Protein 4FAJ (pdb70)

InterPro domains:
  IPR000914 Solute-binding protein family 5 domain [PF00496] (83-470)
  IPR023765 Solute-binding protein family 5, conserved site [PS01040] (90-112)
  IPR030678 Peptide/nickel binding protein, MppA-type [PIRSF002741] (5-543)
  IPR039424 Solute-binding protein family 5 [PTHR30290] (1-544)

Radius of gyration: 22.82 Å; Cα contacts (8 Å, |Δi|>4): 1193; chains: 2; bounding box: 63×51×64 Å

Structure (mmCIF, N/CA/C/O backbone):
data_4FAJ
#
_entry.id   4FAJ
#
_cell.length_a   68.622
_cell.length_b   74.122
_cell.length_c   112.622
_cell.angle_alpha   90.000
_cell.angle_beta   90.000
_cell.angle_gamma   90.000
#
_symmetry.space_group_name_H-M   'P 21 21 21'
#
loop_
_entity.id
_entity.type
_entity.pdbx_description
1 polymer PrgZ
2 polymer 'Sex pheromone cCF10'
3 non-polymer GLYCEROL
4 non-polymer 'ZINC ION'
5 water water
#
loop_
_atom_site.group_PDB
_atom_site.id
_atom_site.type_symbol
_atom_site.label_atom_id
_atom_site.label_alt_id
_atom_site.label_comp_id
_atom_site.label_asym_id
_atom_site.label_entity_id
_atom_site.label_seq_id
_atom_site.pdbx_PDB_ins_code
_atom_site.Cartn_x
_atom_site.Cartn_y
_atom_site.Cartn_z
_atom_site.occupancy
_atom_site.B_iso_or_equiv
_atom_site.auth_seq_id
_atom_site.auth_comp_id
_atom_site.auth_asym_id
_atom_site.auth_atom_id
_atom_site.pdbx_PDB_model_num
ATOM 1 N N . VAL A 1 58 ? 66.414 -10.925 7.778 1.00 35.87 58 VAL A N 1
ATOM 2 C CA . VAL A 1 58 ? 65.173 -10.826 8.601 1.00 34.59 58 VAL A CA 1
ATOM 3 C C . VAL A 1 58 ? 63.925 -10.982 7.732 1.00 33.63 58 VAL A C 1
ATOM 4 O O . VAL A 1 58 ? 63.692 -10.199 6.805 1.00 33.41 58 VAL A O 1
ATOM 8 N N . GLU A 1 59 ? 63.127 -12.000 8.040 1.00 32.49 59 GLU A N 1
ATOM 9 C CA . GLU A 1 59 ? 61.925 -12.289 7.281 1.00 31.54 59 GLU A CA 1
ATOM 10 C C . GLU A 1 59 ? 60.922 -11.151 7.453 1.00 28.95 59 GLU A C 1
ATOM 11 O O . GLU A 1 59 ? 60.713 -10.665 8.565 1.00 28.60 59 GLU A O 1
ATOM 17 N N . GLN A 1 60 ? 60.317 -10.716 6.349 1.00 26.68 60 GLN A N 1
ATOM 18 C CA . GLN A 1 60 ? 59.376 -9.595 6.397 1.00 24.71 60 GLN A CA 1
ATOM 19 C C . GLN A 1 60 ? 57.964 -10.124 6.596 1.00 23.21 60 GLN A C 1
ATOM 20 O O . GLN A 1 60 ? 57.134 -10.107 5.677 1.00 23.10 60 GLN A O 1
ATOM 26 N N A VAL A 1 61 ? 57.694 -10.592 7.811 0.50 22.66 61 VAL A N 1
ATOM 27 N N B VAL A 1 61 ? 57.709 -10.612 7.808 0.50 22.64 61 VAL A N 1
ATOM 28 C CA A VAL A 1 61 ? 56.392 -11.153 8.161 0.50 21.70 61 VAL A CA 1
ATOM 29 C CA B VAL A 1 61 ? 56.408 -11.156 8.187 0.50 21.63 61 VAL A CA 1
ATOM 30 C C A VAL A 1 61 ? 56.024 -10.696 9.568 0.50 20.93 61 VAL A C 1
ATOM 31 C C B VAL A 1 61 ? 56.027 -10.614 9.556 0.50 20.87 61 VAL A C 1
ATOM 32 O O A VAL A 1 61 ? 56.900 -10.466 10.400 0.50 20.93 61 VAL A O 1
ATOM 33 O O B VAL A 1 61 ? 56.894 -10.248 10.349 0.50 20.79 61 VAL A O 1
ATOM 40 N N . ALA A 1 62 ? 54.728 -10.544 9.822 1.00 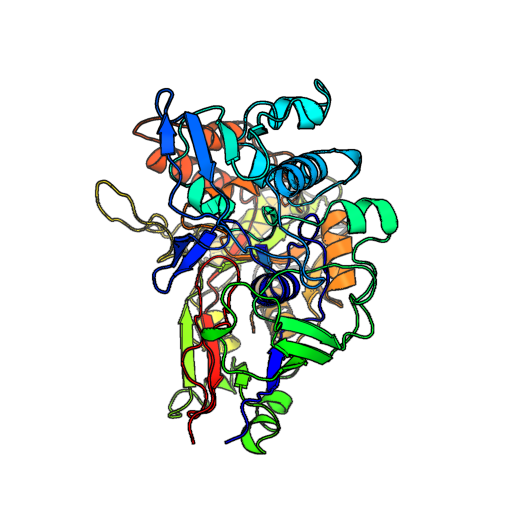19.73 62 ALA A N 1
ATOM 41 C CA . ALA A 1 62 ? 54.241 -10.157 11.145 1.00 19.03 62 ALA A CA 1
ATOM 42 C C . ALA A 1 62 ? 52.889 -10.779 11.388 1.00 18.37 62 ALA A C 1
ATOM 43 O O . ALA A 1 62 ? 52.177 -11.130 10.437 1.00 18.21 62 ALA A O 1
ATOM 45 N N . THR A 1 63 ? 52.537 -10.883 12.666 1.00 18.09 63 THR A N 1
ATOM 46 C CA . THR A 1 63 ? 51.203 -11.276 13.085 1.00 18.25 63 THR A CA 1
ATOM 47 C C . THR A 1 63 ? 50.655 -10.162 13.971 1.00 17.36 63 THR A C 1
ATOM 48 O O . THR A 1 63 ? 51.215 -9.869 15.027 1.00 17.36 63 THR A O 1
ATOM 52 N N . LEU A 1 64 ? 49.573 -9.543 13.512 1.00 16.36 64 LEU A N 1
ATOM 53 C CA . LEU A 1 64 ? 48.956 -8.401 14.180 1.00 16.24 64 LEU A CA 1
ATOM 54 C C . LEU A 1 64 ? 47.564 -8.789 14.671 1.00 16.25 64 LEU A C 1
ATOM 55 O O . LEU A 1 64 ? 47.135 -9.925 14.497 1.00 16.28 64 LEU A O 1
ATOM 60 N N . THR A 1 65 ? 46.857 -7.846 15.289 1.00 16.47 65 THR A N 1
ATOM 61 C CA . THR A 1 65 ? 45.594 -8.163 15.927 1.00 16.23 65 THR A CA 1
ATOM 62 C C . THR A 1 65 ? 44.433 -7.374 15.345 1.00 16.39 65 THR A C 1
ATOM 63 O O . THR A 1 65 ? 44.617 -6.332 14.715 1.00 16.84 65 THR A O 1
ATOM 67 N N . ALA A 1 66 ? 43.233 -7.879 15.605 1.00 16.54 66 ALA A N 1
ATOM 68 C CA . ALA A 1 66 ? 41.984 -7.279 15.136 1.00 16.78 66 ALA A CA 1
ATOM 69 C C . ALA A 1 66 ? 40.960 -7.463 16.247 1.00 17.18 66 ALA A C 1
ATOM 70 O O . ALA A 1 66 ? 41.097 -8.382 17.066 1.00 17.55 66 ALA A O 1
ATOM 72 N N . GLY A 1 67 ? 39.934 -6.615 16.267 1.00 17.27 67 GLY A N 1
ATOM 73 C CA . GLY A 1 67 ? 38.917 -6.657 17.329 1.00 18.01 67 GLY A CA 1
ATOM 74 C C . GLY A 1 67 ? 37.715 -7.543 17.028 1.00 18.56 67 GLY A C 1
ATOM 75 O O . GLY A 1 67 ? 37.040 -8.003 17.951 1.00 19.16 67 GLY A O 1
ATOM 76 N N . THR A 1 68 ? 37.434 -7.773 15.739 1.00 18.83 68 THR A N 1
ATOM 77 C CA . THR A 1 68 ? 36.313 -8.624 15.312 1.00 18.96 68 THR A CA 1
ATOM 78 C C . THR A 1 68 ? 36.692 -9.369 14.036 1.00 19.07 68 THR A C 1
ATOM 79 O O . THR A 1 68 ? 37.677 -9.009 13.398 1.00 18.65 68 THR A O 1
ATOM 83 N N . PRO A 1 69 ? 35.901 -10.394 13.648 1.00 19.00 69 PRO A N 1
ATOM 84 C CA . PRO A 1 69 ? 36.078 -10.960 12.310 1.00 18.93 69 PRO A CA 1
ATOM 85 C C . PRO A 1 69 ? 35.773 -9.937 11.226 1.00 18.07 69 PRO A C 1
ATOM 86 O O . PRO A 1 69 ? 35.113 -8.932 11.481 1.00 18.08 69 PRO A O 1
ATOM 90 N N . VAL A 1 70 ? 36.278 -10.190 10.027 1.00 18.06 70 VAL A N 1
ATOM 91 C CA . VAL A 1 70 ? 35.944 -9.378 8.865 1.00 17.21 70 VAL A CA 1
ATOM 92 C C . VAL A 1 70 ? 34.458 -9.538 8.598 1.00 17.07 70 VAL A C 1
ATOM 93 O O . VAL A 1 70 ? 33.948 -10.644 8.671 1.00 17.49 70 VAL A O 1
ATOM 97 N N . GLN A 1 71 ? 33.765 -8.436 8.320 1.00 16.64 71 GLN A N 1
ATOM 98 C CA . GLN A 1 71 ? 32.326 -8.450 8.079 1.00 17.00 71 GLN A CA 1
ATOM 99 C C . GLN A 1 71 ? 31.947 -8.288 6.593 1.00 17.41 71 GLN A C 1
ATOM 100 O O . GLN A 1 71 ? 30.959 -8.871 6.146 1.00 17.29 71 GLN A O 1
ATOM 106 N N . SER A 1 72 ? 32.738 -7.519 5.841 1.00 16.73 72 SER A N 1
ATOM 107 C CA . SER A 1 72 ? 32.499 -7.304 4.420 1.00 17.51 72 SER A CA 1
ATOM 108 C C . SER A 1 72 ? 33.811 -7.236 3.631 1.00 17.21 72 SER A C 1
ATOM 109 O O . SER A 1 72 ? 34.828 -6.746 4.141 1.00 16.73 72 SER A O 1
ATOM 112 N N . LEU A 1 73 ? 33.776 -7.748 2.402 1.00 17.41 73 LEU A N 1
ATOM 113 C CA . LEU A 1 73 ? 34.870 -7.606 1.447 1.00 17.90 73 LEU A CA 1
ATOM 114 C C . LEU A 1 73 ? 34.463 -6.732 0.250 1.00 18.23 73 LEU A C 1
ATOM 115 O O . LEU A 1 73 ? 35.134 -6.743 -0.791 1.00 18.46 73 LEU A O 1
ATOM 120 N N . ASP A 1 74 ? 33.370 -5.989 0.398 1.00 18.47 74 ASP A N 1
ATOM 121 C CA . ASP A 1 74 ? 32.807 -5.178 -0.685 1.00 18.87 74 ASP A CA 1
ATOM 122 C C . ASP A 1 74 ? 32.768 -3.700 -0.271 1.00 18.68 74 ASP A C 1
ATOM 123 O O . ASP A 1 74 ? 32.054 -3.331 0.669 1.00 18.88 74 ASP A O 1
ATOM 128 N N . PRO A 1 75 ? 33.507 -2.840 -0.999 1.00 18.35 75 PRO A N 1
ATOM 129 C CA . PRO A 1 75 ? 33.474 -1.394 -0.752 1.00 18.16 75 PRO A CA 1
ATOM 130 C C . PRO A 1 75 ? 32.070 -0.814 -0.564 1.00 18.28 75 PRO A C 1
ATOM 131 O O . PRO A 1 75 ? 31.868 0.091 0.248 1.00 18.27 75 PRO A O 1
ATOM 135 N N . ALA A 1 76 ? 31.112 -1.311 -1.331 1.00 18.70 76 ALA A N 1
ATOM 136 C CA . ALA A 1 76 ? 29.755 -0.797 -1.270 1.00 19.13 76 ALA A CA 1
ATOM 137 C C . ALA A 1 76 ? 29.073 -1.095 0.064 1.00 19.51 76 ALA A C 1
ATOM 138 O O . ALA A 1 76 ? 28.214 -0.331 0.478 1.00 21.02 76 ALA A O 1
ATOM 140 N N . THR A 1 77 ? 29.449 -2.180 0.740 1.00 19.54 77 THR A N 1
ATOM 141 C CA . THR A 1 77 ? 28.757 -2.605 1.960 1.00 19.36 77 THR A CA 1
ATOM 142 C C . THR A 1 77 ? 29.578 -2.523 3.249 1.00 18.78 77 THR A C 1
ATOM 143 O O . THR A 1 77 ? 29.000 -2.611 4.326 1.00 19.04 77 THR A O 1
ATOM 147 N N . ALA A 1 78 ? 30.899 -2.351 3.148 1.00 17.85 78 ALA A N 1
ATOM 148 C CA . ALA A 1 78 ? 31.766 -2.310 4.322 1.00 17.68 78 ALA A CA 1
ATOM 149 C C . ALA A 1 78 ? 31.604 -0.994 5.112 1.00 17.50 78 ALA A C 1
ATOM 150 O O . ALA A 1 78 ? 31.775 0.094 4.565 1.00 17.87 78 ALA A O 1
ATOM 152 N N . VAL A 1 79 ? 31.274 -1.117 6.394 1.00 17.38 79 VAL A N 1
ATOM 153 C CA . VAL A 1 79 ? 31.070 0.036 7.272 1.00 17.48 79 VAL A CA 1
ATOM 154 C C . VAL A 1 79 ? 31.708 -0.077 8.676 1.00 16.80 79 VAL A C 1
ATOM 155 O O . VAL A 1 79 ? 31.705 0.905 9.439 1.00 17.66 79 VAL A O 1
ATOM 159 N N . ASP A 1 80 ? 32.257 -1.243 9.009 1.00 16.61 80 ASP A N 1
ATOM 160 C CA . ASP A 1 80 ? 32.929 -1.493 10.298 1.00 16.43 80 ASP A CA 1
ATOM 161 C C . ASP A 1 80 ? 34.452 -1.378 10.173 1.00 16.59 80 ASP A C 1
ATOM 162 O O . ASP A 1 80 ? 35.008 -1.619 9.096 1.00 15.49 80 ASP A O 1
ATOM 167 N N . GLN A 1 81 ? 35.124 -1.040 11.284 1.00 16.50 81 GLN A N 1
ATOM 168 C CA . GLN A 1 81 ? 36.562 -0.783 11.265 1.00 17.52 81 GLN A CA 1
ATOM 169 C C . GLN A 1 81 ? 37.399 -1.954 10.799 1.00 16.76 81 GLN A C 1
ATOM 170 O O . GLN A 1 81 ? 38.339 -1.752 10.048 1.00 16.87 81 GLN A O 1
ATOM 176 N N . THR A 1 82 ? 37.095 -3.175 11.235 1.00 16.39 82 THR A N 1
ATOM 177 C CA . THR A 1 82 ? 37.927 -4.325 10.823 1.00 15.88 82 THR A CA 1
ATOM 178 C C . THR A 1 82 ? 37.893 -4.546 9.310 1.00 15.67 82 THR A C 1
ATOM 179 O O . THR A 1 82 ? 38.935 -4.767 8.682 1.00 15.14 82 THR A O 1
ATOM 183 N N . SER A 1 83 ? 36.700 -4.519 8.728 1.00 15.06 83 SER A N 1
ATOM 184 C CA . SER A 1 83 ? 36.572 -4.678 7.273 1.00 15.50 83 SER A CA 1
ATOM 185 C C . SER A 1 83 ? 37.253 -3.526 6.520 1.00 15.03 83 SER A C 1
ATOM 186 O O . SER A 1 83 ? 37.890 -3.732 5.486 1.00 15.98 83 SER A O 1
ATOM 189 N N . ILE A 1 84 ? 37.133 -2.316 7.051 1.00 14.68 84 ILE A N 1
ATOM 190 C CA . ILE A 1 84 ? 37.662 -1.132 6.379 1.00 14.31 84 ILE A CA 1
ATOM 191 C C . ILE A 1 84 ? 39.192 -1.082 6.409 1.00 14.03 84 ILE A C 1
ATOM 192 O O . ILE A 1 84 ? 39.809 -0.775 5.390 1.00 12.86 84 ILE A O 1
ATOM 197 N N . THR A 1 85 ? 39.806 -1.397 7.550 1.00 13.46 85 THR A N 1
ATOM 198 C CA . THR A 1 85 ? 41.260 -1.578 7.592 1.00 14.06 85 THR A CA 1
ATOM 199 C C . THR A 1 85 ? 41.777 -2.648 6.605 1.00 14.18 85 THR A C 1
ATOM 200 O O . THR A 1 85 ? 42.791 -2.436 5.917 1.00 13.63 85 THR A O 1
ATOM 204 N N . LEU A 1 86 ? 41.087 -3.785 6.512 1.00 13.63 86 LEU A N 1
ATOM 205 C CA . LEU A 1 86 ? 41.503 -4.803 5.552 1.00 14.07 86 LEU A CA 1
ATOM 206 C C . LEU A 1 86 ? 41.413 -4.255 4.126 1.00 13.54 86 LEU A C 1
ATOM 207 O O . LEU A 1 86 ? 42.357 -4.376 3.344 1.00 12.71 86 LEU A O 1
ATOM 212 N N . LEU A 1 87 ? 40.280 -3.647 3.798 1.00 13.55 87 LEU A N 1
ATOM 213 C CA . LEU A 1 87 ? 40.074 -3.104 2.447 1.00 13.55 87 LEU A CA 1
ATOM 214 C C . LEU A 1 87 ? 41.065 -1.975 2.131 1.00 13.59 87 LEU A C 1
ATOM 215 O O . LEU A 1 87 ? 41.530 -1.864 0.989 1.00 14.13 87 LEU A O 1
ATOM 220 N N . ALA A 1 88 ? 41.418 -1.156 3.125 1.00 13.30 88 ALA A N 1
ATOM 221 C CA . ALA A 1 88 ? 42.422 -0.101 2.921 1.00 13.49 88 ALA A CA 1
ATOM 222 C C . ALA A 1 88 ? 43.802 -0.676 2.563 1.00 13.50 88 ALA A C 1
ATOM 223 O O . ALA A 1 88 ? 44.633 0.014 1.977 1.00 13.93 88 ALA A O 1
ATOM 225 N N . ASN A 1 89 ? 44.011 -1.953 2.872 1.00 13.84 89 ASN A N 1
ATOM 226 C CA . ASN A 1 89 ? 45.294 -2.630 2.646 1.00 13.40 89 ASN A CA 1
ATOM 227 C C . ASN A 1 89 ? 45.323 -3.658 1.490 1.00 13.77 89 ASN A C 1
ATOM 228 O O . ASN A 1 89 ? 46.393 -3.883 0.895 1.00 13.64 89 ASN A O 1
ATOM 233 N N . VAL A 1 90 ? 44.177 -4.259 1.155 1.00 12.85 90 VAL A N 1
ATOM 234 C CA . VAL A 1 90 ? 44.095 -5.120 -0.029 1.00 13.58 90 VAL A CA 1
ATOM 235 C C . VAL A 1 90 ? 43.505 -4.411 -1.250 1.00 13.73 90 VAL A C 1
ATOM 236 O O . VAL A 1 90 ? 43.626 -4.907 -2.368 1.00 15.44 90 VAL A O 1
ATOM 240 N N . MET A 1 91 ? 42.914 -3.231 -1.047 1.00 13.92 91 MET A N 1
ATOM 241 C CA . MET A 1 91 ? 42.419 -2.406 -2.136 1.00 14.11 91 MET A CA 1
ATOM 242 C C . MET A 1 91 ? 43.018 -0.995 -2.045 1.00 14.15 91 MET A C 1
ATOM 243 O O . MET A 1 91 ? 43.803 -0.694 -1.136 1.00 13.77 91 MET A O 1
ATOM 248 N N . GLU A 1 92 ? 42.677 -0.160 -3.018 1.00 14.46 92 GLU A N 1
ATOM 249 C CA . GLU A 1 92 ? 43.156 1.223 -3.088 1.00 14.64 92 GLU A CA 1
ATOM 250 C C . GLU A 1 92 ? 42.154 2.066 -3.865 1.00 14.44 92 GLU A C 1
ATOM 251 O O . GLU A 1 92 ? 41.479 1.567 -4.764 1.00 14.43 92 GLU A O 1
ATOM 257 N N . GLY A 1 93 ? 42.046 3.336 -3.492 1.00 14.37 93 GLY A N 1
ATOM 258 C CA . GLY A 1 93 ? 41.162 4.284 -4.158 1.00 13.83 93 GLY A CA 1
ATOM 259 C C . GLY A 1 93 ? 41.934 5.383 -4.869 1.00 14.00 93 GLY A C 1
ATOM 260 O O . GLY A 1 93 ? 43.159 5.298 -5.054 1.00 14.15 93 GLY A O 1
ATOM 261 N N . LEU A 1 94 ? 41.214 6.413 -5.285 1.00 13.57 94 LEU A N 1
ATOM 262 C CA . LEU A 1 94 ? 41.830 7.518 -6.014 1.00 13.98 94 LEU A CA 1
ATOM 263 C C . LEU A 1 94 ? 42.889 8.235 -5.174 1.00 13.62 94 LEU A C 1
ATOM 264 O O . LEU A 1 94 ? 43.936 8.640 -5.705 1.00 13.14 94 LEU A O 1
ATOM 269 N N . TYR A 1 95 ? 42.584 8.400 -3.883 1.00 13.76 95 TYR A N 1
ATOM 270 C CA . TYR A 1 95 ? 43.471 9.042 -2.914 1.00 14.23 95 TYR A CA 1
ATOM 271 C C . TYR A 1 95 ? 43.647 8.153 -1.670 1.00 15.24 95 TYR A C 1
ATOM 272 O O . TYR A 1 95 ? 42.819 7.274 -1.377 1.00 15.51 95 TYR A O 1
ATOM 281 N N . ARG A 1 96 ? 44.763 8.377 -0.981 1.00 16.22 96 ARG A N 1
ATOM 282 C CA . ARG A 1 96 ? 45.160 7.646 0.224 1.00 17.48 96 ARG A CA 1
ATOM 283 C C . ARG A 1 96 ? 45.690 8.678 1.225 1.00 17.71 96 ARG A C 1
ATOM 284 O O . ARG A 1 96 ? 46.474 9.559 0.848 1.00 16.73 96 ARG A O 1
ATOM 292 N N . LEU A 1 97 ? 45.269 8.568 2.487 1.00 17.86 97 LEU A N 1
ATOM 293 C CA . LEU A 1 97 ? 45.708 9.514 3.514 1.00 18.90 97 LEU A CA 1
ATOM 294 C C . LEU A 1 97 ? 47.190 9.394 3.819 1.00 19.30 97 LEU A C 1
ATOM 295 O O . LEU A 1 97 ? 47.749 8.286 3.888 1.00 19.96 97 L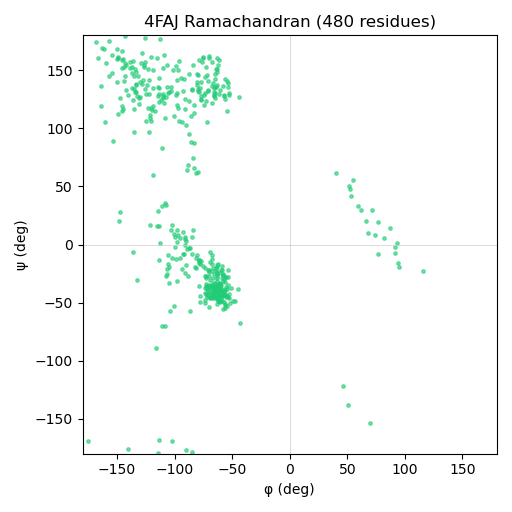EU A O 1
ATOM 300 N N . ASP A 1 98 ? 47.835 10.542 3.982 1.00 20.06 98 ASP A N 1
ATOM 301 C CA . ASP A 1 98 ? 49.225 10.588 4.410 1.00 20.82 98 ASP A CA 1
ATOM 302 C C . ASP A 1 98 ? 49.307 10.648 5.936 1.00 21.49 98 ASP A C 1
ATOM 303 O O . ASP A 1 98 ? 48.291 10.604 6.624 1.00 20.31 98 ASP A O 1
ATOM 308 N N . GLU A 1 99 ? 50.528 10.761 6.448 1.00 22.97 99 GLU A N 1
ATOM 309 C CA . GLU A 1 99 ? 50.777 10.775 7.889 1.00 24.56 99 GLU A CA 1
ATOM 310 C C . GLU A 1 99 ? 50.063 11.907 8.642 1.00 24.63 99 GLU A C 1
ATOM 311 O O . GLU A 1 99 ? 49.893 11.836 9.866 1.00 25.22 99 GLU A O 1
ATOM 317 N N . LYS A 1 100 ? 49.637 12.938 7.916 1.00 24.51 100 LYS A N 1
ATOM 318 C CA . LYS A 1 100 ? 48.881 14.047 8.496 1.00 24.57 100 LYS A CA 1
ATOM 319 C C . LYS A 1 100 ? 47.395 13.945 8.199 1.00 23.56 100 LYS A C 1
ATOM 320 O O . LYS A 1 100 ? 46.662 14.915 8.358 1.00 23.13 100 LYS A O 1
ATOM 326 N N . ASN A 1 101 ? 46.949 12.757 7.784 1.00 22.89 101 ASN A N 1
ATOM 327 C CA . ASN A 1 101 ? 45.546 12.507 7.448 1.00 22.10 101 ASN A CA 1
ATOM 328 C C . ASN A 1 101 ? 45.010 13.347 6.282 1.00 21.56 101 ASN A C 1
ATOM 329 O O . ASN A 1 101 ? 43.811 13.627 6.210 1.00 21.19 101 ASN A O 1
ATOM 334 N N . GLN A 1 102 ? 45.896 13.706 5.355 1.00 20.73 102 GLN A N 1
ATOM 335 C CA . GLN A 1 102 ? 45.514 14.480 4.171 1.00 21.03 102 GLN A CA 1
ATOM 336 C C . GLN A 1 102 ? 45.528 13.588 2.926 1.00 19.57 102 GLN A C 1
ATOM 337 O O . GLN A 1 102 ? 46.467 12.803 2.737 1.00 18.36 102 GLN A O 1
ATOM 343 N N . PRO A 1 103 ? 44.487 13.702 2.074 1.00 18.83 103 PRO A N 1
ATOM 344 C CA . PRO A 1 103 ? 44.432 12.853 0.882 1.00 18.31 103 PRO A CA 1
ATOM 345 C C . PRO A 1 103 ? 45.564 13.179 -0.090 1.00 18.01 103 PRO A C 1
ATOM 346 O O . PRO A 1 103 ? 45.792 14.350 -0.406 1.00 18.31 103 PRO A O 1
ATOM 350 N N . GLN A 1 104 ? 46.295 12.146 -0.502 1.00 17.24 104 GLN A N 1
ATOM 351 C CA . GLN A 1 104 ? 47.361 12.267 -1.495 1.00 17.22 104 GLN A CA 1
ATOM 352 C C . GLN A 1 104 ? 47.061 11.308 -2.655 1.00 16.91 104 GLN A C 1
ATOM 353 O O . GLN A 1 104 ? 46.398 10.281 -2.447 1.00 16.55 104 GLN A O 1
ATOM 359 N N . PRO A 1 105 ? 47.521 11.642 -3.882 1.00 16.63 105 PRO A N 1
ATOM 360 C CA . PRO A 1 105 ? 47.233 10.823 -5.075 1.00 16.46 105 PRO A CA 1
ATOM 361 C C . PRO A 1 105 ? 47.672 9.357 -4.952 1.00 16.30 105 PRO A C 1
ATOM 362 O O . PRO A 1 105 ? 48.824 9.078 -4.613 1.00 16.39 105 PRO A O 1
ATOM 366 N N . ALA A 1 106 ? 46.733 8.441 -5.172 1.00 15.50 106 ALA A N 1
ATOM 367 C CA . ALA A 1 106 ? 47.001 7.002 -5.104 1.00 15.22 106 ALA A CA 1
ATOM 368 C C . ALA A 1 106 ? 46.764 6.441 -6.511 1.00 15.28 106 ALA A C 1
ATOM 369 O O . ALA A 1 106 ? 47.682 6.450 -7.323 1.00 15.75 106 ALA A O 1
ATOM 371 N N . ILE A 1 107 ? 45.540 6.025 -6.832 1.00 14.46 107 ILE A N 1
ATOM 372 C CA . ILE A 1 107 ? 45.206 5.671 -8.222 1.00 14.42 107 ILE A CA 1
ATOM 373 C C . ILE A 1 107 ? 45.154 6.923 -9.113 1.00 14.83 107 ILE A C 1
ATOM 374 O O . ILE A 1 107 ? 45.518 6.866 -10.282 1.00 15.40 107 ILE A O 1
ATOM 379 N N . ALA A 1 108 ? 44.675 8.038 -8.559 1.00 14.48 108 ALA A N 1
ATOM 380 C CA . ALA A 1 108 ? 44.712 9.328 -9.239 1.00 14.73 108 ALA A CA 1
ATOM 381 C C . ALA A 1 108 ? 46.164 9.788 -9.439 1.00 15.06 108 ALA A C 1
ATOM 382 O O . ALA A 1 108 ? 47.008 9.597 -8.561 1.00 13.75 108 ALA A O 1
ATOM 384 N N . ALA A 1 109 ? 46.445 10.408 -10.585 1.00 15.38 109 ALA A N 1
ATOM 385 C CA . ALA A 1 109 ? 47.791 10.897 -10.883 1.00 16.08 109 ALA A CA 1
ATOM 386 C C . ALA A 1 109 ? 48.108 12.243 -10.239 1.00 16.26 109 ALA A C 1
ATOM 387 O O . ALA A 1 109 ? 49.259 12.683 -10.238 1.00 16.26 109 ALA A O 1
ATOM 389 N N . GLY A 1 110 ? 47.088 12.905 -9.710 1.00 16.28 110 GLY A N 1
ATOM 390 C CA . GLY A 1 110 ? 47.260 14.211 -9.090 1.00 16.17 110 GLY A CA 1
ATOM 391 C C . GLY A 1 110 ? 46.004 14.582 -8.336 1.00 15.69 110 GLY A C 1
ATOM 392 O O . GLY A 1 110 ? 45.011 13.869 -8.396 1.00 15.79 110 GLY A O 1
ATOM 393 N N . GLN A 1 111 ? 46.052 15.695 -7.612 1.00 16.00 111 GLN A N 1
ATOM 394 C CA . GLN A 1 111 ? 44.864 16.266 -6.973 1.00 16.14 111 GLN A CA 1
ATOM 395 C C . GLN A 1 111 ? 43.822 16.634 -8.039 1.00 16.48 111 GLN A C 1
ATOM 396 O O . GLN A 1 111 ? 44.171 16.834 -9.208 1.00 16.29 111 GLN A O 1
ATOM 402 N N . PRO A 1 112 ? 42.542 16.752 -7.645 1.00 16.41 112 PRO A N 1
ATOM 403 C CA . PRO A 1 112 ? 41.554 17.123 -8.647 1.00 17.21 112 PRO A CA 1
ATOM 404 C C . PRO A 1 112 ? 41.767 18.531 -9.203 1.00 17.88 112 PRO A C 1
ATOM 405 O O . PRO A 1 112 ? 42.239 19.425 -8.487 1.00 15.85 112 PRO A O 1
ATOM 409 N N . LYS A 1 113 ? 41.439 18.696 -10.478 1.00 18.84 113 LYS A N 1
ATOM 410 C CA . LYS A 1 113 ? 41.357 20.005 -11.094 1.00 20.90 113 LYS A CA 1
ATOM 411 C C . LYS A 1 113 ? 39.918 20.457 -10.915 1.00 20.83 113 LYS A C 1
ATOM 412 O O . LYS A 1 113 ? 38.991 19.811 -11.418 1.00 20.83 113 LYS A O 1
ATOM 418 N N . VAL A 1 114 ? 39.731 21.538 -10.168 1.00 21.38 114 VAL A N 1
ATOM 419 C CA . VAL A 1 114 ? 38.398 22.001 -9.815 1.00 22.22 114 VAL A CA 1
ATOM 420 C C . VAL A 1 114 ? 38.016 23.205 -10.665 1.00 23.56 114 VAL A C 1
ATOM 421 O O . VAL A 1 114 ? 38.797 24.145 -10.814 1.00 24.05 114 VAL A O 1
ATOM 425 N N . SER A 1 115 ? 36.816 23.167 -11.229 1.00 24.42 115 SER A N 1
ATOM 426 C CA . SER A 1 115 ? 36.355 24.218 -12.131 1.00 25.66 115 SER A CA 1
ATOM 427 C C . SER A 1 115 ? 34.884 24.485 -11.845 1.00 26.16 115 SER A C 1
ATOM 428 O O . SER A 1 115 ? 34.326 23.913 -10.907 1.00 25.47 115 SER A O 1
ATOM 431 N N . ASN A 1 116 ? 34.265 25.362 -12.636 1.00 27.33 116 ASN A N 1
ATOM 432 C CA . ASN A 1 116 ? 32.832 25.645 -12.488 1.00 27.84 116 ASN A CA 1
ATOM 433 C C . ASN A 1 116 ? 32.472 26.084 -11.056 1.00 27.61 116 ASN A C 1
ATOM 434 O O . ASN A 1 116 ? 31.614 25.481 -10.387 1.00 26.86 116 ASN A O 1
ATOM 439 N N . ASN A 1 117 ? 33.151 27.134 -10.594 1.00 27.81 117 ASN A N 1
ATOM 440 C CA . ASN A 1 117 ? 32.899 27.721 -9.279 1.00 27.61 117 ASN A CA 1
ATOM 441 C C . ASN A 1 117 ? 32.914 26.669 -8.163 1.00 26.30 117 ASN A C 1
ATOM 442 O O . ASN A 1 117 ? 31.996 26.587 -7.346 1.00 26.56 117 ASN A O 1
ATOM 447 N N . GLY A 1 118 ? 33.964 25.860 -8.151 1.00 24.94 118 GLY A N 1
ATOM 448 C CA . GLY A 1 118 ? 34.139 24.827 -7.133 1.00 23.94 118 GLY A CA 1
ATOM 449 C C . GLY A 1 118 ? 33.262 23.588 -7.226 1.00 23.01 118 GLY A C 1
ATOM 450 O O . GLY A 1 118 ? 33.275 22.765 -6.306 1.00 22.74 118 GLY A O 1
ATOM 451 N N . LYS A 1 119 ? 32.506 23.431 -8.315 1.00 22.85 119 LYS A N 1
ATOM 452 C CA . LYS A 1 119 ? 31.543 22.318 -8.425 1.00 22.89 119 LYS A CA 1
ATOM 453 C C . LYS A 1 119 ? 31.922 21.142 -9.345 1.00 22.37 119 LYS A C 1
ATOM 454 O O . LYS A 1 119 ? 31.347 20.057 -9.212 1.00 22.94 119 LYS A O 1
ATOM 460 N N . THR A 1 120 ? 32.855 21.341 -10.271 1.00 22.11 120 THR A N 1
ATOM 461 C CA . THR A 1 120 ? 33.290 20.267 -11.175 1.00 21.84 120 THR A CA 1
ATOM 462 C C . THR A 1 120 ? 34.710 19.819 -10.840 1.00 21.24 120 THR A C 1
ATOM 463 O O . THR A 1 120 ? 35.621 20.642 -10.779 1.00 21.23 120 THR A O 1
ATOM 467 N N . TYR A 1 121 ? 34.876 18.516 -10.613 1.00 20.02 121 TYR A N 1
ATOM 468 C CA . TYR A 1 121 ? 36.165 17.902 -10.308 1.00 19.41 121 TYR A CA 1
ATOM 469 C C . TYR A 1 121 ? 36.583 17.016 -11.478 1.00 19.40 121 TYR A C 1
ATOM 470 O O . TYR A 1 121 ? 35.832 16.120 -11.868 1.00 19.26 121 TYR A O 1
ATOM 479 N N . THR A 1 122 ? 37.768 17.264 -12.025 1.00 18.83 122 THR A N 1
ATOM 480 C CA . THR A 1 122 ? 38.333 16.434 -13.085 1.00 18.81 122 THR A CA 1
ATOM 481 C C . THR A 1 122 ? 39.583 15.742 -12.568 1.00 18.01 122 THR A C 1
ATOM 482 O O . THR A 1 122 ? 40.475 16.389 -12.020 1.00 17.68 122 THR A O 1
ATOM 486 N N . ILE A 1 123 ? 39.625 14.422 -12.730 1.00 17.03 123 ILE A N 1
ATOM 487 C CA . ILE A 1 123 ? 40.672 13.587 -12.136 1.00 16.94 123 ILE A CA 1
ATOM 488 C C . ILE A 1 123 ? 41.199 12.617 -13.187 1.00 17.20 123 ILE A C 1
ATOM 489 O O . ILE A 1 123 ? 40.418 12.030 -13.946 1.00 17.89 123 ILE A O 1
ATOM 494 N N . VAL A 1 124 ? 42.513 12.447 -13.236 1.00 17.42 124 VAL A N 1
ATOM 495 C CA . VAL A 1 124 ? 43.125 11.531 -14.198 1.00 17.73 124 VAL A CA 1
ATOM 496 C C . VAL A 1 124 ? 43.685 10.320 -13.449 1.00 17.85 124 VAL A C 1
ATOM 497 O O . VAL A 1 124 ? 44.418 10.476 -12.474 1.00 17.13 124 VAL A O 1
ATOM 501 N N . ILE A 1 125 ? 43.339 9.120 -13.916 1.00 18.17 125 ILE A N 1
ATOM 502 C CA . ILE A 1 125 ? 43.857 7.869 -13.347 1.00 18.04 125 ILE A CA 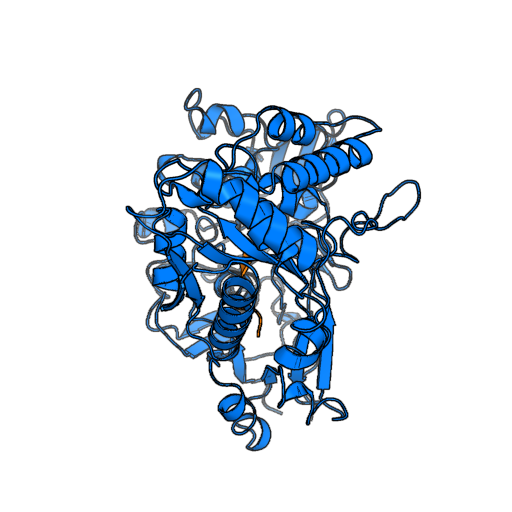1
ATOM 503 C C . ILE A 1 125 ? 45.263 7.618 -13.885 1.00 18.66 125 ILE A C 1
ATOM 504 O O . ILE A 1 125 ? 45.491 7.735 -15.090 1.00 18.32 125 ILE A O 1
ATOM 509 N N . ARG A 1 126 ? 46.214 7.287 -13.002 1.00 19.01 126 ARG A N 1
ATOM 510 C CA . ARG A 1 126 ? 47.593 7.100 -13.449 1.00 19.66 126 ARG A CA 1
ATOM 511 C C . ARG A 1 126 ? 47.762 5.928 -14.421 1.00 20.88 126 ARG A C 1
ATOM 512 O O . ARG A 1 126 ? 47.007 4.944 -14.385 1.00 20.06 126 ARG A O 1
ATOM 520 N N . ASP A 1 127 ? 48.768 6.066 -15.280 1.00 21.50 127 ASP A N 1
ATOM 521 C CA . ASP A 1 127 ? 49.190 5.001 -16.165 1.00 23.14 127 ASP A CA 1
ATOM 522 C C . ASP A 1 127 ? 49.720 3.877 -15.283 1.00 22.83 127 ASP A C 1
ATOM 523 O O . ASP A 1 127 ? 50.528 4.110 -14.367 1.00 23.17 127 ASP A O 1
ATOM 528 N N . GLY A 1 128 ? 49.244 2.667 -15.527 1.00 22.33 128 GLY A N 1
ATOM 529 C CA . GLY A 1 128 ? 49.788 1.505 -14.846 1.00 21.98 128 GLY A CA 1
ATOM 530 C C . GLY A 1 128 ? 49.065 1.107 -13.580 1.00 21.01 128 GLY A C 1
ATOM 531 O O . GLY A 1 128 ? 49.480 0.160 -12.920 1.00 21.00 128 GLY A O 1
ATOM 532 N N . ALA A 1 129 ? 47.998 1.825 -13.230 1.00 20.13 129 ALA A N 1
ATOM 533 C CA . ALA A 1 129 ? 47.115 1.400 -12.139 1.00 19.42 129 ALA A CA 1
ATOM 534 C C . ALA A 1 129 ? 46.406 0.121 -12.590 1.00 19.34 129 ALA A C 1
ATOM 535 O O . ALA A 1 129 ? 45.769 0.111 -13.646 1.00 19.41 129 ALA A O 1
ATOM 537 N N . LYS A 1 130 ? 46.568 -0.964 -11.824 1.00 19.29 130 LYS A N 1
ATOM 538 C CA . LYS A 1 130 ? 46.089 -2.299 -12.232 1.00 19.50 130 LYS A CA 1
ATOM 539 C C . LYS A 1 130 ? 45.323 -3.076 -11.149 1.00 18.77 130 LYS A C 1
ATOM 540 O O . LYS A 1 130 ? 45.611 -2.957 -9.944 1.00 17.69 130 LYS A O 1
ATOM 546 N N . TRP A 1 131 ? 44.366 -3.884 -11.606 1.00 18.23 131 TRP A N 1
AT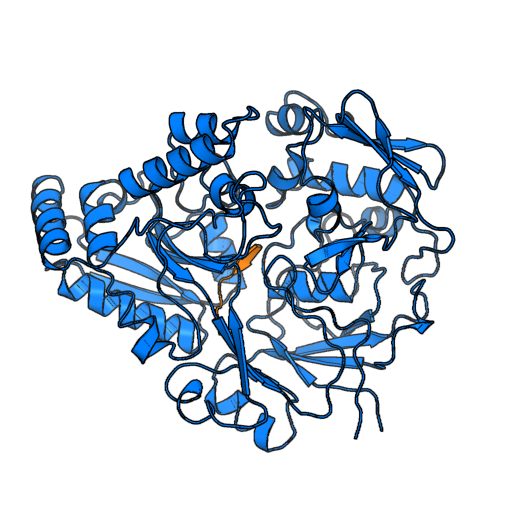OM 547 C CA . TRP A 1 131 ? 43.746 -4.937 -10.795 1.00 18.36 131 TRP A CA 1
ATOM 548 C C . TRP A 1 131 ? 44.755 -6.053 -10.549 1.00 19.23 131 TRP A C 1
ATOM 549 O O . TRP A 1 131 ? 45.742 -6.180 -11.278 1.00 18.74 131 TRP A O 1
ATOM 560 N N . SER A 1 132 ? 44.506 -6.867 -9.528 1.00 19.95 132 SER A N 1
ATOM 561 C CA . SER A 1 132 ? 45.400 -7.981 -9.193 1.00 20.40 132 SER A CA 1
ATOM 562 C C . SER A 1 132 ? 45.598 -8.993 -10.332 1.00 21.88 132 SER A C 1
ATOM 563 O O . SER A 1 132 ? 46.598 -9.715 -10.344 1.00 21.90 132 SER A O 1
ATOM 566 N N . ASP A 1 133 ? 44.656 -9.044 -11.277 1.00 22.65 133 ASP A N 1
ATOM 567 C CA . ASP A 1 133 ? 44.782 -9.898 -12.464 1.00 24.10 133 ASP A CA 1
ATOM 568 C C . ASP A 1 133 ? 45.577 -9.257 -13.604 1.00 24.60 133 ASP A C 1
ATOM 569 O O . ASP A 1 133 ? 45.619 -9.802 -14.702 1.00 25.43 133 ASP A O 1
ATOM 574 N N . GLY A 1 134 ? 46.175 -8.091 -13.362 1.00 24.28 134 GLY A N 1
ATOM 575 C CA . GLY A 1 134 ? 47.043 -7.458 -14.349 1.00 25.17 134 GLY A CA 1
ATOM 576 C C . GLY A 1 134 ? 46.348 -6.485 -15.289 1.00 25.73 134 GLY A C 1
ATOM 577 O O . GLY A 1 134 ? 47.020 -5.780 -16.051 1.00 25.99 134 GLY A O 1
ATOM 578 N N . THR A 1 135 ? 45.015 -6.420 -15.232 1.00 25.69 135 THR A N 1
ATOM 579 C CA . THR A 1 135 ? 44.256 -5.564 -16.141 1.00 25.83 135 THR A CA 1
ATOM 580 C C . THR A 1 135 ? 44.184 -4.139 -15.612 1.00 25.17 135 THR A C 1
ATOM 581 O O . THR A 1 135 ? 44.292 -3.901 -14.401 1.00 24.00 135 THR A O 1
ATOM 585 N N . GLN A 1 136 ? 44.003 -3.191 -16.527 1.00 25.36 136 GLN A N 1
ATOM 586 C CA . GLN A 1 136 ? 44.038 -1.764 -16.177 1.00 25.11 136 GLN A CA 1
ATOM 587 C C . GLN A 1 136 ? 42.776 -1.344 -15.432 1.00 23.70 136 GLN A C 1
ATOM 588 O O . GLN A 1 136 ? 41.687 -1.855 -15.698 1.00 23.61 136 GLN A O 1
ATOM 594 N N . ILE A 1 137 ? 42.941 -0.431 -14.478 1.00 21.69 137 ILE A N 1
ATOM 595 C CA . ILE A 1 137 ? 41.816 0.154 -13.769 1.00 20.69 137 ILE A CA 1
ATOM 596 C C . ILE A 1 137 ? 41.369 1.345 -14.596 1.00 20.58 137 ILE A C 1
ATOM 597 O O . ILE A 1 137 ? 42.182 2.232 -14.890 1.00 20.62 137 ILE A O 1
ATOM 602 N N . THR A 1 138 ? 40.096 1.360 -14.987 1.00 19.94 138 THR A N 1
ATOM 603 C CA . THR A 1 138 ? 39.585 2.407 -15.870 1.00 19.85 138 THR A CA 1
ATOM 604 C C . THR A 1 138 ? 38.651 3.358 -15.144 1.00 19.42 138 THR A C 1
ATOM 605 O O . THR A 1 138 ? 38.134 3.050 -14.068 1.00 18.70 138 THR A O 1
ATOM 609 N N . ALA A 1 139 ? 38.422 4.511 -15.764 1.00 19.39 139 ALA A N 1
ATOM 610 C CA . ALA A 1 139 ? 37.460 5.475 -15.271 1.00 19.61 139 ALA A CA 1
ATOM 611 C C . ALA A 1 139 ? 36.061 4.845 -15.184 1.00 19.82 139 ALA A C 1
ATOM 612 O O . ALA A 1 139 ? 35.323 5.112 -14.241 1.00 19.39 139 ALA A O 1
ATOM 614 N N . SER A 1 140 ? 35.730 4.009 -16.166 1.00 20.43 140 SER A N 1
ATOM 615 C CA . SER A 1 140 ? 34.455 3.267 -16.195 1.00 21.34 140 SER A CA 1
ATOM 616 C C . SER A 1 140 ? 34.223 2.323 -15.013 1.00 20.42 140 SER A C 1
ATOM 617 O O . SER A 1 140 ? 33.077 2.157 -14.578 1.00 21.14 140 SER A O 1
ATOM 620 N N . ASP A 1 141 ? 35.289 1.708 -14.501 1.00 20.04 141 ASP A N 1
ATOM 621 C CA . ASP A 1 141 ? 35.222 0.958 -13.234 1.00 19.48 141 ASP A CA 1
ATOM 622 C C . ASP A 1 141 ? 34.696 1.837 -12.084 1.00 18.95 141 ASP A C 1
ATOM 623 O O . ASP A 1 141 ? 33.866 1.384 -11.268 1.00 18.71 141 ASP A O 1
ATOM 628 N N . PHE A 1 142 ? 35.194 3.078 -11.990 1.00 18.30 142 PHE A N 1
ATOM 629 C CA . PHE A 1 142 ? 34.731 3.998 -10.950 1.00 17.36 142 PHE A CA 1
ATOM 630 C C . PHE A 1 142 ? 33.273 4.419 -11.154 1.00 17.33 142 PHE A C 1
ATOM 631 O O . PHE A 1 142 ? 32.484 4.390 -10.199 1.00 16.76 142 PHE A O 1
ATOM 639 N N . VAL A 1 143 ? 32.915 4.778 -12.385 1.00 17.76 143 VAL A N 1
ATOM 640 C CA . VAL A 1 143 ? 31.540 5.177 -12.699 1.00 18.37 143 VAL A CA 1
ATOM 641 C C . VAL A 1 143 ? 30.542 4.100 -12.264 1.00 19.14 143 VAL A C 1
ATOM 642 O O . VAL A 1 143 ? 29.589 4.389 -11.536 1.00 18.55 143 VAL A O 1
ATOM 646 N N . ALA A 1 144 ? 30.772 2.865 -12.705 1.00 19.97 144 ALA A N 1
ATOM 647 C CA . ALA A 1 144 ? 29.896 1.741 -12.357 1.00 20.63 144 ALA A CA 1
ATOM 648 C C . ALA A 1 144 ? 29.882 1.428 -10.854 1.00 20.27 144 ALA A C 1
ATOM 649 O O . ALA A 1 144 ? 28.833 1.071 -10.317 1.00 20.58 144 ALA A O 1
ATOM 651 N N . ALA A 1 145 ? 31.034 1.554 -10.188 1.00 19.38 145 ALA A N 1
ATOM 652 C CA . ALA A 1 145 ? 31.148 1.295 -8.760 1.00 18.88 145 ALA A CA 1
ATOM 653 C C . ALA A 1 145 ? 30.286 2.250 -7.957 1.00 18.75 145 ALA A C 1
ATOM 654 O O . ALA A 1 145 ? 29.566 1.836 -7.047 1.00 18.73 145 ALA A O 1
ATOM 656 N N . TRP A 1 146 ? 30.357 3.533 -8.301 1.00 19.08 146 TRP A N 1
ATOM 657 C CA . TRP A 1 146 ? 29.617 4.563 -7.575 1.00 19.09 146 TRP A CA 1
ATOM 658 C C . TRP A 1 146 ? 28.121 4.525 -7.883 1.00 19.53 146 TRP A C 1
ATOM 659 O O . TRP A 1 146 ? 27.297 4.759 -6.996 1.00 19.09 146 TRP A O 1
ATOM 670 N N . GLN A 1 147 ? 27.770 4.245 -9.130 1.00 20.80 147 GLN A N 1
ATOM 671 C CA . GLN A 1 147 ? 26.369 4.014 -9.480 1.00 21.79 147 GLN A CA 1
ATOM 672 C C . GLN A 1 147 ? 25.787 2.885 -8.619 1.00 22.32 147 GLN A C 1
ATOM 673 O O . GLN A 1 147 ? 24.642 2.945 -8.158 1.00 22.40 147 GLN A O 1
ATOM 679 N N . ARG A 1 148 ? 26.603 1.871 -8.383 1.00 22.56 148 ARG A N 1
ATOM 680 C CA . ARG A 1 148 ? 26.203 0.710 -7.610 1.00 23.30 148 ARG A CA 1
ATOM 681 C C . ARG A 1 148 ? 25.943 1.055 -6.131 1.00 22.86 148 ARG A C 1
ATOM 682 O O . ARG A 1 148 ? 25.039 0.496 -5.516 1.00 22.49 148 ARG A O 1
ATOM 690 N N . VAL A 1 149 ? 26.723 1.980 -5.568 1.00 22.16 149 VAL A N 1
ATOM 691 C CA . VAL A 1 149 ? 26.515 2.406 -4.181 1.00 21.80 149 VAL A CA 1
ATOM 692 C C . VAL A 1 149 ? 25.187 3.156 -4.008 1.00 22.15 149 VAL A C 1
ATOM 693 O O . VAL A 1 149 ? 24.461 2.911 -3.047 1.00 22.12 149 VAL A O 1
ATOM 697 N N . VAL A 1 150 ? 24.867 4.056 -4.932 1.00 22.36 150 VAL A N 1
ATOM 698 C CA . VAL A 1 150 ? 23.631 4.856 -4.815 1.00 23.16 150 VAL A CA 1
ATOM 699 C C . VAL A 1 150 ? 22.357 4.129 -5.289 1.00 23.95 150 VAL A C 1
ATOM 700 O O . VAL A 1 150 ? 21.250 4.523 -4.932 1.00 23.85 150 VAL A O 1
ATOM 704 N N . ASP A 1 151 ? 22.521 3.095 -6.112 1.00 25.25 151 ASP A N 1
ATOM 705 C CA . ASP A 1 151 ? 21.401 2.243 -6.559 1.00 26.62 151 ASP A CA 1
ATOM 706 C C . ASP A 1 151 ? 20.642 1.690 -5.340 1.00 27.45 151 ASP A C 1
ATOM 707 O O . ASP A 1 151 ? 21.204 0.916 -4.562 1.00 27.19 151 ASP A O 1
ATOM 712 N N . PRO A 1 152 ? 19.363 2.092 -5.162 1.00 28.90 152 PRO A N 1
ATOM 713 C CA . PRO A 1 152 ? 18.605 1.654 -3.988 1.00 29.70 152 PRO A CA 1
ATOM 714 C C . PRO A 1 152 ? 18.536 0.136 -3.858 1.00 30.77 152 PRO A C 1
ATOM 715 O O . PRO A 1 152 ? 18.430 -0.370 -2.745 1.00 31.22 152 PRO A O 1
ATOM 719 N N . LYS A 1 153 ? 18.612 -0.570 -4.989 1.00 32.06 153 LYS A N 1
ATOM 720 C CA . LYS A 1 153 ? 18.660 -2.038 -5.010 1.00 32.98 153 LYS A CA 1
ATOM 721 C C . LYS A 1 153 ? 19.841 -2.617 -4.245 1.00 32.37 153 LYS A C 1
ATOM 722 O O . LYS A 1 153 ? 19.758 -3.727 -3.736 1.00 32.63 153 LYS A O 1
ATOM 728 N N . THR A 1 154 ? 20.942 -1.872 -4.176 1.00 31.73 154 THR A N 1
ATOM 729 C CA . THR A 1 154 ? 22.118 -2.300 -3.424 1.00 30.93 154 THR A CA 1
ATOM 730 C C . THR A 1 154 ? 21.912 -2.214 -1.908 1.00 30.68 154 THR A C 1
ATOM 731 O O . THR A 1 154 ? 22.545 -2.953 -1.154 1.00 30.73 154 THR A O 1
ATOM 735 N N . VAL A 1 155 ? 21.038 -1.309 -1.469 1.00 30.39 155 VAL A N 1
ATOM 736 C CA . VAL A 1 155 ? 20.789 -1.069 -0.047 1.00 29.92 155 VAL A CA 1
ATOM 737 C C . VAL A 1 155 ? 22.097 -0.811 0.712 1.00 28.88 155 VAL A C 1
ATOM 738 O O . VAL A 1 155 ? 22.355 -1.379 1.780 1.00 28.81 155 VAL A O 1
ATOM 742 N N . SER A 1 156 ? 22.929 0.060 0.150 1.00 27.70 156 SER A N 1
ATOM 743 C CA . SER A 1 156 ? 24.235 0.328 0.731 1.00 25.89 156 SER A CA 1
ATOM 744 C C . SER A 1 156 ? 24.107 1.168 1.985 1.00 24.96 156 SER A C 1
ATOM 745 O O . SER A 1 156 ? 23.457 2.212 1.962 1.00 24.66 156 SER A O 1
ATOM 748 N N . PRO A 1 157 ? 24.765 0.742 3.078 1.00 24.08 157 PRO A N 1
ATOM 749 C CA . PRO A 1 157 ? 24.829 1.594 4.250 1.00 23.73 157 PRO A CA 1
ATOM 750 C C . PRO A 1 157 ? 25.693 2.844 4.033 1.00 22.79 157 PRO A C 1
ATOM 751 O O . PRO A 1 157 ? 25.750 3.699 4.923 1.00 22.57 157 PRO A O 1
ATOM 755 N N . ASN A 1 158 ? 26.378 2.937 2.886 1.00 22.06 158 ASN A N 1
ATOM 756 C CA . ASN A 1 158 ? 27.280 4.058 2.618 1.00 21.30 158 ASN A CA 1
ATOM 757 C C . ASN A 1 158 ? 26.694 5.149 1.708 1.00 21.11 158 ASN A C 1
ATOM 758 O O . ASN A 1 158 ? 27.417 6.060 1.293 1.00 19.90 158 ASN A O 1
ATOM 763 N N . VAL A 1 159 ? 25.396 5.072 1.416 1.00 21.29 159 VAL A N 1
ATOM 764 C CA . VAL A 1 159 ? 24.794 5.937 0.399 1.00 21.77 159 VAL A CA 1
ATOM 765 C C . VAL A 1 159 ? 24.918 7.426 0.724 1.00 21.47 159 VAL A C 1
ATOM 766 O O . VAL A 1 159 ? 25.092 8.234 -0.186 1.00 21.31 159 VAL A O 1
ATOM 770 N N . GLU A 1 160 ? 24.864 7.779 2.010 1.00 20.83 160 GLU A N 1
ATOM 771 C CA . GLU A 1 160 ? 24.931 9.180 2.449 1.00 21.11 160 GLU A CA 1
ATOM 772 C C . GLU A 1 160 ? 26.269 9.860 2.085 1.00 19.81 160 GLU A C 1
ATOM 773 O O . GLU A 1 160 ? 26.313 11.067 1.872 1.00 19.38 160 GLU A O 1
ATOM 779 N N . LEU A 1 161 ? 27.344 9.082 2.005 1.00 18.95 161 LEU A N 1
ATOM 780 C CA . LEU A 1 161 ? 28.658 9.599 1.613 1.00 18.31 161 LEU A CA 1
ATOM 781 C C . LEU A 1 161 ? 28.709 10.163 0.192 1.00 18.39 161 LEU A C 1
ATOM 782 O O . LEU A 1 161 ? 29.651 10.890 -0.158 1.00 17.39 161 LEU A O 1
ATOM 787 N N . PHE A 1 162 ? 27.715 9.803 -0.623 1.00 18.61 162 PHE A N 1
ATOM 788 C CA . PHE A 1 162 ? 27.619 10.248 -2.011 1.00 19.25 162 PHE A CA 1
ATOM 789 C C . PHE A 1 162 ? 26.681 11.442 -2.213 1.00 20.03 162 PHE A C 1
ATOM 790 O O . PHE A 1 162 ? 26.513 11.905 -3.344 1.00 20.27 162 PHE A O 1
ATOM 798 N N . SER A 1 163 ? 26.114 11.961 -1.118 1.00 20.21 163 SER A N 1
ATOM 799 C CA . SER A 1 163 ? 25.065 12.990 -1.182 1.00 21.17 163 SER A CA 1
ATOM 800 C C . SER A 1 163 ? 25.510 14.295 -1.807 1.00 21.11 163 SER A C 1
ATOM 801 O O . SER A 1 163 ? 24.691 15.006 -2.385 1.00 21.60 163 SER A O 1
ATOM 804 N N . ALA A 1 164 ? 26.800 14.603 -1.714 1.00 21.01 164 ALA A N 1
ATOM 805 C CA . ALA A 1 164 ? 27.363 15.811 -2.339 1.00 21.11 164 ALA A CA 1
ATOM 806 C C . ALA A 1 164 ? 27.276 15.839 -3.869 1.00 21.61 164 ALA A C 1
ATOM 807 O O . ALA A 1 164 ? 27.252 16.912 -4.473 1.00 21.73 164 ALA A O 1
ATOM 809 N N . ILE A 1 165 ? 27.221 14.665 -4.494 1.00 21.59 165 ILE A N 1
ATOM 810 C CA . ILE A 1 165 ? 27.260 14.560 -5.951 1.00 21.96 165 ILE A CA 1
ATOM 811 C C . ILE A 1 165 ? 25.886 14.853 -6.539 1.00 22.96 165 ILE A C 1
ATOM 812 O O . ILE A 1 165 ? 24.876 14.377 -6.025 1.00 22.19 165 ILE A O 1
ATOM 817 N N . LYS A 1 166 ? 25.860 15.624 -7.623 1.00 24.27 166 LYS A N 1
ATOM 818 C CA . LYS A 1 166 ? 24.601 15.981 -8.279 1.00 25.82 166 LYS A CA 1
ATOM 819 C C . LYS A 1 166 ? 23.779 14.734 -8.621 1.00 26.36 166 LYS A C 1
ATOM 820 O O . LYS A 1 166 ? 24.313 13.723 -9.097 1.00 25.55 166 LYS A O 1
ATOM 826 N N . ASN A 1 167 ? 22.481 14.827 -8.334 1.00 27.39 167 ASN A N 1
ATOM 827 C CA . ASN A 1 167 ? 21.496 13.763 -8.559 1.00 28.54 167 ASN A CA 1
ATOM 828 C C . ASN A 1 167 ? 21.522 12.612 -7.558 1.00 29.06 167 ASN A C 1
ATOM 829 O O . ASN A 1 167 ? 20.627 11.770 -7.586 1.00 29.57 167 ASN A O 1
ATOM 834 N N . ALA A 1 168 ? 22.512 12.563 -6.666 1.00 29.50 168 ALA A N 1
ATOM 835 C CA . ALA A 1 168 ? 22.559 11.499 -5.656 1.00 30.45 168 ALA A CA 1
ATOM 836 C C . ALA A 1 168 ? 21.310 11.537 -4.765 1.00 31.89 168 ALA A C 1
ATOM 837 O O . ALA A 1 168 ? 20.814 10.488 -4.359 1.00 32.14 168 ALA A O 1
ATOM 839 N N . LYS A 1 169 ? 20.817 12.750 -4.486 1.00 33.54 169 LYS A N 1
ATOM 840 C CA . LYS A 1 169 ? 19.587 12.967 -3.710 1.00 34.97 169 LYS A CA 1
ATOM 841 C C . LYS A 1 169 ? 18.356 12.503 -4.493 1.00 35.97 169 LYS A C 1
ATOM 842 O O . LYS A 1 169 ? 17.484 11.846 -3.939 1.00 36.48 169 LYS A O 1
ATOM 848 N N . GLU A 1 170 ? 18.290 12.857 -5.773 1.00 37.06 170 GLU A N 1
ATOM 849 C CA . GLU A 1 170 ? 17.140 12.512 -6.617 1.00 38.10 170 GLU A CA 1
ATOM 850 C C . GLU A 1 170 ? 17.075 11.008 -6.914 1.00 38.36 170 GLU A C 1
ATOM 851 O O . GLU A 1 170 ? 16.013 10.480 -7.257 1.00 38.64 170 GLU A O 1
ATOM 857 N N . ILE A 1 171 ? 18.219 10.335 -6.799 1.00 38.06 171 ILE A N 1
ATOM 858 C CA . ILE A 1 171 ? 18.309 8.884 -6.956 1.00 38.21 171 ILE A CA 1
ATOM 859 C C . ILE A 1 171 ? 17.826 8.200 -5.678 1.00 38.63 171 ILE A C 1
ATOM 860 O O . ILE A 1 171 ? 17.202 7.135 -5.734 1.00 39.37 171 ILE A O 1
ATOM 865 N N . ALA A 1 172 ? 18.114 8.823 -4.534 1.00 38.34 172 ALA A N 1
ATOM 866 C CA . ALA A 1 172 ? 17.689 8.320 -3.229 1.00 38.39 172 ALA A CA 1
ATOM 867 C C . ALA A 1 172 ? 16.176 8.397 -3.033 1.00 39.13 172 ALA A C 1
ATOM 868 O O . ALA A 1 172 ? 15.582 7.500 -2.438 1.00 39.21 172 ALA A O 1
ATOM 870 N N . SER A 1 173 ? 15.564 9.473 -3.522 1.00 39.66 173 SER A N 1
ATOM 871 C CA . SER A 1 173 ? 14.115 9.624 -3.463 1.00 40.59 173 SER A CA 1
ATOM 872 C C . SER A 1 173 ? 13.408 8.667 -4.429 1.00 41.15 173 SER A C 1
ATOM 873 O O . SER A 1 173 ? 12.232 8.359 -4.246 1.00 42.00 173 SER A O 1
ATOM 876 N N . GLY A 1 174 ? 14.124 8.199 -5.452 1.00 40.94 174 GLY A N 1
ATOM 877 C CA . GLY A 1 174 ? 13.534 7.367 -6.490 1.00 41.21 174 GLY A CA 1
ATOM 878 C C . GLY A 1 174 ? 12.931 8.213 -7.593 1.00 41.46 174 GLY A C 1
ATOM 879 O O . GLY A 1 174 ? 12.159 7.716 -8.414 1.00 42.40 174 GLY A O 1
ATOM 880 N N . LYS A 1 175 ? 13.279 9.497 -7.611 1.00 40.57 175 LYS A N 1
ATOM 881 C CA . LYS A 1 175 ? 12.845 10.401 -8.668 1.00 40.78 175 LYS A CA 1
ATOM 882 C C . LYS A 1 175 ? 13.607 10.132 -9.967 1.00 40.18 175 LYS A C 1
ATOM 883 O O . LYS A 1 175 ? 13.090 10.396 -11.056 1.00 40.87 175 LYS A O 1
ATOM 889 N N . GLN A 1 176 ? 14.827 9.601 -9.845 1.00 38.82 176 GLN A N 1
ATOM 890 C CA . GLN A 1 176 ? 15.731 9.431 -10.983 1.00 38.18 176 GLN A CA 1
ATOM 891 C C . GLN A 1 176 ? 16.481 8.090 -10.945 1.00 36.89 176 GLN A C 1
ATOM 892 O O . GLN A 1 176 ? 16.714 7.523 -9.879 1.00 36.27 176 GLN A O 1
ATOM 898 N N . ALA A 1 177 ? 16.850 7.592 -12.122 1.00 35.96 177 ALA A N 1
ATOM 899 C CA . ALA A 1 177 ? 17.630 6.357 -12.240 1.00 35.04 177 ALA A CA 1
ATOM 900 C C . ALA A 1 177 ? 19.111 6.592 -11.894 1.00 33.64 177 ALA A C 1
ATOM 901 O O . ALA A 1 177 ? 19.614 7.714 -12.007 1.00 32.89 177 ALA A O 1
ATOM 903 N N . LYS A 1 178 ? 19.802 5.522 -11.506 1.00 32.67 178 LYS A N 1
ATOM 904 C CA . LYS A 1 178 ? 21.201 5.604 -11.073 1.00 31.68 178 LYS A CA 1
ATOM 905 C C . LYS A 1 178 ? 22.158 6.132 -12.157 1.00 30.84 178 LYS A C 1
ATOM 906 O O . LYS A 1 178 ? 23.217 6.677 -11.837 1.00 30.23 178 LYS A O 1
ATOM 912 N N . ASP A 1 179 ? 21.794 5.977 -13.431 1.00 30.63 179 ASP A N 1
ATOM 913 C CA . ASP A 1 179 ? 22.636 6.483 -14.529 1.00 30.28 179 ASP A CA 1
ATOM 914 C C . ASP A 1 179 ? 22.706 8.016 -14.580 1.00 29.26 179 ASP A C 1
ATOM 915 O O . ASP A 1 179 ? 23.540 8.572 -15.289 1.00 29.06 179 ASP A O 1
ATOM 920 N N . THR A 1 180 ? 21.828 8.690 -13.836 1.00 27.91 180 THR A N 1
ATOM 921 C CA . THR A 1 180 ? 21.834 10.148 -13.754 1.00 27.10 180 THR A CA 1
ATOM 922 C C . THR A 1 180 ? 22.896 10.691 -12.782 1.00 25.55 180 THR A C 1
ATOM 923 O O . THR A 1 180 ? 23.114 11.894 -12.737 1.00 25.75 180 THR A O 1
ATOM 927 N N . LEU A 1 181 ? 23.542 9.825 -12.001 1.00 24.36 181 LEU A N 1
ATOM 928 C CA . LEU A 1 181 ? 24.604 10.282 -11.078 1.00 23.02 181 LEU A CA 1
ATOM 929 C C . LEU A 1 181 ? 25.633 11.093 -11.877 1.00 22.43 181 LEU A C 1
ATOM 930 O O . LEU A 1 181 ? 26.102 10.642 -12.921 1.00 22.52 181 LEU A O 1
ATOM 935 N N . ALA A 1 182 ? 25.955 12.298 -11.410 1.00 21.52 182 ALA A N 1
ATOM 936 C CA . ALA A 1 182 ? 26.780 13.227 -12.187 1.00 21.95 182 ALA A CA 1
ATOM 937 C C . ALA A 1 182 ? 28.261 12.866 -12.088 1.00 21.41 182 ALA A C 1
ATOM 938 O O . ALA A 1 182 ? 29.073 13.632 -11.563 1.00 21.10 182 ALA A O 1
ATOM 940 N N . VAL A 1 183 ? 28.575 11.666 -12.572 1.00 21.32 183 VAL A N 1
ATOM 941 C CA . VAL A 1 183 ? 29.930 11.166 -12.688 1.00 21.64 183 VAL A CA 1
ATOM 942 C C . VAL A 1 183 ? 30.055 10.543 -14.072 1.00 22.37 183 VAL A C 1
ATOM 943 O O . VAL A 1 183 ? 29.190 9.762 -14.475 1.00 22.49 183 VAL A O 1
ATOM 947 N N . LYS A 1 184 ? 31.107 10.895 -14.811 1.00 22.72 184 LYS A N 1
ATOM 948 C CA . LYS A 1 184 ? 31.319 10.309 -16.136 1.00 23.65 184 LYS A CA 1
ATOM 949 C C . LYS A 1 184 ? 32.797 10.079 -16.461 1.00 24.09 184 LYS A C 1
ATOM 950 O O . LYS A 1 184 ? 33.673 10.795 -15.966 1.00 22.86 184 LYS A O 1
ATOM 956 N N . SER A 1 185 ? 33.049 9.088 -17.314 1.00 24.94 185 SER A N 1
ATOM 957 C CA . SER A 1 185 ? 34.372 8.868 -17.891 1.00 25.75 185 SER A CA 1
ATOM 958 C C . SER A 1 185 ? 34.537 9.694 -19.159 1.00 26.76 185 SER A C 1
ATOM 959 O O . SER A 1 185 ? 33.571 9.937 -19.890 1.00 27.47 185 SER A O 1
ATOM 962 N N . ILE A 1 186 ? 35.765 10.142 -19.397 1.00 27.04 186 ILE A N 1
ATOM 963 C CA . ILE A 1 186 ? 36.171 10.725 -20.664 1.00 28.13 186 ILE A CA 1
ATOM 964 C C . ILE A 1 186 ? 37.377 9.894 -21.096 1.00 28.59 186 ILE A C 1
ATOM 965 O O . ILE A 1 186 ? 38.451 9.993 -20.502 1.00 28.69 186 ILE A O 1
ATOM 970 N N . GLY A 1 187 ? 37.187 9.033 -22.091 1.00 28.99 187 GLY A N 1
ATOM 971 C CA . GLY A 1 187 ? 38.216 8.057 -22.446 1.00 29.19 187 GLY A CA 1
ATOM 972 C C . GLY A 1 187 ? 38.292 6.983 -21.373 1.00 28.83 187 GLY A C 1
ATOM 973 O O . GLY A 1 187 ? 37.296 6.705 -20.695 1.00 29.21 187 GLY A O 1
ATOM 974 N N A GLU A 1 188 ? 39.467 6.384 -21.207 0.50 28.47 188 GLU A N 1
ATOM 975 N N B GLU A 1 188 ? 39.469 6.386 -21.213 0.50 28.53 188 GLU A N 1
ATOM 976 C CA A GLU A 1 188 ? 39.642 5.299 -20.243 0.50 28.09 188 GLU A CA 1
ATOM 977 C CA B GLU A 1 188 ? 39.669 5.304 -20.251 0.50 28.21 188 GLU A CA 1
ATOM 978 C C A GLU A 1 188 ? 40.244 5.777 -18.911 0.50 27.03 188 GLU A C 1
ATOM 979 C C B GLU A 1 188 ? 40.228 5.788 -18.909 0.50 27.09 188 GLU A C 1
ATOM 980 O O A GLU A 1 188 ? 40.127 5.079 -17.899 0.50 26.65 188 GLU A O 1
ATOM 981 O O B GLU A 1 188 ? 40.068 5.108 -17.891 0.50 26.69 188 GLU A O 1
ATOM 992 N N . LYS A 1 189 ? 40.866 6.959 -18.910 1.00 26.29 189 LYS A N 1
ATOM 993 C CA . LYS A 1 189 ? 41.645 7.436 -17.751 1.00 25.78 189 LYS A CA 1
ATOM 994 C C . LYS A 1 189 ? 41.188 8.733 -17.091 1.00 24.43 189 LYS A C 1
ATOM 995 O O . LYS A 1 189 ? 41.811 9.152 -16.125 1.00 24.59 189 LYS A O 1
ATOM 1001 N N . THR A 1 190 ? 40.118 9.363 -17.570 1.00 22.93 190 THR A N 1
ATOM 1002 C CA . THR A 1 190 ? 39.675 10.630 -16.987 1.00 21.85 190 THR A CA 1
ATOM 1003 C C . THR A 1 190 ? 38.270 10.497 -16.411 1.00 21.20 190 THR A C 1
ATOM 1004 O O . THR A 1 190 ? 37.376 9.924 -17.043 1.00 20.95 190 THR A O 1
ATOM 1008 N N . LEU A 1 191 ? 38.105 11.031 -15.205 1.00 20.02 191 LEU A N 1
ATOM 1009 C CA . LEU A 1 191 ? 36.825 11.106 -14.514 1.00 19.82 191 LEU A CA 1
ATOM 1010 C C . LEU A 1 191 ? 36.415 12.565 -14.352 1.00 19.93 191 LEU A C 1
ATOM 1011 O O . LEU A 1 191 ? 37.244 13.400 -13.983 1.00 19.43 191 LEU A O 1
ATOM 1016 N N . GLU A 1 192 ? 35.148 12.875 -14.624 1.00 20.31 192 GLU A N 1
ATOM 1017 C CA . GLU A 1 192 ? 34.595 14.197 -14.312 1.00 21.12 192 GLU A CA 1
ATOM 1018 C C . GLU A 1 192 ? 33.388 14.035 -13.378 1.00 20.96 192 GLU A C 1
ATOM 1019 O O . GLU A 1 192 ? 32.499 13.236 -13.651 1.00 20.92 192 GLU A O 1
ATOM 1025 N N . ILE A 1 193 ? 33.377 14.788 -12.279 1.00 20.66 193 ILE A N 1
ATOM 1026 C CA . ILE A 1 193 ? 32.318 14.707 -11.260 1.00 20.17 193 ILE A CA 1
ATOM 1027 C C . ILE A 1 193 ? 31.749 16.095 -11.048 1.00 21.05 193 ILE A C 1
ATOM 1028 O O . ILE A 1 193 ? 32.518 17.061 -10.914 1.00 19.96 193 ILE A O 1
ATOM 1033 N N . GLU A 1 194 ? 30.416 16.202 -11.014 1.00 21.75 194 GLU A N 1
ATOM 1034 C CA . GLU A 1 194 ? 29.760 17.452 -10.642 1.00 22.60 194 GLU A CA 1
ATOM 1035 C C . GLU A 1 194 ? 29.056 17.365 -9.282 1.00 22.28 194 GLU A C 1
ATOM 1036 O O . GLU A 1 194 ? 28.243 16.474 -9.035 1.00 21.78 194 GLU A O 1
ATOM 1042 N N . LEU A 1 195 ? 29.378 18.321 -8.416 1.00 22.32 195 LEU A N 1
ATOM 1043 C CA . LEU A 1 195 ? 28.779 18.430 -7.100 1.00 21.92 195 LEU A CA 1
ATOM 1044 C C . LEU A 1 195 ? 27.607 19.418 -7.085 1.00 22.95 195 LEU A C 1
ATOM 1045 O O . LEU A 1 195 ? 27.501 20.313 -7.930 1.00 22.90 195 LEU A O 1
ATOM 1050 N N . VAL A 1 196 ? 26.729 19.253 -6.103 1.00 23.94 196 VAL A N 1
ATOM 1051 C CA . VAL A 1 196 ? 25.597 20.155 -5.941 1.00 24.98 196 VAL A CA 1
ATOM 1052 C C . VAL A 1 196 ? 26.093 21.549 -5.554 1.00 25.61 196 VAL A C 1
ATOM 1053 O O . VAL A 1 196 ? 25.607 22.547 -6.075 1.00 26.46 196 VAL A O 1
ATOM 1057 N N . GLU A 1 197 ? 27.086 21.606 -4.674 1.00 25.52 197 GLU A N 1
ATOM 1058 C CA . GLU A 1 197 ? 27.663 22.874 -4.230 1.00 26.11 197 GLU A CA 1
ATOM 1059 C C . GLU A 1 197 ? 29.136 22.647 -3.888 1.00 24.94 197 GLU A C 1
ATOM 1060 O O . GLU A 1 197 ? 29.565 21.499 -3.785 1.00 24.07 197 GLU A O 1
ATOM 1066 N N . PRO A 1 198 ? 29.908 23.732 -3.691 1.00 24.47 198 PRO A N 1
ATOM 1067 C CA . PRO A 1 198 ? 31.307 23.553 -3.313 1.00 23.75 198 PRO A CA 1
ATOM 1068 C C . PRO A 1 198 ? 31.410 22.806 -1.996 1.00 23.09 198 PRO A C 1
ATOM 1069 O O . PRO A 1 198 ? 30.692 23.114 -1.041 1.00 22.45 198 PRO A O 1
ATOM 1073 N N . THR A 1 199 ? 32.276 21.805 -1.969 1.00 22.27 199 THR A N 1
ATOM 1074 C CA . THR A 1 199 ? 32.365 20.899 -0.846 1.00 21.48 199 THR A CA 1
ATOM 1075 C C . THR A 1 199 ? 33.848 20.706 -0.510 1.00 21.91 199 THR A C 1
ATOM 1076 O O . THR A 1 199 ? 34.525 19.883 -1.135 1.00 21.29 199 THR A O 1
ATOM 1080 N N . PRO A 1 200 ? 34.354 21.460 0.486 1.00 22.07 200 PRO A N 1
ATOM 1081 C CA . PRO A 1 200 ? 35.783 21.467 0.820 1.00 22.22 200 PRO A CA 1
ATOM 1082 C C . PRO A 1 200 ? 36.399 20.114 1.141 1.00 21.38 200 PRO A C 1
ATOM 1083 O O . PRO A 1 200 ? 37.585 19.918 0.865 1.00 22.60 200 PRO A O 1
ATOM 1087 N N . TYR A 1 201 ? 35.615 19.208 1.724 1.00 20.00 201 TYR A N 1
ATOM 1088 C CA . TYR A 1 201 ? 36.092 17.876 2.093 1.00 19.07 201 TYR A CA 1
ATOM 1089 C C . TYR A 1 201 ? 35.870 16.793 1.016 1.00 18.02 201 TYR A C 1
ATOM 1090 O O . TYR A 1 201 ? 36.093 15.602 1.285 1.00 17.19 201 TYR A O 1
ATOM 1099 N N . PHE A 1 202 ? 35.482 17.174 -0.199 1.00 17.28 202 PHE A N 1
ATOM 1100 C CA . PHE A 1 202 ? 35.149 16.162 -1.212 1.00 17.09 202 PHE A CA 1
ATOM 1101 C C . PHE A 1 202 ? 36.337 15.270 -1.586 1.00 16.54 202 PHE A C 1
ATOM 1102 O O . PHE A 1 202 ? 36.177 14.067 -1.744 1.00 15.88 202 PHE A O 1
ATOM 1110 N N . THR A 1 203 ? 37.531 15.844 -1.715 1.00 16.56 203 THR A N 1
ATOM 1111 C CA . THR A 1 203 ? 38.723 15.022 -1.959 1.00 16.46 203 THR A CA 1
ATOM 1112 C C . THR A 1 203 ? 38.942 14.025 -0.811 1.00 16.25 203 THR A C 1
ATOM 1113 O O . THR A 1 203 ? 39.340 12.885 -1.038 1.00 14.83 203 THR A O 1
ATOM 1117 N N . ASP A 1 204 ? 38.615 14.428 0.419 1.00 16.13 204 ASP A N 1
ATOM 1118 C CA . ASP A 1 204 ? 38.669 13.500 1.551 1.00 16.31 204 ASP A CA 1
ATOM 1119 C C . ASP A 1 204 ? 37.722 12.318 1.370 1.00 16.07 204 ASP A C 1
ATOM 1120 O O . ASP A 1 204 ? 38.095 11.185 1.664 1.00 16.58 204 ASP A O 1
ATOM 1125 N N . LEU A 1 205 ? 36.518 12.572 0.871 1.00 15.82 205 LEU A N 1
ATOM 1126 C CA . LEU A 1 205 ? 35.559 11.489 0.612 1.00 16.36 205 LEU A CA 1
ATOM 1127 C C . LEU A 1 205 ? 36.084 10.492 -0.418 1.00 16.22 205 LEU A C 1
ATOM 1128 O O . LEU A 1 205 ? 35.835 9.284 -0.317 1.00 16.09 205 LEU A O 1
ATOM 1133 N N . LEU A 1 206 ? 36.810 11.002 -1.413 1.00 16.51 206 LEU A N 1
ATOM 1134 C CA . LEU A 1 206 ? 37.390 10.165 -2.466 1.00 16.38 206 LEU A CA 1
ATOM 1135 C C . LEU A 1 206 ? 38.498 9.237 -1.973 1.00 16.67 206 LEU A C 1
ATOM 1136 O O . LEU A 1 206 ? 38.963 8.383 -2.738 1.00 16.64 206 LEU A O 1
ATOM 1141 N N . SER A 1 207 ? 38.938 9.409 -0.721 1.00 15.71 207 SER A N 1
ATOM 1142 C CA . SER A 1 207 ? 39.926 8.514 -0.121 1.00 15.78 207 SER A CA 1
ATOM 1143 C C . SER A 1 207 ? 39.274 7.361 0.657 1.00 15.36 207 SER A C 1
ATOM 1144 O O . SER A 1 207 ? 39.967 6.448 1.099 1.00 14.35 207 SER A O 1
ATOM 1147 N N . LEU A 1 208 ? 37.956 7.415 0.832 1.00 14.66 208 LEU A N 1
ATOM 1148 C CA . LEU A 1 208 ? 37.248 6.444 1.659 1.00 14.80 208 LEU A CA 1
ATOM 1149 C C . LEU A 1 208 ? 37.032 5.144 0.895 1.00 15.35 208 LEU A C 1
ATOM 1150 O O . LEU A 1 208 ? 36.781 5.153 -0.319 1.00 14.34 208 LEU A O 1
ATOM 1155 N N . THR A 1 209 ? 37.079 4.034 1.625 1.00 15.54 209 THR A N 1
ATOM 1156 C CA . THR A 1 209 ? 36.859 2.715 1.024 1.00 16.32 209 THR A CA 1
ATOM 1157 C C . THR A 1 209 ? 35.540 2.659 0.246 1.00 15.75 209 THR A C 1
ATOM 1158 O O . THR A 1 209 ? 35.467 2.024 -0.797 1.00 15.88 209 THR A O 1
ATOM 1162 N N . ALA A 1 210 ? 34.511 3.352 0.721 1.00 15.68 210 ALA A N 1
ATOM 1163 C CA . ALA A 1 210 ? 33.219 3.413 0.005 1.00 15.55 210 ALA A CA 1
ATOM 1164 C C . ALA A 1 210 ? 33.328 3.933 -1.429 1.00 15.68 210 ALA A C 1
ATOM 1165 O O . ALA A 1 210 ? 32.521 3.566 -2.291 1.00 15.92 210 ALA A O 1
ATOM 1167 N N . TYR A 1 211 ? 34.318 4.796 -1.678 1.00 15.12 211 TYR A N 1
ATOM 1168 C CA . TYR A 1 211 ? 34.600 5.323 -3.018 1.00 15.29 211 TYR A CA 1
ATOM 1169 C C . TYR A 1 211 ? 35.618 4.488 -3.835 1.00 15.13 211 TYR A C 1
ATOM 1170 O O . TYR A 1 211 ? 35.977 4.865 -4.954 1.00 14.85 211 TYR A O 1
ATOM 1179 N N . TYR A 1 212 ? 36.064 3.352 -3.304 1.00 14.79 212 TYR A N 1
ATOM 1180 C CA . TYR A 1 212 ? 36.987 2.482 -4.052 1.00 14.86 212 TYR A CA 1
ATOM 1181 C C . TYR A 1 212 ? 36.310 1.962 -5.325 1.00 15.09 212 TYR A C 1
ATOM 1182 O O . TYR A 1 212 ? 35.065 1.844 -5.392 1.00 15.08 212 TYR A O 1
ATOM 1191 N N . PRO A 1 213 ? 37.114 1.694 -6.369 1.00 14.78 213 PRO A N 1
ATOM 1192 C CA . PRO A 1 213 ? 36.529 1.047 -7.533 1.00 14.91 213 PRO A CA 1
ATOM 1193 C C . PRO A 1 213 ? 36.280 -0.435 -7.256 1.00 15.05 213 PRO A C 1
ATOM 1194 O O . PRO A 1 213 ? 36.862 -1.003 -6.331 1.00 14.13 213 PRO A O 1
ATOM 1198 N N . VAL A 1 214 ? 35.414 -1.037 -8.052 1.00 15.75 214 VAL A N 1
ATOM 1199 C CA . VAL A 1 214 ? 35.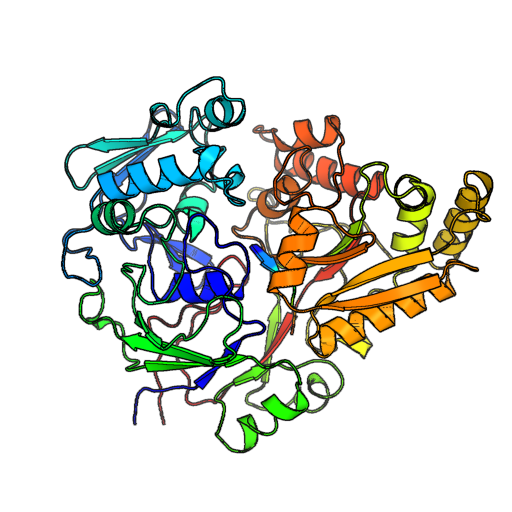352 -2.483 -8.161 1.00 16.72 214 VAL A CA 1
ATOM 1200 C C . VAL A 1 214 ? 35.463 -2.809 -9.629 1.00 17.85 214 VAL A C 1
ATOM 1201 O O . VAL A 1 214 ? 35.089 -1.991 -10.480 1.00 19.14 214 VAL A O 1
ATOM 1205 N N . GLN A 1 215 ? 35.982 -3.993 -9.930 1.00 18.68 215 GLN A N 1
ATOM 1206 C CA . GLN A 1 215 ? 36.265 -4.375 -11.309 1.00 19.48 215 GLN A CA 1
ATOM 1207 C C . GLN A 1 215 ? 34.975 -4.772 -12.016 1.00 20.43 215 GLN A C 1
ATOM 1208 O O . GLN A 1 215 ? 34.256 -5.645 -11.546 1.00 20.66 215 GLN A O 1
ATOM 1214 N N . GLN A 1 216 ? 34.681 -4.126 -13.142 1.00 21.25 216 GLN A N 1
ATOM 1215 C CA . GLN A 1 216 ? 33.443 -4.409 -13.866 1.00 22.54 216 GLN A CA 1
ATOM 1216 C C . GLN A 1 216 ? 33.296 -5.890 -14.227 1.00 23.02 216 GLN A C 1
ATOM 1217 O O . GLN A 1 216 ? 32.215 -6.453 -14.077 1.00 23.70 216 GLN A O 1
ATOM 1223 N N . LYS A 1 217 ? 34.372 -6.508 -14.704 1.00 23.68 217 LYS A N 1
ATOM 1224 C CA . LYS A 1 217 ? 34.357 -7.926 -15.097 1.00 24.78 217 LYS A CA 1
ATOM 1225 C C . LYS A 1 217 ? 33.978 -8.842 -13.923 1.00 24.24 217 LYS A C 1
ATOM 1226 O O . LYS A 1 217 ? 33.144 -9.739 -14.066 1.00 24.27 217 LYS A O 1
ATOM 1232 N N . ALA A 1 218 ? 34.601 -8.610 -12.769 1.00 23.40 218 ALA A N 1
ATOM 1233 C CA . ALA A 1 218 ? 34.293 -9.352 -11.542 1.00 23.10 218 ALA A CA 1
ATOM 1234 C C . ALA A 1 218 ? 32.849 -9.151 -11.073 1.00 23.13 218 ALA A C 1
ATOM 1235 O O . ALA A 1 218 ? 32.202 -10.112 -10.644 1.00 23.49 218 ALA A O 1
ATOM 1237 N N . ILE A 1 219 ? 32.357 -7.916 -11.150 1.00 22.46 219 ILE A N 1
ATOM 1238 C CA . ILE A 1 219 ? 30.989 -7.603 -10.741 1.00 23.01 219 ILE A CA 1
ATOM 1239 C C . ILE A 1 219 ? 29.981 -8.310 -11.655 1.00 24.50 219 ILE A C 1
ATOM 1240 O O . ILE A 1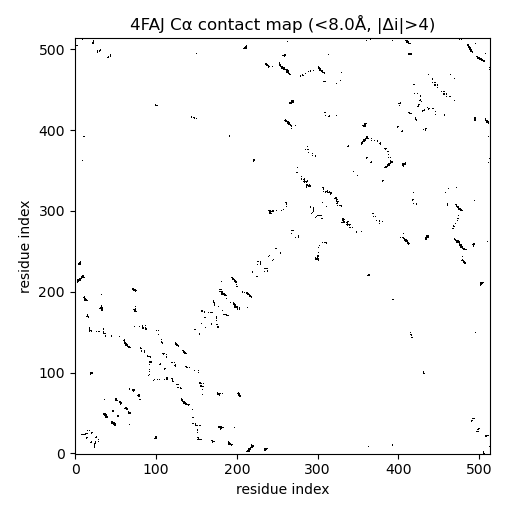 219 ? 28.977 -8.845 -11.186 1.00 24.22 219 ILE A O 1
ATOM 1245 N N . LYS A 1 220 ? 30.254 -8.312 -12.954 1.00 25.40 220 LYS A N 1
ATOM 1246 C CA . LYS A 1 220 ? 29.386 -9.002 -13.908 1.00 27.28 220 LYS A CA 1
ATOM 1247 C C . LYS A 1 220 ? 29.380 -10.508 -13.657 1.00 28.48 220 LYS A C 1
ATOM 1248 O O . LYS A 1 220 ? 28.342 -11.156 -13.786 1.00 29.02 220 LYS A O 1
ATOM 1254 N N . GLU A 1 221 ? 30.540 -11.044 -13.283 1.00 29.32 221 GLU A N 1
ATOM 1255 C CA . GLU A 1 221 ? 30.715 -12.477 -13.090 1.00 30.96 221 GLU A CA 1
ATOM 1256 C C . GLU A 1 221 ? 30.040 -12.972 -11.817 1.00 31.17 221 GLU A C 1
ATOM 1257 O O . GLU A 1 221 ? 29.340 -13.982 -11.835 1.00 31.83 221 GLU A O 1
ATOM 1263 N N . TYR A 1 222 ? 30.264 -12.264 -10.712 1.00 31.04 222 TYR A N 1
ATOM 1264 C CA . TYR A 1 222 ? 29.799 -12.712 -9.405 1.00 31.33 222 TYR A CA 1
ATOM 1265 C C . TYR A 1 222 ? 28.439 -12.147 -9.012 1.00 31.45 222 TYR A C 1
ATOM 1266 O O . TYR A 1 222 ? 27.761 -12.724 -8.168 1.00 31.83 222 TYR A O 1
ATOM 1275 N N . GLY A 1 223 ? 28.043 -11.033 -9.626 1.00 31.66 223 GLY A N 1
ATOM 1276 C CA . GLY A 1 223 ? 26.761 -10.379 -9.332 1.00 31.69 223 GLY A CA 1
ATOM 1277 C C . GLY A 1 223 ? 26.451 -10.237 -7.849 1.00 31.55 223 GLY A C 1
ATOM 1278 O O . GLY A 1 223 ? 27.219 -9.633 -7.091 1.00 30.65 223 GLY A O 1
ATOM 1279 N N . LYS A 1 224 ? 25.322 -10.806 -7.433 1.00 32.34 224 LYS A N 1
ATOM 1280 C CA . LYS A 1 224 ? 24.875 -10.731 -6.035 1.00 32.45 224 LYS A CA 1
ATOM 1281 C C . LYS A 1 224 ? 25.803 -11.435 -5.045 1.00 31.28 224 LYS A C 1
ATOM 1282 O O . LYS A 1 224 ? 25.746 -11.164 -3.849 1.00 31.58 224 LYS A O 1
ATOM 1288 N N . ASP A 1 225 ? 26.633 -12.347 -5.538 1.00 30.90 225 ASP A N 1
ATOM 1289 C CA . ASP A 1 225 ? 27.591 -13.064 -4.694 1.00 29.97 225 ASP A CA 1
ATOM 1290 C C . ASP A 1 225 ? 28.954 -12.359 -4.606 1.00 28.00 225 ASP A C 1
ATOM 1291 O O . ASP A 1 225 ? 29.901 -12.904 -4.027 1.00 26.35 225 ASP A O 1
ATOM 1296 N N . TYR A 1 226 ? 29.070 -11.155 -5.170 1.00 26.57 226 TYR A N 1
ATOM 1297 C CA . TYR A 1 226 ? 30.312 -10.416 -5.004 1.00 25.36 226 TYR A CA 1
ATOM 1298 C C . TYR A 1 226 ? 30.617 -10.220 -3.521 1.00 24.89 226 TYR A C 1
ATOM 1299 O O . TYR A 1 226 ? 29.775 -9.753 -2.763 1.00 24.95 226 TYR A O 1
ATOM 1308 N N . GLY A 1 227 ? 31.828 -10.588 -3.119 1.00 24.96 227 GLY A N 1
ATOM 1309 C CA . GLY A 1 227 ? 32.281 -10.398 -1.743 1.00 24.76 227 GLY A CA 1
ATOM 1310 C C . GLY A 1 227 ? 31.811 -11.468 -0.769 1.00 25.43 227 GLY A C 1
ATOM 1311 O O . GLY A 1 227 ? 32.063 -11.352 0.425 1.00 24.82 227 GLY A O 1
ATOM 1312 N N . VAL A 1 228 ? 31.154 -12.518 -1.271 1.00 26.07 228 VAL A N 1
ATOM 1313 C CA . VAL A 1 228 ? 30.694 -13.612 -0.416 1.00 26.88 228 VAL A CA 1
ATOM 1314 C C . VAL A 1 228 ? 31.882 -14.327 0.238 1.00 26.77 228 VAL A C 1
ATOM 1315 O O . VAL A 1 228 ? 31.780 -14.800 1.367 1.00 26.91 228 VAL A O 1
ATOM 1319 N N . SER A 1 229 ? 33.017 -14.356 -0.451 1.00 26.80 229 SER A N 1
ATOM 1320 C CA . SER A 1 229 ? 34.226 -14.977 0.082 1.00 26.73 229 SER A CA 1
ATOM 1321 C C . SER A 1 229 ? 35.465 -14.417 -0.589 1.00 26.33 229 SER A C 1
ATOM 1322 O O . SER A 1 229 ? 35.376 -13.635 -1.538 1.00 25.70 229 SER A O 1
ATOM 1325 N N . GLN A 1 230 ? 36.619 -14.856 -0.090 1.00 26.42 230 GLN A N 1
ATOM 1326 C CA . GLN A 1 230 ? 37.922 -14.521 -0.653 1.00 26.65 230 GLN A CA 1
ATOM 1327 C C . GLN A 1 230 ? 38.050 -14.835 -2.149 1.00 26.44 230 GLN A C 1
ATOM 1328 O O . GLN A 1 230 ? 38.914 -14.276 -2.815 1.00 25.81 230 GLN A O 1
ATOM 1334 N N . LYS A 1 231 ? 37.217 -15.743 -2.661 1.00 26.44 231 LYS A N 1
ATOM 1335 C CA . LYS A 1 231 ? 37.261 -16.123 -4.077 1.00 27.01 231 LYS A CA 1
ATOM 1336 C C . LYS A 1 231 ? 36.320 -15.292 -4.961 1.00 25.82 231 LYS A C 1
ATOM 1337 O O . LYS A 1 231 ? 36.379 -15.403 -6.185 1.00 26.13 231 LYS A O 1
ATOM 1343 N N . ALA A 1 232 ? 35.470 -14.468 -4.354 1.00 23.79 232 ALA A N 1
ATOM 1344 C CA . ALA A 1 232 ? 34.463 -13.703 -5.096 1.00 23.23 232 ALA A CA 1
ATOM 1345 C C . ALA A 1 232 ? 34.763 -12.194 -5.090 1.00 21.66 232 ALA A C 1
ATOM 1346 O O . ALA A 1 232 ? 33.848 -11.371 -5.071 1.00 21.33 232 ALA A O 1
ATOM 1348 N N . ILE A 1 233 ? 36.047 -11.852 -5.088 1.00 20.66 233 ILE A N 1
ATOM 1349 C CA . ILE A 1 233 ? 36.497 -10.453 -5.167 1.00 19.36 233 ILE A CA 1
ATOM 1350 C C . ILE A 1 233 ? 37.697 -10.360 -6.103 1.00 19.07 233 ILE A C 1
ATOM 1351 O O . ILE A 1 233 ? 38.393 -11.348 -6.327 1.00 18.43 233 ILE A O 1
ATOM 1356 N N . VAL A 1 234 ? 37.916 -9.164 -6.647 1.00 18.62 234 VAL A N 1
ATOM 1357 C CA . VAL A 1 234 ? 39.133 -8.829 -7.374 1.00 18.50 234 VAL A CA 1
ATOM 1358 C C . VAL A 1 234 ? 39.612 -7.500 -6.800 1.00 18.03 234 VAL A C 1
ATOM 1359 O O . VAL A 1 234 ? 38.883 -6.502 -6.821 1.00 18.14 234 VAL A O 1
ATOM 1363 N N . THR A 1 235 ? 40.821 -7.498 -6.259 1.00 17.54 235 THR A N 1
ATOM 1364 C CA . THR A 1 235 ? 41.330 -6.350 -5.517 1.00 17.24 235 THR A CA 1
ATOM 1365 C C . THR A 1 235 ? 42.495 -5.687 -6.250 1.00 17.27 235 THR A C 1
ATOM 1366 O O . THR A 1 235 ? 42.911 -6.153 -7.310 1.00 17.58 235 THR A O 1
ATOM 1370 N N . ASN A 1 236 ? 42.995 -4.584 -5.703 1.00 16.81 236 ASN A N 1
ATOM 1371 C CA . ASN A 1 236 ? 43.978 -3.765 -6.422 1.00 17.21 236 ASN A CA 1
ATOM 1372 C C . ASN A 1 236 ? 45.001 -3.052 -5.551 1.00 16.62 236 ASN A C 1
ATOM 1373 O O . ASN A 1 236 ? 45.615 -2.072 -6.000 1.00 17.32 236 ASN A O 1
ATOM 1378 N N . GLY A 1 237 ? 45.196 -3.526 -4.321 1.00 15.97 237 GLY A N 1
ATOM 1379 C CA . GLY A 1 237 ? 46.001 -2.817 -3.337 1.00 15.10 237 GLY A CA 1
ATOM 1380 C C . GLY A 1 237 ? 47.399 -3.357 -3.124 1.00 15.22 237 GLY A C 1
ATOM 1381 O O . GLY A 1 237 ? 47.884 -4.185 -3.881 1.00 14.95 237 GLY A O 1
ATOM 1382 N N . ALA A 1 238 ? 48.037 -2.860 -2.075 1.00 14.31 238 ALA A N 1
ATOM 1383 C CA . ALA A 1 238 ? 49.408 -3.227 -1.731 1.00 14.68 238 ALA A CA 1
ATOM 1384 C C . ALA A 1 238 ? 49.554 -4.720 -1.456 1.00 15.00 238 ALA A C 1
ATOM 1385 O O . ALA A 1 238 ? 50.602 -5.314 -1.733 1.00 15.76 238 ALA A O 1
ATOM 1387 N N . PHE A 1 239 ? 48.498 -5.313 -0.907 1.00 15.02 239 PHE A N 1
ATOM 1388 C CA . PHE A 1 239 ? 48.468 -6.729 -0.586 1.00 15.31 239 PHE A CA 1
ATOM 1389 C C . PHE A 1 239 ? 47.265 -7.402 -1.218 1.00 15.37 239 PHE A C 1
ATOM 1390 O O . PHE A 1 239 ? 46.300 -6.739 -1.566 1.00 16.11 239 PHE A O 1
ATOM 1398 N N . ASN A 1 240 ? 47.360 -8.717 -1.407 1.00 16.18 240 ASN A N 1
ATOM 1399 C CA . ASN A 1 240 ? 46.238 -9.549 -1.827 1.00 16.51 240 ASN A CA 1
ATOM 1400 C C . ASN A 1 240 ? 45.696 -10.280 -0.608 1.00 16.85 240 ASN A C 1
ATOM 1401 O O . ASN A 1 240 ? 46.441 -10.580 0.310 1.00 17.25 240 ASN A O 1
ATOM 1406 N N . LEU A 1 241 ? 44.410 -10.580 -0.589 1.00 17.75 241 LEU A N 1
ATOM 1407 C CA . LEU A 1 241 ? 43.852 -11.403 0.497 1.00 18.52 241 LEU A CA 1
ATOM 1408 C C . LEU A 1 241 ? 44.058 -12.854 0.096 1.00 20.10 241 LEU A C 1
ATOM 1409 O O . LEU A 1 241 ? 43.441 -13.318 -0.864 1.00 20.77 241 LEU A O 1
ATOM 1414 N N . THR A 1 242 ? 44.953 -13.552 0.795 1.00 21.79 242 THR A N 1
ATOM 1415 C CA . THR A 1 242 ? 45.344 -14.919 0.408 1.00 23.17 242 THR A CA 1
ATOM 1416 C C . THR A 1 242 ? 44.755 -16.025 1.301 1.00 24.02 242 THR A C 1
ATOM 1417 O O . THR A 1 242 ? 44.737 -17.186 0.901 1.00 23.88 242 THR A O 1
ATOM 1421 N N . ASN A 1 243 ? 44.266 -15.673 2.491 1.00 24.29 243 ASN A N 1
ATOM 1422 C CA . ASN A 1 243 ? 43.670 -16.660 3.402 1.00 25.73 243 ASN A CA 1
ATOM 1423 C C . ASN A 1 243 ? 42.573 -16.030 4.250 1.00 25.66 243 ASN A C 1
ATOM 1424 O O . ASN A 1 243 ? 42.849 -15.166 5.073 1.00 25.28 243 ASN A O 1
ATOM 1429 N N . LEU A 1 244 ? 41.328 -16.437 4.016 1.00 26.17 244 LEU A N 1
ATOM 1430 C CA . LEU A 1 244 ? 40.187 -15.993 4.825 1.00 26.54 244 LEU A CA 1
ATOM 1431 C C . LEU A 1 244 ? 39.064 -16.999 4.602 1.00 27.43 244 LEU A C 1
ATOM 1432 O O . LEU A 1 244 ? 38.430 -17.008 3.548 1.00 27.29 244 LEU A O 1
ATOM 1437 N N . GLU A 1 245 ? 38.826 -17.846 5.597 1.00 28.50 245 GLU A N 1
ATOM 1438 C CA . GLU A 1 245 ? 37.919 -18.983 5.416 1.00 29.74 245 GLU A CA 1
ATOM 1439 C C . GLU A 1 245 ? 36.450 -18.594 5.330 1.00 29.41 245 GLU A C 1
ATOM 1440 O O . GLU A 1 245 ? 35.722 -19.101 4.476 1.00 29.84 245 GLU A O 1
ATOM 1446 N N . GLY A 1 246 ? 36.007 -17.710 6.216 1.00 28.86 246 GLY A N 1
ATOM 1447 C CA . GLY A 1 246 ? 34.595 -17.346 6.288 1.00 28.83 246 GLY A CA 1
ATOM 1448 C C . GLY A 1 246 ? 34.382 -15.895 6.674 1.00 27.99 246 GLY A C 1
ATOM 1449 O O . GLY A 1 246 ? 34.779 -15.469 7.762 1.00 27.91 246 GLY A O 1
ATOM 1450 N N . VAL A 1 247 ? 33.745 -15.134 5.788 1.00 27.65 247 VAL A N 1
ATOM 1451 C CA . VAL A 1 247 ? 33.401 -13.751 6.092 1.00 26.88 247 VAL A CA 1
ATOM 1452 C C . VAL A 1 247 ? 32.376 -13.738 7.213 1.00 27.10 247 VAL A C 1
ATOM 1453 O O . VAL A 1 247 ? 31.388 -14.453 7.152 1.00 27.32 247 VAL A O 1
ATOM 1457 N N . GLY A 1 248 ? 32.615 -12.922 8.232 1.00 26.64 248 GLY A N 1
ATOM 1458 C CA . GLY A 1 248 ? 31.704 -12.815 9.363 1.00 26.73 248 GLY A CA 1
ATOM 1459 C C . GLY A 1 248 ? 32.047 -13.702 10.549 1.00 27.17 248 GLY A C 1
ATOM 1460 O O . GLY A 1 248 ? 31.546 -13.464 11.652 1.00 27.58 248 GLY A O 1
ATOM 1461 N N . THR A 1 249 ? 32.914 -14.695 10.347 1.00 27.23 249 THR A N 1
ATOM 1462 C CA . THR A 1 249 ? 33.186 -15.693 11.380 1.00 27.82 249 THR A CA 1
ATOM 1463 C C . THR A 1 249 ? 34.661 -16.020 11.671 1.00 27.21 249 THR A C 1
ATOM 1464 O O . THR A 1 249 ? 34.968 -16.387 12.804 1.00 26.72 249 THR A O 1
ATOM 1468 N N . SER A 1 250 ? 35.557 -15.915 10.679 1.00 26.13 250 SER A N 1
ATOM 1469 C CA . SER A 1 250 ? 36.966 -16.340 10.854 1.00 25.75 250 SER A CA 1
ATOM 1470 C C . SER A 1 250 ? 37.736 -15.440 11.827 1.00 24.57 250 SER A C 1
ATOM 1471 O O . SER A 1 250 ? 37.684 -14.212 11.712 1.00 23.83 250 SER A O 1
ATOM 1474 N N A ASP A 1 251 ? 38.453 -16.061 12.765 0.50 24.49 251 ASP A N 1
ATOM 1475 N N B ASP A 1 251 ? 38.456 -16.048 12.765 0.50 24.55 251 ASP A N 1
ATOM 1476 C CA A ASP A 1 251 ? 39.276 -15.337 13.738 0.50 23.94 251 ASP A CA 1
ATOM 1477 C CA B ASP A 1 251 ? 39.282 -15.302 13.717 0.50 24.04 251 ASP A CA 1
ATOM 1478 C C A ASP A 1 251 ? 40.713 -15.106 13.242 0.50 23.60 251 ASP A C 1
ATOM 1479 C C B ASP A 1 251 ? 40.708 -15.067 13.219 0.50 23.65 251 ASP A C 1
ATOM 1480 O O A ASP A 1 251 ? 41.511 -14.483 13.940 0.50 22.77 251 ASP A O 1
ATOM 1481 O O B ASP A 1 251 ? 41.496 -14.410 13.896 0.50 22.82 251 ASP A O 1
ATOM 1490 N N . LYS A 1 252 ? 41.026 -15.604 12.043 1.00 23.68 252 LYS A N 1
ATOM 1491 C CA . LYS A 1 252 ? 42.355 -15.465 11.440 1.00 23.65 252 LYS A CA 1
ATOM 1492 C C . LYS A 1 252 ? 42.247 -15.149 9.963 1.00 22.30 252 LYS A C 1
ATOM 1493 O O . LYS A 1 252 ? 41.363 -15.661 9.286 1.00 22.15 252 LYS A O 1
ATOM 1499 N N . TRP A 1 253 ? 43.155 -14.315 9.465 1.00 20.62 253 TRP A N 1
ATOM 1500 C CA . TRP A 1 253 ? 43.338 -14.160 8.027 1.00 19.52 253 TRP A CA 1
ATOM 1501 C C . TRP A 1 253 ? 44.752 -13.702 7.697 1.00 19.45 253 TRP A C 1
ATOM 1502 O O . TRP A 1 253 ? 45.498 -13.227 8.574 1.00 19.80 253 TRP A O 1
ATOM 1513 N N . THR A 1 254 ? 45.126 -13.864 6.434 1.00 19.09 254 THR A N 1
ATOM 1514 C CA . THR A 1 254 ? 46.460 -13.500 5.951 1.00 18.73 254 THR A CA 1
ATOM 1515 C C . THR A 1 254 ? 46.368 -12.705 4.647 1.00 18.45 254 THR A C 1
ATOM 1516 O O . THR A 1 254 ? 45.562 -13.029 3.763 1.00 18.22 254 THR A O 1
ATOM 1520 N N . ILE A 1 255 ? 47.184 -11.653 4.540 1.00 17.69 255 ILE A N 1
ATOM 1521 C CA . ILE A 1 255 ? 47.338 -10.912 3.290 1.00 17.34 255 ILE A CA 1
ATOM 1522 C C . ILE A 1 255 ? 48.794 -11.018 2.860 1.00 17.64 255 ILE A C 1
ATOM 1523 O O . ILE A 1 255 ? 49.686 -11.140 3.697 1.00 17.37 255 ILE A O 1
ATOM 1528 N N . SER A 1 256 ? 49.025 -10.975 1.549 1.00 17.91 256 SER A N 1
ATOM 1529 C CA . SER A 1 256 ? 50.356 -11.189 0.991 1.00 18.50 256 SER A CA 1
ATOM 1530 C C . SER A 1 256 ? 50.647 -10.132 -0.070 1.00 18.42 256 SER A C 1
ATOM 1531 O O . SER A 1 256 ? 49.732 -9.656 -0.742 1.00 17.72 256 SER A O 1
ATOM 1534 N N . LYS A 1 257 ? 51.916 -9.787 -0.245 1.00 18.96 257 LYS A N 1
ATOM 1535 C CA . LYS A 1 257 ? 52.279 -8.743 -1.193 1.00 19.16 257 LYS A CA 1
ATOM 1536 C C . LYS A 1 257 ? 51.698 -8.999 -2.587 1.00 19.20 257 LYS A C 1
ATOM 1537 O O . LYS A 1 257 ? 51.836 -10.087 -3.132 1.00 19.34 257 LYS A O 1
ATOM 1543 N N . ASN A 1 258 ? 51.050 -7.973 -3.137 1.00 18.70 258 ASN A N 1
ATOM 1544 C CA . ASN A 1 258 ? 50.484 -7.988 -4.484 1.00 19.42 258 ASN A CA 1
ATOM 1545 C C . ASN A 1 258 ? 51.523 -7.490 -5.491 1.00 20.40 258 ASN A C 1
ATOM 1546 O O . ASN A 1 258 ? 51.756 -6.289 -5.610 1.00 20.11 258 ASN A O 1
ATOM 1551 N N . LYS A 1 259 ? 52.129 -8.422 -6.219 1.00 21.63 259 LYS A N 1
ATOM 1552 C CA . LYS A 1 259 ? 53.187 -8.087 -7.169 1.00 23.16 259 LYS A CA 1
ATOM 1553 C C . LYS A 1 259 ? 52.677 -7.311 -8.386 1.00 23.17 259 LYS A C 1
ATOM 1554 O O . LYS A 1 259 ? 53.477 -6.712 -9.097 1.00 23.89 259 LYS A O 1
ATOM 1560 N N . GLU A 1 260 ? 51.359 -7.295 -8.599 1.00 22.69 260 GLU A N 1
ATOM 1561 C CA . GLU A 1 260 ? 50.749 -6.523 -9.692 1.00 23.20 260 GLU A CA 1
ATOM 1562 C C . GLU A 1 260 ? 50.350 -5.100 -9.275 1.00 22.23 260 GLU A C 1
ATOM 1563 O O . GLU A 1 260 ? 49.823 -4.340 -10.087 1.00 22.68 260 GLU A O 1
ATOM 1569 N N . TYR A 1 261 ? 50.589 -4.749 -8.015 1.00 21.20 261 TYR A N 1
ATOM 1570 C CA . TYR A 1 261 ? 50.297 -3.410 -7.504 1.00 20.32 261 TYR A CA 1
ATOM 1571 C C . TYR A 1 261 ? 51.218 -2.374 -8.151 1.00 20.77 261 TYR A C 1
ATOM 1572 O O . TYR A 1 261 ? 52.425 -2.613 -8.277 1.00 20.15 261 TYR A O 1
ATOM 1581 N N . TRP A 1 262 ? 50.663 -1.226 -8.556 1.00 20.67 262 TRP A N 1
ATOM 1582 C CA . TRP A 1 262 ? 51.443 -0.253 -9.336 1.00 21.01 262 TRP A CA 1
ATOM 1583 C C . TRP A 1 262 ? 52.652 0.246 -8.552 1.00 21.17 262 TRP A C 1
ATOM 1584 O O . TRP A 1 262 ? 53.683 0.519 -9.139 1.00 21.68 262 TRP A O 1
ATOM 1595 N N . ASP A 1 263 ? 52.512 0.364 -7.230 1.00 20.99 263 ASP A N 1
ATOM 1596 C CA . ASP A 1 263 ? 53.590 0.839 -6.378 1.00 20.91 263 ASP A CA 1
ATOM 1597 C C . ASP A 1 263 ? 54.206 -0.277 -5.530 1.00 21.37 263 ASP A C 1
ATOM 1598 O O . ASP A 1 263 ? 54.655 -0.036 -4.406 1.00 20.58 263 ASP A O 1
ATOM 1603 N N . GLN A 1 264 ? 54.259 -1.490 -6.083 1.00 22.34 264 GLN A N 1
ATOM 1604 C CA . GLN A 1 264 ? 54.834 -2.638 -5.380 1.00 22.83 264 GLN A CA 1
ATOM 1605 C C . GLN A 1 264 ? 56.281 -2.408 -4.900 1.00 23.34 264 GLN A C 1
ATOM 1606 O O . GLN A 1 264 ? 56.701 -2.985 -3.891 1.00 23.04 264 GLN A O 1
ATOM 1612 N N . LYS A 1 265 ? 57.028 -1.557 -5.605 1.00 23.82 265 LYS A N 1
ATOM 1613 C CA . LYS A 1 265 ? 58.413 -1.243 -5.219 1.00 24.49 265 LYS A CA 1
ATOM 1614 C C . LYS A 1 265 ? 58.555 -0.664 -3.792 1.00 24.38 265 LYS A C 1
ATOM 1615 O O . LYS A 1 265 ? 59.610 -0.800 -3.170 1.00 24.31 265 LYS A O 1
ATOM 1621 N N . ASP A 1 266 ? 57.501 -0.031 -3.283 1.00 23.60 266 ASP A N 1
ATOM 1622 C CA . ASP A 1 266 ? 57.495 0.525 -1.917 1.00 23.67 266 ASP A CA 1
ATOM 1623 C C . ASP A 1 266 ? 57.115 -0.472 -0.813 1.00 22.76 266 ASP A C 1
ATOM 1624 O O . ASP A 1 266 ? 57.208 -0.149 0.375 1.00 22.73 266 ASP A O 1
ATOM 1629 N N . VAL A 1 267 ? 56.665 -1.665 -1.196 1.00 22.17 267 VAL A N 1
ATOM 1630 C CA . VAL A 1 267 ? 56.143 -2.639 -0.255 1.00 21.45 267 VAL A CA 1
ATOM 1631 C C . VAL A 1 267 ? 57.209 -3.671 0.124 1.00 22.26 267 VAL A C 1
ATOM 1632 O O . VAL A 1 267 ? 57.726 -4.378 -0.742 1.00 21.80 267 VAL A O 1
ATOM 1636 N N . SER A 1 268 ? 57.529 -3.758 1.414 1.00 22.20 268 SER A N 1
ATOM 1637 C CA . SER A 1 268 ? 58.543 -4.718 1.901 1.00 23.15 268 SER A CA 1
ATOM 1638 C C . SER A 1 268 ? 57.961 -6.006 2.458 1.00 22.90 268 SER A C 1
ATOM 1639 O O . SER A 1 268 ? 58.606 -7.034 2.395 1.00 22.42 268 SER A O 1
ATOM 1642 N N . MET A 1 269 ? 56.766 -5.952 3.048 1.00 22.53 269 MET A N 1
ATOM 1643 C CA . MET A 1 269 ? 56.233 -7.127 3.720 1.00 22.75 269 MET A CA 1
ATOM 1644 C C . MET A 1 269 ? 55.832 -8.208 2.718 1.00 23.46 269 MET A C 1
ATOM 1645 O O . MET A 1 269 ? 55.170 -7.925 1.723 1.00 23.64 269 MET A O 1
ATOM 1650 N N . ASP A 1 270 ? 56.241 -9.444 2.999 1.00 24.21 270 ASP A N 1
ATOM 1651 C CA . ASP A 1 270 ? 55.850 -10.609 2.205 1.00 24.63 270 ASP A CA 1
ATOM 1652 C C . ASP A 1 270 ? 54.437 -11.029 2.572 1.00 23.61 270 ASP A C 1
ATOM 1653 O O . ASP A 1 270 ? 53.625 -11.352 1.710 1.00 23.24 270 ASP A O 1
ATOM 1658 N N . LYS A 1 271 ? 54.159 -11.051 3.868 1.00 22.99 271 LYS A N 1
ATOM 1659 C CA . LYS A 1 271 ? 52.805 -11.289 4.347 1.00 22.20 271 LYS A CA 1
ATOM 1660 C C . LYS A 1 271 ? 52.612 -10.786 5.762 1.00 20.88 271 LYS A C 1
ATOM 1661 O O . LYS A 1 271 ? 53.567 -10.642 6.539 1.00 20.02 271 LYS A O 1
ATOM 1667 N N . ILE A 1 272 ? 51.351 -10.509 6.066 1.00 18.89 272 ILE A N 1
ATOM 1668 C CA . ILE A 1 272 ? 50.929 -10.083 7.377 1.00 18.40 272 ILE A CA 1
ATOM 1669 C C . ILE A 1 272 ? 49.754 -10.967 7.766 1.00 18.22 272 ILE A C 1
ATOM 1670 O O . ILE A 1 272 ? 48.802 -11.105 6.994 1.00 18.37 272 ILE A O 1
ATOM 1675 N N . ASN A 1 273 ? 49.854 -11.587 8.937 1.00 18.46 273 ASN A N 1
ATOM 1676 C CA . ASN A 1 273 ? 48.786 -12.406 9.517 1.00 18.66 273 ASN A CA 1
ATOM 1677 C C . ASN A 1 273 ? 47.977 -11.586 10.511 1.00 17.76 273 ASN A C 1
ATOM 1678 O O . ASN A 1 273 ? 48.499 -10.657 11.123 1.00 17.53 273 ASN A O 1
ATOM 1683 N N . PHE A 1 274 ? 46.691 -11.906 10.660 1.00 17.67 274 PHE A N 1
ATOM 1684 C CA . PHE A 1 274 ? 45.842 -11.221 11.636 1.00 16.25 274 PHE A CA 1
ATOM 1685 C C . PHE A 1 274 ? 45.148 -12.243 12.532 1.00 17.04 274 PHE A C 1
ATOM 1686 O O . PHE A 1 274 ? 44.749 -13.307 12.057 1.00 16.87 274 PHE A O 1
ATOM 1694 N N . GLN A 1 275 ? 45.026 -11.907 13.818 1.00 16.70 275 GLN A N 1
ATOM 1695 C CA . GLN A 1 275 ? 44.364 -12.740 14.813 1.00 17.51 275 GLN A CA 1
ATOM 1696 C C . GLN A 1 275 ? 43.401 -11.887 15.631 1.00 16.83 275 GLN A C 1
ATOM 1697 O O . GLN A 1 275 ? 43.801 -10.863 16.174 1.00 17.00 275 GLN A O 1
ATOM 1703 N N . VAL A 1 276 ? 42.144 -12.309 15.735 1.00 16.92 276 VAL A N 1
ATOM 1704 C CA . VAL A 1 276 ? 41.178 -11.595 16.562 1.00 16.89 276 VAL A CA 1
ATOM 1705 C C . VAL A 1 276 ? 41.531 -11.822 18.034 1.00 16.89 276 VAL A C 1
ATOM 1706 O O . VAL A 1 276 ? 41.796 -12.949 18.449 1.00 17.33 276 VAL A O 1
ATOM 1710 N N . VAL A 1 277 ? 41.555 -10.738 18.807 1.00 17.37 277 VAL A N 1
ATOM 1711 C CA . VAL A 1 277 ? 41.793 -10.807 20.249 1.00 18.00 277 VAL A CA 1
ATOM 1712 C C . VAL A 1 277 ? 40.584 -10.240 20.992 1.00 18.21 277 VAL A C 1
ATOM 1713 O O . VAL A 1 277 ? 40.248 -9.064 20.843 1.00 18.40 277 VAL A O 1
ATOM 1717 N N . LYS A 1 278 ? 39.910 -11.097 21.752 1.00 18.48 278 LYS A N 1
ATOM 1718 C CA . LYS A 1 278 ? 38.752 -10.689 22.539 1.00 18.76 278 LYS A CA 1
ATOM 1719 C C . LYS A 1 278 ? 39.091 -10.630 24.029 1.00 18.55 278 LYS A C 1
ATOM 1720 O O . LYS A 1 278 ? 38.434 -9.906 24.788 1.00 19.42 278 LYS A O 1
ATOM 1726 N N . GLU A 1 279 ? 40.101 -11.397 24.442 1.00 17.18 279 GLU A N 1
ATOM 1727 C CA . GLU A 1 279 ? 40.530 -11.474 25.843 1.00 17.24 279 GLU A CA 1
ATOM 1728 C C . GLU A 1 279 ? 41.960 -10.956 25.965 1.00 16.74 279 GLU A C 1
ATOM 1729 O O . GLU A 1 279 ? 42.893 -11.550 25.423 1.00 16.31 279 GLU A O 1
ATOM 1735 N N . ILE A 1 280 ? 42.114 -9.845 26.675 1.00 16.85 280 ILE A N 1
ATOM 1736 C CA . ILE A 1 280 ? 43.387 -9.102 26.721 1.00 16.56 280 ILE A CA 1
ATOM 1737 C C . ILE A 1 280 ? 44.531 -9.897 27.363 1.00 16.34 280 ILE A C 1
ATOM 1738 O O . ILE A 1 280 ? 45.685 -9.802 26.926 1.00 16.52 280 ILE A O 1
ATOM 1743 N N . ASN A 1 281 ? 44.217 -10.681 28.391 1.00 16.06 281 ASN A N 1
ATOM 1744 C CA . ASN A 1 281 ? 45.221 -11.536 29.034 1.00 16.29 281 ASN A CA 1
ATOM 1745 C C . ASN A 1 281 ? 45.875 -12.483 28.030 1.00 15.97 281 ASN A C 1
ATOM 1746 O O . ASN A 1 281 ? 47.072 -12.721 28.086 1.00 15.89 281 ASN A O 1
ATOM 1751 N N . THR A 1 282 ? 45.077 -13.020 27.113 1.00 16.03 282 THR A N 1
ATOM 1752 C CA . THR A 1 282 ? 45.586 -13.959 26.119 1.00 17.05 282 THR A CA 1
ATOM 1753 C C . THR A 1 282 ? 46.481 -13.243 25.100 1.00 15.84 282 THR A C 1
ATOM 1754 O O . THR A 1 282 ? 47.524 -13.751 24.740 1.00 16.38 282 THR A O 1
ATOM 1758 N N . GLY A 1 283 ? 46.078 -12.053 24.659 1.00 15.43 283 GLY A N 1
ATOM 1759 C CA . GLY A 1 283 ? 46.879 -11.273 23.722 1.00 14.94 283 GLY A CA 1
ATOM 1760 C C . GLY A 1 283 ? 48.258 -10.957 24.289 1.00 15.22 283 GLY A C 1
ATOM 1761 O O . GLY A 1 283 ? 49.270 -11.083 23.603 1.00 15.19 283 GLY A O 1
ATOM 1762 N N . ILE A 1 284 ? 48.288 -10.580 25.558 1.00 15.08 284 ILE A N 1
ATOM 1763 C CA . ILE A 1 284 ? 49.524 -10.222 26.233 1.00 15.48 284 ILE A CA 1
ATOM 1764 C C . ILE A 1 284 ? 50.444 -11.440 26.363 1.00 16.19 284 ILE A C 1
ATOM 1765 O O . ILE A 1 284 ? 51.639 -11.359 26.073 1.00 16.86 284 ILE A O 1
ATOM 1770 N N A ASN A 1 285 ? 49.876 -12.565 26.794 0.50 16.32 285 ASN A N 1
ATOM 1771 N N B ASN A 1 285 ? 49.886 -12.569 26.793 0.50 16.77 285 ASN A N 1
ATOM 1772 C CA A ASN A 1 285 ? 50.631 -13.803 26.957 0.50 16.75 285 ASN A CA 1
ATOM 1773 C CA B ASN A 1 285 ? 50.654 -13.806 26.905 0.50 17.53 285 ASN A CA 1
ATOM 1774 C C A ASN A 1 285 ? 51.226 -14.278 25.625 0.50 16.76 285 ASN A C 1
ATOM 1775 C C B ASN A 1 285 ? 51.260 -14.227 25.592 0.50 17.19 285 ASN A C 1
ATOM 1776 O O A ASN A 1 285 ? 52.378 -14.707 25.584 0.50 16.72 285 ASN A O 1
ATOM 1777 O O B ASN A 1 285 ? 52.434 -14.589 25.527 0.50 17.09 285 ASN A O 1
ATOM 1786 N N . LEU A 1 286 ? 50.443 -14.193 24.547 1.00 16.34 286 LEU A N 1
ATOM 1787 C CA . LEU A 1 286 ? 50.931 -14.479 23.190 1.00 16.67 286 LEU A CA 1
ATOM 1788 C C . LEU A 1 286 ? 52.041 -13.500 22.779 1.00 16.19 286 LEU A C 1
ATOM 1789 O O . LEU A 1 286 ? 53.094 -13.906 22.275 1.00 17.14 286 LEU A O 1
ATOM 1794 N N . TYR A 1 287 ? 51.807 -12.218 23.029 1.00 16.22 287 TYR A N 1
ATOM 1795 C CA . TYR A 1 287 ? 52.786 -11.176 22.733 1.00 16.25 287 TYR A CA 1
ATOM 1796 C C . TYR A 1 287 ? 54.125 -11.430 23.442 1.00 17.44 287 TYR A C 1
ATOM 1797 O O . TYR A 1 287 ? 55.181 -11.414 22.796 1.00 17.76 287 TYR A O 1
ATOM 1806 N N . ASN A 1 288 ? 54.076 -11.707 24.742 1.00 18.48 288 ASN A N 1
ATOM 1807 C CA . ASN A 1 288 ? 55.291 -11.968 25.531 1.00 19.88 288 ASN A CA 1
ATOM 1808 C C . ASN A 1 288 ? 56.020 -13.236 25.114 1.00 21.22 288 ASN A C 1
ATOM 1809 O O . ASN A 1 288 ? 57.226 -13.349 25.325 1.00 21.75 288 ASN A O 1
ATOM 1814 N N . ASP A 1 289 ? 55.296 -14.182 24.522 1.00 21.91 289 ASP A N 1
ATOM 1815 C CA . ASP A 1 289 ? 55.918 -15.397 23.998 1.00 23.12 289 ASP A CA 1
ATOM 1816 C C . ASP A 1 289 ? 56.366 -15.280 22.540 1.00 22.78 289 ASP A C 1
ATOM 1817 O O . ASP A 1 289 ? 56.868 -16.256 21.978 1.00 23.49 289 ASP A O 1
ATOM 1822 N N . GLY A 1 290 ? 56.200 -14.103 21.932 1.00 22.68 290 GLY A N 1
ATOM 1823 C CA . GLY A 1 290 ? 56.592 -13.873 20.531 1.00 22.82 290 GLY A CA 1
ATOM 1824 C C . GLY A 1 290 ? 55.622 -14.462 19.507 1.00 22.87 290 GLY A C 1
ATOM 1825 O O . GLY A 1 290 ? 55.985 -14.668 18.336 1.00 22.95 290 GLY A O 1
ATOM 1826 N N . GLN A 1 291 ? 54.396 -14.743 19.941 1.00 22.31 291 GLN A N 1
ATOM 1827 C CA . GLN A 1 291 ? 53.365 -15.303 19.056 1.00 22.19 291 GLN A CA 1
ATOM 1828 C C . GLN A 1 291 ? 52.454 -14.229 18.457 1.00 21.81 291 GLN A C 1
ATOM 1829 O O . GLN A 1 291 ? 51.668 -14.518 17.563 1.00 22.43 291 GLN A O 1
ATOM 1835 N N . LEU A 1 292 ? 52.544 -13.008 18.968 1.00 20.83 292 LEU A N 1
ATOM 1836 C CA . LEU A 1 292 ? 51.886 -11.857 18.376 1.00 20.22 292 LEU A CA 1
ATOM 1837 C C . LEU A 1 292 ? 52.875 -10.700 18.391 1.00 20.25 292 LEU A C 1
ATOM 1838 O O . LEU A 1 292 ? 53.685 -10.592 19.315 1.00 19.62 292 LEU A O 1
ATOM 1843 N N . ASP A 1 293 ? 52.791 -9.828 17.390 1.00 19.50 293 ASP A N 1
ATOM 1844 C CA . ASP A 1 293 ? 53.677 -8.666 17.306 1.00 19.69 293 ASP A CA 1
ATOM 1845 C C . ASP A 1 293 ? 53.003 -7.374 17.810 1.00 19.36 293 ASP A C 1
ATOM 1846 O O . ASP A 1 293 ? 53.618 -6.314 17.851 1.00 19.90 293 ASP A O 1
ATOM 1851 N N . GLU A 1 294 ? 51.739 -7.470 18.205 1.00 19.18 294 GLU A N 1
ATOM 1852 C CA . GLU A 1 294 ? 51.070 -6.391 18.927 1.00 18.88 294 GLU A CA 1
ATOM 1853 C C . GLU A 1 294 ? 50.020 -6.998 19.851 1.00 18.22 294 GLU A C 1
ATOM 1854 O O . GLU A 1 294 ? 49.619 -8.147 19.665 1.00 18.70 294 GLU A O 1
ATOM 1860 N N . ALA A 1 295 ? 49.623 -6.235 20.862 1.00 17.46 295 ALA A N 1
ATOM 1861 C CA . ALA A 1 295 ? 48.616 -6.653 21.823 1.00 16.76 295 ALA A CA 1
ATOM 1862 C C . ALA A 1 295 ? 47.821 -5.447 22.297 1.00 16.04 295 ALA A C 1
ATOM 1863 O O . ALA A 1 295 ? 48.408 -4.472 22.771 1.00 16.36 295 ALA A O 1
ATOM 1865 N N . PRO A 1 296 ? 46.480 -5.499 22.182 1.00 15.27 296 PRO A N 1
ATOM 1866 C CA . PRO A 1 296 ? 45.684 -4.381 22.677 1.00 14.71 296 PRO A CA 1
ATOM 1867 C C . PRO A 1 296 ? 45.655 -4.368 24.201 1.00 15.20 296 PRO A C 1
ATOM 1868 O O . PRO A 1 296 ? 45.817 -5.428 24.834 1.00 15.15 296 PRO A O 1
ATOM 1872 N N . LEU A 1 297 ? 45.471 -3.180 24.773 1.00 15.35 297 LEU A N 1
ATOM 1873 C CA . LEU A 1 297 ? 45.481 -2.990 26.230 1.00 16.08 297 LEU A CA 1
ATOM 1874 C C . LEU A 1 297 ? 44.341 -2.098 26.744 1.00 15.88 297 LEU A C 1
ATOM 1875 O O . LEU A 1 297 ? 43.937 -1.143 26.087 1.00 16.31 297 LEU A O 1
ATOM 1880 N N . ALA A 1 298 ? 43.845 -2.426 27.940 1.00 16.67 298 ALA A N 1
ATOM 1881 C CA . ALA A 1 298 ? 42.877 -1.604 28.665 1.00 16.45 298 ALA A CA 1
ATOM 1882 C C . ALA A 1 298 ? 42.848 -2.029 30.129 1.00 16.75 298 ALA A C 1
ATOM 1883 O O . ALA A 1 298 ? 43.404 -3.062 30.475 1.00 16.89 298 ALA A O 1
ATOM 1885 N N . GLY A 1 299 ? 42.188 -1.232 30.968 1.00 17.09 299 GLY A N 1
ATOM 1886 C CA . GLY A 1 299 ? 42.011 -1.534 32.397 1.00 18.00 299 GLY A CA 1
ATOM 1887 C C . GLY A 1 299 ? 43.285 -1.898 33.134 1.00 18.86 299 GLY A C 1
ATOM 1888 O O . GLY A 1 299 ? 44.325 -1.278 32.939 1.00 18.48 299 GLY A O 1
ATOM 1889 N N . GLU A 1 300 ? 43.200 -2.911 33.993 1.00 20.09 300 GLU A N 1
ATOM 1890 C CA . GLU A 1 300 ? 44.342 -3.331 34.793 1.00 21.24 300 GLU A CA 1
ATOM 1891 C C . GLU A 1 300 ? 45.552 -3.722 33.930 1.00 19.79 300 GLU A C 1
ATOM 1892 O O . GLU A 1 300 ? 46.690 -3.519 34.344 1.00 19.44 300 GLU A O 1
ATOM 1898 N N . TYR A 1 301 ? 45.312 -4.258 32.735 1.00 17.94 301 TYR A N 1
ATOM 1899 C CA . TYR A 1 301 ? 46.404 -4.650 31.841 1.00 17.50 301 TYR A CA 1
ATOM 1900 C C . TYR A 1 301 ? 47.161 -3.407 31.361 1.00 17.42 301 TYR A C 1
ATOM 1901 O O . TYR A 1 301 ? 48.386 -3.398 31.317 1.00 17.08 301 TYR A O 1
ATOM 1910 N N . ALA A 1 302 ? 46.423 -2.375 30.976 1.00 17.65 302 ALA A N 1
ATOM 1911 C CA . ALA A 1 302 ? 47.040 -1.103 30.566 1.00 18.31 302 ALA A CA 1
ATOM 1912 C C . ALA A 1 302 ? 47.792 -0.472 31.738 1.00 19.50 302 ALA A C 1
ATOM 1913 O O . ALA A 1 302 ? 48.913 0.006 31.575 1.00 20.40 302 ALA A O 1
ATOM 1915 N N . LYS A 1 303 ? 47.165 -0.469 32.914 1.00 20.46 303 LYS A N 1
ATOM 1916 C CA . LYS A 1 303 ? 47.800 0.019 34.147 1.00 21.82 303 LYS A CA 1
ATOM 1917 C C . LYS A 1 303 ? 49.179 -0.618 34.378 1.00 22.41 303 LYS A C 1
ATOM 1918 O O . LYS A 1 303 ? 50.156 0.079 34.679 1.00 22.51 303 LYS A O 1
ATOM 1924 N N A GLN A 1 304 ? 49.274 -1.934 34.219 0.50 22.25 304 GLN A N 1
ATOM 1925 N N B GLN A 1 304 ? 49.237 -1.938 34.207 0.50 22.30 304 GLN A N 1
ATOM 1926 C CA A GLN A 1 304 ? 50.541 -2.625 34.461 0.50 22.90 304 GLN A CA 1
ATOM 1927 C CA B GLN A 1 304 ? 50.454 -2.728 34.396 0.50 22.98 304 GLN A CA 1
ATOM 1928 C C A GLN A 1 304 ? 51.596 -2.418 33.354 0.50 22.79 304 GLN A C 1
ATOM 1929 C C B GLN A 1 304 ? 51.559 -2.424 33.362 0.50 22.85 304 GLN A C 1
ATOM 1930 O O A GLN A 1 304 ? 52.795 -2.439 33.641 0.50 22.88 304 GLN A O 1
ATOM 1931 O O B GLN A 1 304 ? 52.742 -2.380 33.709 0.50 22.96 304 GLN A O 1
ATOM 1942 N N . TYR A 1 305 ? 51.167 -2.219 32.108 1.00 21.95 305 TYR A N 1
ATOM 1943 C CA . TYR A 1 305 ? 52.118 -2.066 30.977 1.00 22.64 305 TYR A CA 1
ATOM 1944 C C . TYR A 1 305 ? 52.382 -0.618 30.524 1.00 23.30 305 TYR A C 1
ATOM 1945 O O . TYR A 1 305 ? 53.157 -0.374 29.580 1.00 22.57 305 TYR A O 1
ATOM 1954 N N . LYS A 1 306 ? 51.756 0.323 31.230 1.00 24.52 306 LYS A N 1
ATOM 1955 C CA . LYS A 1 306 ? 51.807 1.756 30.928 1.00 26.28 306 LYS A CA 1
ATOM 1956 C C . LYS A 1 306 ? 53.237 2.303 30.758 1.00 27.02 306 LYS A C 1
ATOM 1957 O O . LYS A 1 306 ? 53.486 3.167 29.910 1.00 27.31 306 LYS A O 1
ATOM 1963 N N . LYS A 1 307 ? 54.168 1.802 31.564 1.00 28.09 307 LYS A N 1
ATOM 1964 C CA . LYS A 1 307 ? 55.546 2.294 31.549 1.00 29.34 307 LYS A CA 1
ATOM 1965 C C . LYS A 1 307 ? 56.487 1.448 30.697 1.00 29.07 307 LYS A C 1
ATOM 1966 O O . LYS A 1 307 ? 57.698 1.660 30.723 1.00 29.68 307 LYS A O 1
ATOM 1972 N N . ASP A 1 308 ? 55.947 0.489 29.950 1.00 28.36 308 ASP A N 1
ATOM 1973 C CA . ASP A 1 308 ? 56.769 -0.369 29.104 1.00 28.15 308 ASP A CA 1
ATOM 1974 C C . ASP A 1 308 ? 57.296 0.418 27.910 1.00 27.32 308 ASP A C 1
ATOM 1975 O O . ASP A 1 308 ? 56.615 1.298 27.384 1.00 26.85 308 ASP A O 1
ATOM 1980 N N . LYS A 1 309 ? 58.504 0.085 27.471 1.00 27.10 309 LYS A N 1
ATOM 1981 C CA . LYS A 1 309 ? 59.113 0.771 26.333 1.00 26.88 309 LYS A CA 1
ATOM 1982 C C . LYS A 1 309 ? 58.326 0.561 25.041 1.00 24.80 309 LYS A C 1
ATOM 1983 O O . LYS A 1 309 ? 58.424 1.367 24.133 1.00 24.39 309 LYS A O 1
ATOM 1989 N N . GLU A 1 310 ? 57.550 -0.523 24.966 1.00 23.09 310 GLU A N 1
ATOM 1990 C CA . GLU A 1 310 ? 56.785 -0.849 23.762 1.00 21.57 310 GLU A CA 1
ATOM 1991 C C . GLU A 1 310 ? 55.298 -0.445 23.841 1.00 20.20 310 GLU A C 1
ATOM 1992 O O . GLU A 1 310 ? 54.533 -0.750 22.936 1.00 19.28 310 GLU A O 1
ATOM 1998 N N . TYR A 1 311 ? 54.926 0.259 24.907 1.00 19.30 311 TYR A N 1
ATOM 1999 C CA . TYR A 1 311 ? 53.565 0.784 25.107 1.00 18.84 311 TYR A CA 1
ATOM 2000 C C . TYR A 1 311 ? 53.345 2.077 24.317 1.00 18.36 311 TYR A C 1
ATOM 2001 O O . TYR A 1 311 ? 54.229 2.935 24.259 1.00 17.96 311 TYR A O 1
ATOM 2010 N N . SER A 1 312 ? 52.160 2.229 23.729 1.00 17.66 312 SER A N 1
ATOM 2011 C CA . SER A 1 312 ? 51.737 3.538 23.212 1.00 18.13 312 SER A CA 1
ATOM 2012 C C . SER A 1 312 ? 50.229 3.694 23.379 1.00 17.74 312 SER A C 1
ATOM 2013 O O . SER A 1 312 ? 49.516 2.706 23.407 1.00 17.29 312 SER A O 1
ATOM 2016 N N . THR A 1 313 ? 49.760 4.930 23.527 1.00 18.13 313 THR A N 1
ATOM 2017 C CA . THR A 1 313 ? 48.334 5.217 23.408 1.00 18.00 313 THR A CA 1
ATOM 2018 C C . THR A 1 313 ? 48.144 6.382 22.450 1.00 18.32 313 THR A C 1
ATOM 2019 O O . THR A 1 313 ? 48.904 7.348 22.482 1.00 18.17 313 THR A O 1
ATOM 2023 N N . THR A 1 314 ? 47.114 6.279 21.616 1.00 18.01 314 THR A N 1
ATOM 2024 C CA . THR A 1 314 ? 46.868 7.232 20.542 1.00 18.42 314 THR A CA 1
ATOM 2025 C C . THR A 1 314 ? 45.381 7.561 20.540 1.00 17.52 314 THR A C 1
ATOM 2026 O O . THR A 1 314 ? 44.553 6.653 20.460 1.00 17.12 314 THR A O 1
ATOM 2030 N N . LEU A 1 315 ? 45.046 8.847 20.648 1.00 16.79 315 LEU A N 1
ATOM 2031 C CA . LEU A 1 315 ? 43.652 9.285 20.752 1.00 16.52 315 LEU A CA 1
ATOM 2032 C C . LEU A 1 315 ? 43.010 9.273 19.378 1.00 16.11 315 LEU A C 1
ATOM 2033 O O . LEU A 1 315 ? 43.591 9.781 18.421 1.00 16.02 315 LEU A O 1
ATOM 2038 N N . MET A 1 316 ? 41.824 8.676 19.285 1.00 15.80 316 MET A N 1
ATOM 2039 C CA . MET A 1 316 ? 41.116 8.520 18.014 1.00 15.18 316 MET A CA 1
ATOM 2040 C C . MET A 1 316 ? 39.923 9.478 17.914 1.00 14.32 316 MET A C 1
ATOM 2041 O O . MET A 1 316 ? 39.364 9.876 18.929 1.00 13.24 316 MET A O 1
ATOM 2046 N N . ALA A 1 317 ? 39.529 9.811 16.678 1.00 13.55 317 ALA A N 1
ATOM 2047 C CA . ALA A 1 317 ? 38.326 10.628 16.412 1.00 13.00 317 ALA A CA 1
ATOM 2048 C C . ALA A 1 317 ? 37.095 9.721 16.422 1.00 12.44 317 ALA A C 1
ATOM 2049 O O . ALA A 1 317 ? 36.415 9.531 15.405 1.00 11.77 317 ALA A O 1
ATOM 2051 N N . ASN A 1 318 ? 36.803 9.177 17.601 1.00 11.70 318 ASN A N 1
ATOM 2052 C CA . ASN A 1 318 ? 35.908 8.033 17.735 1.00 11.55 318 ASN A CA 1
ATOM 2053 C C . ASN A 1 318 ? 35.142 8.191 19.051 1.00 11.69 318 ASN A C 1
ATOM 2054 O O . ASN A 1 318 ? 35.742 8.191 20.113 1.00 12.27 318 ASN A O 1
ATOM 2059 N N . THR A 1 319 ? 33.824 8.375 18.959 1.00 11.85 319 THR A N 1
ATOM 2060 C CA . THR A 1 319 ? 32.968 8.492 20.130 1.00 11.90 319 THR A CA 1
ATOM 2061 C C . THR A 1 319 ? 32.168 7.190 20.291 1.00 12.40 319 THR A C 1
ATOM 2062 O O . THR A 1 319 ? 31.558 6.714 19.329 1.00 12.55 319 THR A O 1
ATOM 2066 N N . MET A 1 320 ? 32.178 6.624 21.493 1.00 13.43 320 MET A N 1
ATOM 2067 C CA . MET A 1 320 ? 31.273 5.511 21.823 1.00 14.18 320 MET A CA 1
ATOM 2068 C C . MET A 1 320 ? 29.988 6.079 22.455 1.00 14.87 320 MET A C 1
ATOM 2069 O O . MET A 1 320 ? 30.045 6.934 23.350 1.00 14.35 320 MET A O 1
ATOM 2074 N N . PHE A 1 321 ? 28.840 5.604 21.959 1.00 15.07 321 PHE A N 1
ATOM 2075 C CA . PHE A 1 321 ? 27.517 6.084 22.370 1.00 15.99 321 PHE A CA 1
ATOM 2076 C C . PHE A 1 321 ? 26.708 4.992 23.063 1.00 16.12 321 PHE A C 1
ATOM 2077 O O . PHE A 1 321 ? 26.996 3.804 22.902 1.00 15.14 321 PHE A O 1
ATOM 2085 N N . LEU A 1 322 ? 25.684 5.415 23.815 1.00 16.63 322 LEU A N 1
ATOM 2086 C CA . LEU A 1 322 ? 24.475 4.617 24.003 1.00 17.34 322 LEU A CA 1
ATOM 2087 C C . LEU A 1 322 ? 23.475 5.121 22.978 1.00 17.61 322 LEU A C 1
ATOM 2088 O O . LEU A 1 322 ? 22.958 6.253 23.089 1.00 16.93 322 LEU A O 1
ATOM 2093 N N . GLU A 1 323 ? 23.248 4.320 21.940 1.00 17.77 323 GLU A N 1
ATOM 2094 C CA . GLU A 1 323 ? 22.184 4.602 21.003 1.00 18.07 323 GLU A CA 1
ATOM 2095 C C . GLU A 1 323 ? 20.886 4.108 21.616 1.00 17.88 323 GLU A C 1
ATOM 2096 O O . GLU A 1 323 ? 20.875 3.113 22.339 1.00 18.18 323 GLU A O 1
ATOM 2102 N N . MET A 1 324 ? 19.798 4.809 21.319 1.00 17.22 324 MET A N 1
ATOM 2103 C CA . MET A 1 324 ? 18.514 4.575 21.969 1.00 17.39 324 MET A CA 1
ATOM 2104 C C . MET A 1 324 ? 17.416 4.450 20.919 1.00 18.14 324 MET A C 1
ATOM 2105 O O . MET A 1 324 ? 17.253 5.344 20.082 1.00 17.95 324 MET A O 1
ATOM 2110 N N . ASN A 1 325 ? 16.664 3.354 20.975 1.00 18.70 325 ASN A N 1
ATOM 2111 C CA . ASN A 1 325 ? 15.546 3.120 20.058 1.00 20.04 325 ASN A CA 1
ATOM 2112 C C . ASN A 1 325 ? 14.363 4.035 20.368 1.00 20.88 325 ASN A C 1
ATOM 2113 O O . ASN A 1 325 ? 13.628 3.821 21.336 1.00 21.30 325 ASN A O 1
ATOM 2118 N N . GLN A 1 326 ? 14.188 5.045 19.524 1.00 21.73 326 GLN A N 1
ATOM 2119 C CA . GLN A 1 326 ? 13.172 6.086 19.701 1.00 23.48 326 GLN A CA 1
ATOM 2120 C C . GLN A 1 326 ? 12.112 6.036 18.586 1.00 25.43 326 GLN A C 1
ATOM 2121 O O . GLN A 1 326 ? 11.513 7.051 18.249 1.00 25.98 326 GLN A O 1
ATOM 2127 N N . THR A 1 327 ? 11.873 4.856 18.023 1.00 27.20 327 THR A N 1
ATOM 2128 C CA . THR A 1 327 ? 10.868 4.704 16.969 1.00 28.80 327 THR A CA 1
ATOM 2129 C C . THR A 1 327 ? 9.430 4.767 17.502 1.00 30.22 327 THR A C 1
ATOM 2130 O O . THR A 1 327 ? 8.486 5.036 16.746 1.00 30.99 327 THR A O 1
ATOM 2134 N N . GLY A 1 328 ? 9.265 4.532 18.803 1.00 31.43 328 GLY A N 1
ATOM 2135 C CA . GLY A 1 328 ? 7.945 4.417 19.414 1.00 32.44 328 GLY A CA 1
ATOM 2136 C C . GLY A 1 328 ? 7.706 3.022 19.965 1.00 33.51 328 GLY A C 1
ATOM 2137 O O . GLY A 1 328 ? 6.885 2.843 20.865 1.00 34.16 328 GLY A O 1
ATOM 2138 N N . GLU A 1 329 ? 8.434 2.033 19.439 1.00 33.97 329 GLU A N 1
ATOM 2139 C CA . GLU A 1 329 ? 8.330 0.656 19.931 1.00 34.81 329 GLU A CA 1
ATOM 2140 C C . GLU A 1 329 ? 8.628 0.596 21.427 1.00 34.21 329 GLU A C 1
ATOM 2141 O O . GLU A 1 329 ? 7.913 -0.072 22.172 1.00 35.14 329 GLU A O 1
ATOM 2147 N N . ASN A 1 330 ? 9.669 1.301 21.870 1.00 32.82 330 ASN A N 1
ATOM 2148 C CA . ASN A 1 330 ? 10.006 1.335 23.286 1.00 31.88 330 ASN A CA 1
ATOM 2149 C C . ASN A 1 330 ? 9.435 2.580 23.956 1.00 31.33 330 ASN A C 1
ATOM 2150 O O . ASN A 1 330 ? 9.816 3.711 23.636 1.00 30.74 330 ASN A O 1
ATOM 2155 N N . LYS A 1 331 ? 8.543 2.353 24.914 1.00 30.78 331 LYS A N 1
ATOM 2156 C CA . LYS A 1 331 ? 7.811 3.426 25.567 1.00 30.41 331 LYS A CA 1
ATOM 2157 C C . LYS A 1 331 ? 8.694 4.251 26.495 1.00 29.07 331 LYS A C 1
ATOM 2158 O O . LYS A 1 331 ? 8.515 5.464 26.592 1.00 28.97 331 LYS A O 1
ATOM 2164 N N . LEU A 1 332 ? 9.645 3.599 27.165 1.00 27.03 332 LEU A N 1
ATOM 2165 C CA . LEU A 1 332 ? 10.593 4.305 28.019 1.00 25.87 332 LEU A CA 1
ATOM 2166 C C . LEU A 1 332 ? 11.476 5.277 27.217 1.00 24.09 332 LEU A C 1
ATOM 2167 O O . LEU A 1 332 ? 11.582 6.449 27.567 1.00 23.73 332 LEU A O 1
ATOM 2172 N N . LEU A 1 333 ? 12.100 4.800 26.142 1.00 22.81 333 LEU A N 1
ATOM 2173 C CA . LEU A 1 333 ? 13.093 5.619 25.417 1.00 21.72 333 LEU A CA 1
ATOM 2174 C C . LEU A 1 333 ? 12.458 6.684 24.530 1.00 21.76 333 LEU A C 1
ATOM 2175 O O . LEU A 1 333 ? 13.133 7.601 24.075 1.00 20.40 333 LEU A O 1
ATOM 2180 N N . GLN A 1 334 ? 11.154 6.554 24.302 1.00 22.03 334 GLN A N 1
ATOM 2181 C CA . GLN A 1 334 ? 10.346 7.591 23.661 1.00 22.89 334 GLN A CA 1
ATOM 2182 C C . GLN A 1 334 ? 10.161 8.816 24.584 1.00 22.22 334 GLN A C 1
ATOM 2183 O O . GLN A 1 334 ? 9.938 9.928 24.111 1.00 22.31 334 GLN A O 1
ATOM 2189 N N . ASN A 1 335 ? 10.284 8.610 25.894 1.00 21.26 335 ASN A N 1
ATOM 2190 C CA . ASN A 1 335 ? 10.134 9.694 26.867 1.00 20.58 335 ASN A CA 1
ATOM 2191 C C . ASN A 1 335 ? 11.441 10.494 27.029 1.00 19.46 335 ASN A C 1
ATOM 2192 O O . ASN A 1 335 ? 12.477 9.946 27.419 1.00 18.50 335 ASN A O 1
ATOM 2197 N N . LYS A 1 336 ? 11.382 11.793 26.745 1.00 18.93 336 LYS A N 1
ATOM 2198 C CA . LYS A 1 336 ? 12.584 12.642 26.783 1.00 18.98 336 LYS A CA 1
ATOM 2199 C C . LYS A 1 336 ? 13.234 12.682 28.172 1.00 18.38 336 LYS A C 1
ATOM 2200 O O . LYS A 1 336 ? 14.451 12.692 28.277 1.00 17.70 336 LYS A O 1
ATOM 2206 N N . ASN A 1 337 ? 12.429 12.698 29.233 1.00 18.42 337 ASN A N 1
ATOM 2207 C CA . ASN A 1 337 ? 12.983 12.689 30.599 1.00 17.85 337 ASN A CA 1
ATOM 2208 C C . ASN A 1 337 ? 13.774 11.417 30.950 1.00 16.91 337 ASN A C 1
ATOM 2209 O O . ASN A 1 337 ? 14.772 11.478 31.673 1.00 15.67 337 ASN A O 1
ATOM 2214 N N . VAL A 1 338 ? 13.326 10.269 30.442 1.00 16.53 338 VAL A N 1
ATOM 2215 C CA . VAL A 1 338 ? 14.061 9.025 30.621 1.00 15.26 338 VAL A CA 1
ATOM 2216 C C . VAL A 1 338 ? 15.436 9.169 29.967 1.00 15.03 338 VAL A C 1
ATOM 2217 O O . VAL A 1 338 ? 16.455 8.873 30.595 1.00 14.45 338 VAL A O 1
ATOM 2221 N N . ARG A 1 339 ? 15.464 9.654 28.726 1.00 14.28 339 ARG A N 1
ATOM 2222 C CA . ARG A 1 339 ? 16.729 9.802 27.993 1.00 14.37 339 ARG A CA 1
ATOM 2223 C C . ARG A 1 339 ? 17.695 10.743 28.731 1.00 14.42 339 ARG A C 1
ATOM 2224 O O . ARG A 1 339 ? 18.872 10.443 28.878 1.00 13.28 339 ARG A O 1
ATOM 2232 N N . LYS A 1 340 ? 17.175 11.855 29.238 1.00 15.31 340 LYS A N 1
ATOM 2233 C CA . LYS A 1 340 ? 17.997 12.800 29.992 1.00 15.88 340 LYS A CA 1
ATOM 2234 C C . LYS A 1 340 ? 18.479 12.205 31.306 1.00 16.09 340 LYS A C 1
ATOM 2235 O O . LYS A 1 340 ? 19.613 12.452 31.713 1.00 15.23 340 LYS A O 1
ATOM 2241 N N . ALA A 1 341 ? 17.633 11.411 31.964 1.00 16.05 341 ALA A N 1
ATOM 2242 C CA . ALA A 1 341 ? 18.062 10.691 33.171 1.00 16.63 341 ALA A CA 1
ATOM 2243 C C . ALA A 1 341 ? 19.245 9.771 32.867 1.00 16.04 341 ALA A C 1
ATOM 2244 O O . ALA A 1 341 ? 20.202 9.726 33.626 1.00 15.23 341 ALA A O 1
ATOM 2246 N N . ILE A 1 342 ? 19.169 9.050 31.753 1.00 15.91 342 ILE A N 1
ATOM 2247 C CA . ILE A 1 342 ? 20.246 8.140 31.345 1.00 15.84 342 ILE A CA 1
ATOM 2248 C C . ILE A 1 342 ? 21.542 8.935 31.144 1.00 15.49 342 ILE A C 1
ATOM 2249 O O . ILE A 1 342 ? 22.597 8.573 31.694 1.00 15.09 342 ILE A O 1
ATOM 2254 N N . ASN A 1 343 ? 21.453 10.033 30.396 1.00 15.10 343 ASN A N 1
ATOM 2255 C CA . ASN A 1 343 ? 22.614 10.886 30.153 1.00 15.44 343 ASN A CA 1
ATOM 2256 C C . ASN A 1 343 ? 23.265 11.380 31.450 1.00 15.42 343 ASN A C 1
ATOM 2257 O O . ASN A 1 343 ? 24.471 11.245 31.629 1.00 15.61 343 ASN A O 1
ATOM 2262 N N . TYR A 1 344 ? 22.473 11.957 32.346 1.00 16.03 344 TYR A N 1
ATOM 2263 C CA . TYR A 1 344 ? 23.029 12.515 33.587 1.00 16.67 344 TYR A CA 1
ATOM 2264 C C . TYR A 1 344 ? 23.577 11.448 34.543 1.00 16.98 344 TYR A C 1
ATOM 2265 O O . TYR A 1 344 ? 24.426 11.748 35.399 1.00 16.28 344 TYR A O 1
ATOM 2274 N N . ALA A 1 345 ? 23.102 10.212 34.399 1.00 16.76 345 ALA A N 1
ATOM 2275 C CA . ALA A 1 345 ? 23.510 9.133 35.287 1.00 17.55 345 ALA A CA 1
ATOM 2276 C C . ALA A 1 345 ? 24.895 8.554 34.976 1.00 17.80 345 ALA A C 1
ATOM 2277 O O . ALA A 1 345 ? 25.460 7.851 35.819 1.00 18.23 345 ALA A O 1
ATOM 2279 N N . ILE A 1 346 ? 25.440 8.818 33.787 1.00 18.25 346 ILE A N 1
ATOM 2280 C CA . ILE A 1 346 ? 26.725 8.207 33.400 1.00 18.71 346 ILE A CA 1
ATOM 2281 C C . ILE A 1 346 ? 27.933 8.975 33.949 1.00 18.76 346 ILE A C 1
ATOM 2282 O O . ILE A 1 346 ? 28.188 10.122 33.562 1.00 18.26 346 ILE A O 1
ATOM 2287 N N . ASP A 1 347 ? 28.655 8.338 34.870 1.00 19.10 347 ASP A N 1
ATOM 2288 C CA . ASP A 1 347 ? 29.886 8.889 35.415 1.00 19.26 347 ASP A CA 1
ATOM 2289 C C . ASP A 1 347 ? 31.024 8.558 34.454 1.00 18.86 347 ASP A C 1
ATOM 2290 O O . ASP A 1 347 ? 31.724 7.551 34.607 1.00 18.32 347 ASP A O 1
ATOM 2295 N N . ARG A 1 348 ? 31.203 9.436 33.472 1.00 18.67 348 ARG A N 1
ATOM 2296 C CA . ARG A 1 348 ? 32.177 9.216 32.395 1.00 18.65 348 ARG A CA 1
ATOM 2297 C C . ARG A 1 348 ? 33.617 9.205 32.905 1.00 19.42 348 ARG A C 1
ATOM 2298 O O . ARG A 1 348 ? 34.427 8.407 32.435 1.00 19.60 348 ARG A O 1
ATOM 2306 N N . GLU A 1 349 ? 33.939 10.085 33.856 1.00 20.59 349 GLU A N 1
ATOM 2307 C CA . GLU A 1 349 ? 35.305 10.156 34.371 1.00 21.72 349 GLU A CA 1
ATOM 2308 C C . GLU A 1 349 ? 35.710 8.869 35.076 1.00 21.97 349 GLU A C 1
ATOM 2309 O O . GLU A 1 349 ? 36.831 8.399 34.902 1.00 21.89 349 GLU A O 1
ATOM 2315 N N A SER A 1 350 ? 34.807 8.291 35.865 0.50 22.13 350 SER A N 1
ATOM 2316 N N B SER A 1 350 ? 34.792 8.311 35.861 0.50 22.11 350 SER A N 1
ATOM 2317 C CA A SER A 1 350 ? 35.083 7.006 36.514 0.50 22.36 350 SER A CA 1
ATOM 2318 C CA B SER A 1 350 ? 35.004 7.027 36.525 0.50 22.31 350 SER A CA 1
ATOM 2319 C C A SER A 1 350 ? 35.296 5.886 35.501 0.50 21.85 350 SER A C 1
ATOM 2320 C C B SER A 1 350 ? 35.263 5.895 35.526 0.50 21.84 350 SER A C 1
ATOM 2321 O O A SER A 1 350 ? 36.205 5.068 35.658 0.50 22.04 350 SER A O 1
ATOM 2322 O O B SER A 1 350 ? 36.164 5.080 35.722 0.50 22.08 350 SER A O 1
ATOM 2327 N N . LEU A 1 351 ? 34.484 5.862 34.449 1.00 21.32 351 LEU A N 1
ATOM 2328 C CA . LEU A 1 351 ? 34.645 4.859 33.389 1.00 20.94 351 LEU A CA 1
ATOM 2329 C C . LEU A 1 351 ? 36.028 4.921 32.748 1.00 20.60 351 LEU A C 1
ATOM 2330 O O . LEU A 1 351 ? 36.713 3.911 32.659 1.00 19.61 351 LEU A O 1
ATOM 2335 N N . VAL A 1 352 ? 36.439 6.108 32.318 1.00 20.74 352 VAL A N 1
ATOM 2336 C CA . VAL A 1 352 ? 37.702 6.242 31.585 1.00 21.55 352 VAL A CA 1
ATOM 2337 C C . VAL A 1 352 ? 38.927 6.086 32.498 1.00 22.97 352 VAL A C 1
ATOM 2338 O O . VAL A 1 352 ? 39.951 5.539 32.070 1.00 23.02 352 VAL A O 1
ATOM 2342 N N . LYS A 1 353 ? 38.821 6.546 33.745 1.00 24.31 353 LYS A N 1
ATOM 2343 C CA . LYS A 1 353 ? 39.939 6.450 34.701 1.00 26.12 353 LYS A CA 1
ATOM 2344 C C . LYS A 1 353 ? 40.179 5.020 35.198 1.00 26.58 353 LYS A C 1
ATOM 2345 O O . LYS A 1 353 ? 41.328 4.571 35.305 1.00 27.40 353 LYS A O 1
ATOM 2351 N N . LYS A 1 354 ? 39.100 4.311 35.500 1.00 26.93 354 LYS A N 1
ATOM 2352 C CA . LYS A 1 354 ? 39.183 3.029 36.193 1.00 28.10 354 LYS A CA 1
ATOM 2353 C C . LYS A 1 354 ? 39.038 1.875 35.226 1.00 27.62 354 LYS A C 1
ATOM 2354 O O . LYS A 1 354 ? 39.893 1.000 35.177 1.00 28.67 354 LYS A O 1
ATOM 2360 N N . LEU A 1 355 ? 37.979 1.895 34.430 1.00 26.79 355 LEU A N 1
ATOM 2361 C CA . LEU A 1 355 ? 37.692 0.796 33.518 1.00 26.74 355 LEU A CA 1
ATOM 2362 C C . LEU A 1 355 ? 38.625 0.763 32.308 1.00 25.91 355 LEU A C 1
ATOM 2363 O O . LEU A 1 355 ? 39.202 -0.274 32.009 1.00 26.36 355 LEU A O 1
ATOM 2368 N N . LEU A 1 356 ? 38.786 1.892 31.621 1.00 24.78 356 LEU A N 1
ATOM 2369 C CA . LEU A 1 356 ? 39.610 1.930 30.418 1.00 23.98 356 LEU A CA 1
ATOM 2370 C C . LEU A 1 356 ? 41.075 2.182 30.728 1.00 23.52 356 LEU A C 1
ATOM 2371 O O . LEU A 1 356 ? 41.928 1.401 30.321 1.00 22.88 356 LEU A O 1
ATOM 2376 N N . ASP A 1 357 ? 41.353 3.296 31.404 1.00 23.57 357 ASP A N 1
ATOM 2377 C CA . ASP A 1 357 ? 42.672 3.598 31.960 1.00 24.11 357 ASP A CA 1
ATOM 2378 C C . ASP A 1 357 ? 43.805 3.493 30.924 1.00 23.52 357 ASP A C 1
ATOM 2379 O O . ASP A 1 357 ? 44.888 2.984 31.214 1.00 23.83 357 ASP A O 1
ATOM 2384 N N . ASN A 1 358 ? 43.555 3.998 29.724 1.00 22.31 358 ASN A N 1
ATOM 2385 C CA . ASN A 1 358 ? 44.458 3.766 28.604 1.00 21.54 358 ASN A CA 1
ATOM 2386 C C . ASN A 1 358 ? 44.514 4.923 27.611 1.00 20.31 358 ASN A C 1
ATOM 2387 O O . ASN A 1 358 ? 44.763 4.707 26.431 1.00 19.75 358 ASN A O 1
ATOM 2392 N N . GLY A 1 359 ? 44.259 6.142 28.081 1.00 19.84 359 GLY A N 1
ATOM 2393 C CA . GLY A 1 359 ? 44.324 7.313 27.226 1.00 19.25 359 GLY A CA 1
ATOM 2394 C C . GLY A 1 359 ? 43.005 7.674 26.567 1.00 18.44 359 GLY A C 1
ATOM 2395 O O . GLY A 1 359 ? 42.921 8.677 25.866 1.00 18.74 359 GLY A O 1
ATOM 2396 N N . SER A 1 360 ? 41.964 6.884 26.798 1.00 17.39 360 SER A N 1
ATOM 2397 C CA . SER A 1 360 ? 40.616 7.286 26.400 1.00 16.73 360 SER A CA 1
ATOM 2398 C C . SER A 1 360 ? 40.206 8.469 27.274 1.00 16.24 360 SER A C 1
ATOM 2399 O O . SER A 1 360 ? 40.756 8.645 28.370 1.00 15.63 360 SER A O 1
ATOM 2402 N N . VAL A 1 361 ? 39.260 9.284 26.800 1.00 15.22 361 VAL A N 1
ATOM 2403 C CA . VAL A 1 361 ? 38.811 10.444 27.579 1.00 15.64 361 VAL A CA 1
ATOM 2404 C C . VAL A 1 361 ? 37.287 10.596 27.547 1.00 15.01 361 VAL A C 1
ATOM 2405 O O . VAL A 1 361 ? 36.632 10.161 26.604 1.00 14.21 361 VAL A O 1
ATOM 2409 N N . ALA A 1 362 ? 36.736 11.198 28.595 1.00 14.86 362 ALA A N 1
ATOM 2410 C CA . ALA A 1 362 ? 35.307 11.492 28.660 1.00 15.07 362 ALA A CA 1
ATOM 2411 C C . ALA A 1 362 ? 34.859 12.299 27.448 1.00 15.04 362 ALA A C 1
ATOM 2412 O O . ALA A 1 362 ? 35.586 13.200 26.983 1.00 15.00 362 ALA A O 1
ATOM 2414 N N . SER A 1 363 ? 33.669 11.974 26.937 1.00 15.02 363 SER A N 1
ATOM 2415 C CA . SER A 1 363 ? 33.047 12.757 25.868 1.00 14.93 363 SER A CA 1
ATOM 2416 C C . SER A 1 363 ? 32.587 14.099 26.426 1.00 15.44 363 SER A C 1
ATOM 2417 O O . SER A 1 363 ? 32.098 14.163 27.556 1.00 16.04 363 SER A O 1
ATOM 2420 N N . VAL A 1 364 ? 32.752 15.161 25.639 1.00 14.91 364 VAL A N 1
ATOM 2421 C CA . VAL A 1 364 ? 32.182 16.478 25.964 1.00 14.93 364 VAL A CA 1
ATOM 2422 C C . VAL A 1 364 ? 30.979 16.796 25.079 1.00 14.07 364 VAL A C 1
ATOM 2423 O O . VAL A 1 364 ? 30.291 17.783 25.286 1.00 15.12 364 VAL A O 1
ATOM 2427 N N . GLY A 1 365 ? 30.747 15.973 24.079 1.00 13.43 365 GLY A N 1
ATOM 2428 C CA . GLY A 1 365 ? 29.632 16.154 23.157 1.00 13.10 365 GLY A CA 1
ATOM 2429 C C . GLY A 1 365 ? 29.599 14.961 22.221 1.00 13.02 365 GLY A C 1
ATOM 2430 O O . GLY A 1 365 ? 30.301 13.961 22.445 1.00 12.67 365 GLY A O 1
ATOM 2431 N N . VAL A 1 366 ? 28.796 15.052 21.168 1.00 12.99 366 VAL A N 1
ATOM 2432 C CA . VAL A 1 366 ? 28.751 13.998 20.149 1.00 13.32 366 VAL A CA 1
ATOM 2433 C C . VAL A 1 366 ? 30.092 13.941 19.402 1.00 13.41 366 VAL A C 1
ATOM 2434 O O . VAL A 1 366 ? 30.627 12.856 19.155 1.00 13.96 366 VAL A O 1
ATOM 2438 N N . VAL A 1 367 ? 30.615 15.111 19.048 1.00 12.91 367 VAL A N 1
ATOM 2439 C CA . VAL A 1 367 ? 31.830 15.216 18.241 1.00 12.89 367 VAL A CA 1
ATOM 2440 C C . VAL A 1 367 ? 33.038 15.120 19.162 1.00 13.13 367 VAL A C 1
ATOM 2441 O O . VAL A 1 367 ? 33.048 15.754 20.220 1.00 12.97 367 VAL A O 1
ATOM 2445 N N . PRO A 1 368 ? 34.033 14.290 18.791 1.00 13.57 368 PRO A N 1
ATOM 2446 C CA . PRO A 1 368 ? 35.240 14.158 19.605 1.00 13.87 368 PRO A CA 1
ATOM 2447 C C . PRO A 1 368 ? 36.223 15.328 19.494 1.00 14.13 368 PRO A C 1
ATOM 2448 O O . PRO A 1 368 ? 36.170 16.092 18.550 1.00 13.05 368 PRO A O 1
ATOM 2452 N N . LYS A 1 369 ? 37.118 15.434 20.477 1.00 15.40 369 LYS A N 1
ATOM 2453 C CA . LYS A 1 369 ? 38.154 16.470 20.487 1.00 16.51 369 LYS A CA 1
ATOM 2454 C C . LYS A 1 369 ? 39.305 16.109 19.554 1.00 17.23 369 LYS A C 1
ATOM 2455 O O . LYS A 1 369 ? 39.501 14.929 19.211 1.00 16.05 369 LYS A O 1
ATOM 2461 N N . GLU A 1 370 ? 40.055 17.140 19.162 1.00 18.29 370 GLU A N 1
ATOM 2462 C CA . GLU A 1 370 ? 41.287 17.024 18.363 1.00 19.49 370 GLU A CA 1
ATOM 2463 C C . GLU A 1 370 ? 41.054 16.508 16.946 1.00 19.43 370 GLU A C 1
ATOM 2464 O O . GLU A 1 370 ? 41.974 16.004 16.320 1.00 19.77 370 GLU A O 1
ATOM 2470 N N . MET A 1 371 ? 39.832 16.621 16.446 1.00 19.19 371 MET A N 1
ATOM 2471 C CA . MET A 1 371 ? 39.492 16.112 15.129 1.00 19.34 371 MET A CA 1
ATOM 2472 C C . MET A 1 371 ? 39.399 17.263 14.143 1.00 19.02 371 MET A C 1
ATOM 2473 O O . MET A 1 371 ? 40.080 17.264 13.117 1.00 19.42 371 MET A O 1
ATOM 2478 N N . ALA A 1 372 ? 38.537 18.225 14.448 1.00 18.62 372 ALA A N 1
ATOM 2479 C CA . ALA A 1 372 ? 38.202 19.297 13.512 1.00 18.90 372 ALA A CA 1
ATOM 2480 C C . ALA A 1 372 ? 38.450 20.657 14.143 1.00 19.00 372 ALA A C 1
ATOM 2481 O O . ALA A 1 372 ? 37.985 20.926 15.252 1.00 18.74 372 ALA A O 1
ATOM 2483 N N . PHE A 1 373 ? 39.169 21.512 13.423 1.00 20.19 373 PHE A N 1
ATOM 2484 C CA . PHE A 1 373 ? 39.506 22.856 13.895 1.00 21.42 373 PHE A CA 1
ATOM 2485 C C . PHE A 1 373 ? 38.998 23.919 12.915 1.00 22.66 373 PHE A C 1
ATOM 2486 O O . PHE A 1 373 ? 39.029 23.732 11.695 1.00 22.11 373 PHE A O 1
ATOM 2494 N N . ASN A 1 374 ? 38.517 25.026 13.462 1.00 24.22 374 ASN A N 1
ATOM 2495 C CA . ASN A 1 374 ? 37.958 26.108 12.664 1.00 25.66 374 ASN A CA 1
ATOM 2496 C C . ASN A 1 374 ? 39.069 26.728 11.809 1.00 26.87 374 ASN A C 1
ATOM 2497 O O . ASN A 1 374 ? 40.126 27.071 12.333 1.00 27.15 374 ASN A O 1
ATOM 2502 N N . PRO A 1 375 ? 38.852 26.846 10.488 1.00 28.29 375 PRO A N 1
ATOM 2503 C CA . PRO A 1 375 ? 39.855 27.495 9.635 1.00 29.53 375 PRO A CA 1
ATOM 2504 C C . PRO A 1 375 ? 40.169 28.930 10.046 1.00 30.66 375 PRO A C 1
ATOM 2505 O O . PRO A 1 375 ? 41.331 29.335 10.029 1.00 31.64 375 PRO A O 1
ATOM 2509 N N . VAL A 1 376 ? 39.141 29.683 10.433 1.00 31.18 376 VAL A N 1
ATOM 2510 C CA . VAL A 1 376 ? 39.321 31.096 10.766 1.00 31.51 376 VAL A CA 1
ATOM 2511 C C . VAL A 1 376 ? 40.101 31.284 12.072 1.00 31.24 376 VAL A C 1
ATOM 2512 O O . VAL A 1 376 ? 41.108 31.988 12.075 1.00 31.69 376 VAL A O 1
ATOM 2516 N N . ASN A 1 377 ? 39.660 30.660 13.167 1.00 30.02 377 ASN A N 1
ATOM 2517 C CA . ASN A 1 377 ? 40.269 30.911 14.488 1.00 29.80 377 ASN A CA 1
ATOM 2518 C C . ASN A 1 377 ? 41.032 29.726 15.106 1.00 28.91 377 ASN A C 1
ATOM 2519 O O . ASN A 1 377 ? 41.552 29.829 16.215 1.00 28.66 377 ASN A O 1
ATOM 2524 N N . LYS A 1 378 ? 41.086 28.604 14.387 1.00 27.99 378 LYS A N 1
ATOM 2525 C CA . LYS A 1 378 ? 41.854 27.423 14.806 1.00 27.26 378 LYS A CA 1
ATOM 2526 C C . LYS A 1 378 ? 41.308 26.693 16.045 1.00 25.78 378 LYS A C 1
ATOM 2527 O O . LYS A 1 378 ? 41.965 25.792 16.558 1.00 25.98 378 LYS A O 1
ATOM 2533 N N . LYS A 1 379 ? 40.107 27.049 16.499 1.00 24.20 379 LYS A N 1
ATOM 2534 C CA . LYS A 1 379 ? 39.525 26.427 17.693 1.00 22.98 379 LYS A CA 1
ATOM 2535 C C . LYS A 1 379 ? 38.980 25.028 17.366 1.00 20.41 379 LYS A C 1
ATOM 2536 O O . LYS A 1 379 ? 38.384 24.822 16.315 1.00 19.01 379 LYS A O 1
ATOM 2542 N N . ASP A 1 380 ? 39.197 24.086 18.280 1.00 18.64 380 ASP A N 1
ATOM 2543 C CA . ASP A 1 380 ? 38.592 22.750 18.219 1.00 17.41 380 ASP A CA 1
ATOM 2544 C C . ASP A 1 380 ? 37.072 22.915 18.184 1.00 16.28 380 ASP A C 1
ATOM 2545 O O . ASP A 1 380 ? 36.538 23.735 18.925 1.00 16.22 380 ASP A O 1
ATOM 2550 N N . PHE A 1 381 ? 36.383 22.155 17.330 1.00 15.10 381 PHE A N 1
ATOM 2551 C CA . PHE A 1 381 ? 34.902 22.165 17.278 1.00 15.11 381 PHE A CA 1
ATOM 2552 C C . PHE A 1 381 ? 34.298 21.714 18.609 1.00 15.15 381 PHE A C 1
ATOM 2553 O O . PHE A 1 381 ? 33.248 22.216 19.060 1.00 14.85 381 PHE A O 1
ATOM 2561 N N . ALA A 1 382 ? 34.954 20.736 19.222 1.00 15.37 382 ALA A N 1
ATOM 2562 C CA . ALA A 1 382 ? 34.491 20.168 20.483 1.00 15.71 382 ALA A CA 1
ATOM 2563 C C . ALA A 1 382 ? 35.067 20.978 21.655 1.00 16.47 382 ALA A C 1
ATOM 2564 O O . ALA A 1 382 ? 35.905 20.493 22.403 1.00 17.48 382 ALA A O 1
ATOM 2566 N N . ASN A 1 383 ? 34.623 22.221 21.811 1.00 17.68 383 ASN A N 1
ATOM 2567 C CA . ASN A 1 383 ? 35.193 23.104 22.834 1.00 18.47 383 ASN A CA 1
ATOM 2568 C C . ASN A 1 383 ? 34.226 23.510 23.943 1.00 18.46 383 ASN A C 1
ATOM 2569 O O . ASN A 1 383 ? 34.486 24.467 24.684 1.00 18.53 383 ASN A O 1
ATOM 2574 N N . GLU A 1 384 ? 33.117 22.777 24.050 1.00 17.46 384 GLU A N 1
ATOM 2575 C CA . GLU A 1 384 ? 32.112 23.019 25.082 1.00 17.58 384 GLU A CA 1
ATOM 2576 C C . GLU A 1 384 ? 31.806 21.723 25.810 1.00 17.09 384 GLU A C 1
ATOM 2577 O O . GLU A 1 384 ? 31.699 20.667 25.185 1.00 17.38 384 GLU A O 1
ATOM 2583 N N . LYS A 1 385 ? 31.669 21.798 27.133 1.00 16.71 385 LYS A N 1
ATOM 2584 C CA . LYS A 1 385 ? 31.314 20.645 27.929 1.00 16.92 385 LYS A CA 1
ATOM 2585 C C . LYS A 1 385 ? 29.780 20.519 27.936 1.00 16.81 385 LYS A C 1
ATOM 2586 O O . LYS A 1 385 ? 29.101 21.043 28.825 1.00 17.27 385 LYS A O 1
ATOM 2592 N N . LEU A 1 386 ? 29.250 19.810 26.946 1.00 15.67 386 LEU A N 1
ATOM 2593 C CA . LEU A 1 386 ? 27.798 19.755 26.695 1.00 15.89 386 LEU A CA 1
ATOM 2594 C C . LEU A 1 386 ? 27.076 18.628 27.437 1.00 16.18 386 LEU A C 1
ATOM 2595 O O . LEU A 1 386 ? 25.849 18.649 27.543 1.00 16.39 386 LEU A O 1
ATOM 2600 N N . VAL A 1 387 ? 27.833 17.637 27.911 1.00 17.00 387 VAL A N 1
ATOM 2601 C CA . VAL A 1 387 ? 27.298 16.573 28.745 1.00 17.68 387 VAL A CA 1
ATOM 2602 C C . VAL A 1 387 ? 28.201 16.409 29.952 1.00 19.24 387 VAL A C 1
ATOM 2603 O O . VAL A 1 387 ? 29.417 16.601 29.850 1.00 19.09 387 VAL A O 1
ATOM 2607 N N . GLU A 1 388 ? 27.605 16.080 31.092 1.00 20.00 388 GLU A N 1
ATOM 2608 C CA . GLU A 1 388 ? 28.374 15.833 32.309 1.00 21.97 388 GLU A CA 1
ATOM 2609 C C . GLU A 1 388 ? 27.530 15.109 33.348 1.00 21.72 388 GLU A C 1
ATOM 2610 O O . GLU A 1 388 ? 26.364 15.467 33.564 1.00 21.94 388 GLU A O 1
ATOM 2616 N N . PHE A 1 389 ? 28.144 14.110 33.981 1.00 21.10 389 PHE A N 1
ATOM 2617 C CA . PHE A 1 389 ? 27.593 13.415 35.140 1.00 21.15 389 PHE A CA 1
ATOM 2618 C C . PHE A 1 389 ? 26.992 14.364 36.170 1.00 21.37 389 PHE A C 1
ATOM 2619 O O . PHE A 1 389 ? 27.640 15.309 36.611 1.00 21.60 389 PHE A O 1
ATOM 2627 N N . ASN A 1 390 ? 25.742 14.102 36.541 1.00 21.16 390 ASN A N 1
ATOM 2628 C CA . ASN A 1 390 ? 25.079 14.803 37.630 1.00 21.70 390 ASN A CA 1
ATOM 2629 C C . ASN A 1 390 ? 24.006 13.872 38.204 1.00 22.14 390 ASN A C 1
ATOM 2630 O O . ASN A 1 390 ? 22.859 13.880 37.765 1.00 20.96 390 ASN A O 1
ATOM 2635 N N . LYS A 1 391 ? 24.417 13.069 39.185 1.00 23.23 391 LYS A N 1
ATOM 2636 C CA . LYS A 1 391 ? 23.573 12.037 39.814 1.00 24.16 391 LYS A CA 1
ATOM 2637 C C . LYS A 1 391 ? 22.229 12.588 40.312 1.00 24.57 391 LYS A C 1
ATOM 2638 O O . LYS A 1 391 ? 21.183 12.000 40.057 1.00 24.38 391 LYS A O 1
ATOM 2644 N N . LYS A 1 392 ? 22.252 13.727 40.999 1.00 25.46 392 LYS A N 1
ATOM 2645 C CA . LYS A 1 392 ? 21.002 14.298 41.531 1.00 26.25 392 LYS A CA 1
ATOM 2646 C C . LYS A 1 392 ? 20.030 14.678 40.410 1.00 24.93 392 LYS A C 1
ATOM 2647 O O . LYS A 1 392 ? 18.838 14.410 40.524 1.00 24.95 392 LYS A O 1
ATOM 2653 N N . GLN A 1 393 ? 20.521 15.266 39.320 1.00 23.53 393 GLN A N 1
ATOM 2654 C CA . GLN A 1 393 ? 19.637 15.579 38.177 1.00 22.40 393 GLN A CA 1
ATOM 2655 C C . GLN A 1 393 ? 19.106 14.311 37.481 1.00 20.79 393 GLN A C 1
ATOM 2656 O O . GLN A 1 393 ? 17.960 14.277 37.045 1.00 19.92 393 GLN A O 1
ATOM 2662 N N . ALA A 1 394 ? 19.938 13.280 37.396 1.00 19.87 394 ALA A N 1
ATOM 2663 C CA . ALA A 1 394 ? 19.523 11.978 36.873 1.00 19.47 394 ALA A CA 1
ATOM 2664 C C . ALA A 1 394 ? 18.334 11.454 37.657 1.00 20.30 394 ALA A C 1
ATOM 2665 O O . ALA A 1 394 ? 17.319 11.086 37.079 1.00 20.87 394 ALA A O 1
ATOM 2667 N N . GLU A 1 395 ? 18.471 11.443 38.978 1.00 20.76 395 GLU A N 1
ATOM 2668 C CA . GLU A 1 395 ? 17.422 10.961 39.881 1.00 22.06 395 GLU A CA 1
ATOM 2669 C C . GLU A 1 395 ? 16.145 11.767 39.703 1.00 22.05 395 GLU A C 1
ATOM 2670 O O . GLU A 1 395 ? 15.046 11.220 39.675 1.00 21.88 395 GLU A O 1
ATOM 2676 N N . GLU A 1 396 ? 16.292 13.076 39.563 1.00 22.14 396 GLU A N 1
ATOM 2677 C CA . GLU A 1 396 ? 15.141 13.940 39.406 1.00 22.59 396 GLU A CA 1
ATOM 2678 C C . GLU A 1 396 ? 14.444 13.836 38.054 1.00 21.30 396 GLU A C 1
ATOM 2679 O O . GLU A 1 396 ? 13.217 13.914 37.992 1.00 21.37 396 GLU A O 1
ATOM 2685 N N . TYR A 1 397 ? 15.200 13.671 36.971 1.00 19.93 397 TYR A N 1
ATOM 2686 C CA . TYR A 1 397 ? 14.586 13.455 35.662 1.00 19.22 397 TYR A CA 1
ATOM 2687 C C . TYR A 1 397 ? 13.842 12.110 35.636 1.00 19.86 397 TYR A C 1
ATOM 2688 O O . TYR A 1 397 ? 12.792 11.984 35.005 1.00 18.76 397 TYR A O 1
ATOM 2697 N N . TRP A 1 398 ? 14.394 11.125 36.332 1.00 20.08 398 TRP A N 1
ATOM 2698 C CA . TRP A 1 398 ? 13.765 9.812 36.442 1.00 21.39 398 TRP A CA 1
ATOM 2699 C C . TRP A 1 398 ? 12.441 9.910 37.209 1.00 22.39 398 TRP A C 1
ATOM 2700 O O . TRP A 1 398 ? 11.440 9.358 36.771 1.00 22.76 398 TRP A O 1
ATOM 2711 N N . ASP A 1 399 ? 12.435 10.619 38.335 1.00 24.22 399 ASP A N 1
ATOM 2712 C CA . ASP A 1 399 ? 11.208 10.821 39.113 1.00 25.81 399 ASP A CA 1
ATOM 2713 C C . ASP A 1 399 ? 10.141 11.546 38.291 1.00 25.99 399 ASP A C 1
ATOM 2714 O O . ASP A 1 399 ? 8.957 11.220 38.368 1.00 25.61 399 ASP A O 1
ATOM 2719 N N . LYS A 1 400 ? 10.569 12.518 37.489 1.00 26.17 400 LYS A N 1
ATOM 2720 C CA . LYS A 1 400 ? 9.671 13.218 36.582 1.00 27.11 400 LYS A CA 1
ATOM 2721 C C . LYS A 1 400 ? 9.097 12.250 35.531 1.00 26.73 400 LYS A C 1
ATOM 2722 O O . LYS A 1 400 ? 7.901 12.259 35.263 1.00 26.89 400 LYS A O 1
ATOM 2728 N N . ALA A 1 401 ? 9.949 11.397 34.969 1.00 26.43 401 ALA A N 1
ATOM 2729 C CA . ALA A 1 401 ? 9.517 10.423 33.960 1.00 26.61 401 ALA A CA 1
ATOM 2730 C C . ALA A 1 401 ? 8.492 9.423 34.494 1.00 27.56 401 ALA A C 1
ATOM 2731 O O . ALA A 1 401 ? 7.532 9.088 33.804 1.00 27.27 401 ALA A O 1
ATOM 2733 N N . LYS A 1 402 ? 8.698 8.946 35.717 1.00 28.89 402 LYS A N 1
ATOM 2734 C CA . LYS A 1 402 ? 7.783 7.978 36.330 1.00 30.29 402 LYS A CA 1
ATOM 2735 C C . LYS A 1 402 ? 6.347 8.488 36.351 1.00 31.52 402 LYS A C 1
ATOM 2736 O O . LYS A 1 402 ? 5.409 7.712 36.166 1.00 31.05 402 LYS A O 1
ATOM 2742 N N . LYS A 1 403 ? 6.181 9.791 36.566 1.00 32.87 403 LYS A N 1
ATOM 2743 C CA . LYS A 1 403 ? 4.854 10.403 36.573 1.00 34.64 403 LYS A CA 1
ATOM 2744 C C . LYS A 1 403 ? 4.171 10.374 35.201 1.00 35.75 403 LYS A C 1
ATOM 2745 O O . LYS A 1 403 ? 2.949 10.511 35.115 1.00 36.18 403 LYS A O 1
ATOM 2751 N N . GLU A 1 404 ? 4.959 10.207 34.139 1.00 36.56 404 GLU A N 1
ATOM 2752 C CA . GLU A 1 404 ? 4.464 10.255 32.762 1.00 37.57 404 GLU A CA 1
ATOM 2753 C C . GLU A 1 404 ? 4.284 8.884 32.113 1.00 38.64 404 GLU A C 1
ATOM 2754 O O . GLU A 1 404 ? 3.701 8.804 31.041 1.00 39.18 404 GLU A O 1
ATOM 2760 N N . ILE A 1 405 ? 4.789 7.813 32.728 1.00 39.97 405 ILE A N 1
ATOM 2761 C CA . ILE A 1 405 ? 4.695 6.472 32.123 1.00 41.38 405 ILE A CA 1
ATOM 2762 C C . ILE A 1 405 ? 4.106 5.401 33.056 1.00 42.95 405 ILE A C 1
ATOM 2763 O O . ILE A 1 405 ? 4.019 5.593 34.269 1.00 42.79 405 ILE A O 1
ATOM 2768 N N . ASP A 1 406 ? 3.718 4.270 32.463 1.00 44.67 406 ASP A N 1
ATOM 2769 C CA . ASP A 1 406 ? 3.180 3.119 33.208 1.00 46.32 406 ASP A CA 1
ATOM 2770 C C . ASP A 1 406 ? 4.294 2.127 33.550 1.00 46.89 406 ASP A C 1
ATOM 2771 O O . ASP A 1 406 ? 4.750 1.375 32.690 1.00 46.61 406 ASP A O 1
ATOM 2776 N N . LEU A 1 407 ? 4.707 2.116 34.816 1.00 48.11 407 LEU A N 1
ATOM 2777 C CA . LEU A 1 407 ? 5.788 1.236 35.283 1.00 48.93 407 LEU A CA 1
ATOM 2778 C C . LEU A 1 407 ? 5.346 -0.231 35.436 1.00 50.26 407 LEU A C 1
ATOM 2779 O O . LEU A 1 407 ? 6.192 -1.126 35.496 1.00 50.45 407 LEU A O 1
ATOM 2784 N N . SER A 1 408 ? 4.036 -0.476 35.505 1.00 51.80 408 SER A N 1
ATOM 2785 C CA . SER A 1 408 ? 3.505 -1.845 35.552 1.00 53.06 408 SER A CA 1
ATOM 2786 C C . SER A 1 408 ? 3.953 -2.634 34.322 1.00 53.32 408 SER A C 1
ATOM 2787 O O . SER A 1 408 ? 4.559 -3.704 34.442 1.00 53.49 408 SER A O 1
ATOM 2790 N N . LYS A 1 409 ? 3.642 -2.077 33.150 1.00 53.65 409 LYS A N 1
ATOM 2791 C CA . LYS A 1 409 ? 3.999 -2.646 31.846 1.00 53.71 409 LYS A CA 1
ATOM 2792 C C . LYS A 1 409 ? 5.432 -3.175 31.813 1.00 53.00 409 LYS A C 1
ATOM 2793 O O . LYS A 1 409 ? 5.649 -4.386 31.707 1.00 53.65 409 LYS A O 1
ATOM 2799 N N . ASN A 1 410 ? 6.405 -2.270 31.902 1.00 51.98 410 ASN A N 1
ATOM 2800 C CA . ASN A 1 410 ? 7.811 -2.654 31.769 1.00 51.02 410 ASN A CA 1
ATOM 2801 C C . ASN A 1 410 ? 8.749 -1.562 32.288 1.00 49.25 410 ASN A C 1
ATOM 2802 O O . ASN A 1 410 ? 8.730 -0.431 31.797 1.00 49.30 410 ASN A O 1
ATOM 2807 N N . THR A 1 411 ? 9.545 -1.908 33.296 1.00 47.57 411 THR A N 1
ATOM 2808 C CA . THR A 1 411 ? 10.563 -1.012 33.838 1.00 45.81 411 THR A CA 1
ATOM 2809 C C . THR A 1 411 ? 11.914 -1.681 33.649 1.00 43.82 411 THR A C 1
ATOM 2810 O O . THR A 1 411 ? 12.632 -1.962 34.616 1.00 43.72 411 THR A O 1
ATOM 2814 N N . SER A 1 412 ? 12.232 -1.938 32.382 1.00 41.35 412 SER A N 1
ATOM 2815 C CA . SER A 1 412 ? 13.403 -2.711 32.005 1.00 39.54 412 SER A CA 1
ATOM 2816 C C . SER A 1 412 ? 13.955 -2.267 30.647 1.00 37.42 412 SER A C 1
ATOM 2817 O O . SER A 1 412 ? 13.193 -1.986 29.716 1.00 36.93 412 SER A O 1
ATOM 2820 N N . LEU A 1 413 ? 15.283 -2.219 30.549 1.00 35.02 413 LEU A N 1
ATOM 2821 C CA . LEU A 1 413 ? 15.962 -1.868 29.310 1.00 33.43 413 LEU A CA 1
ATOM 2822 C C . LEU A 1 413 ? 17.094 -2.846 29.042 1.00 32.09 413 LEU A C 1
ATOM 2823 O O . LEU A 1 413 ? 17.903 -3.120 29.924 1.00 32.12 413 LEU A O 1
ATOM 2828 N N . ASP A 1 414 ? 17.147 -3.364 27.823 1.00 30.34 414 ASP A N 1
ATOM 2829 C CA . ASP A 1 414 ? 18.245 -4.216 27.408 1.00 29.02 414 ASP A CA 1
ATOM 2830 C C . ASP A 1 414 ? 19.362 -3.398 26.755 1.00 27.20 414 ASP A C 1
ATOM 2831 O O . ASP A 1 414 ? 19.091 -2.443 26.026 1.00 26.53 414 ASP A O 1
ATOM 2836 N N . LEU A 1 415 ? 20.606 -3.799 27.020 1.00 25.39 415 LEU A N 1
ATOM 2837 C CA . LEU A 1 415 ? 21.789 -3.136 26.495 1.00 23.70 415 LEU A CA 1
ATOM 2838 C C . LEU A 1 415 ? 22.633 -4.123 25.677 1.00 22.31 415 LEU A C 1
ATOM 2839 O O . LEU A 1 415 ? 23.253 -5.038 26.235 1.00 21.67 415 LEU A O 1
ATOM 2844 N N . LEU A 1 416 ? 22.647 -3.936 24.361 1.00 20.79 416 LEU A N 1
ATOM 2845 C CA . LEU A 1 416 ? 23.461 -4.753 23.461 1.00 20.07 416 LEU A CA 1
ATOM 2846 C C . LEU A 1 416 ? 24.915 -4.295 23.467 1.00 19.59 416 LEU A C 1
ATOM 2847 O O . LEU A 1 416 ? 25.205 -3.094 23.376 1.00 19.11 416 LEU A O 1
ATOM 2852 N N . VAL A 1 417 ? 25.821 -5.259 23.562 1.00 19.08 417 VAL A N 1
ATOM 2853 C CA . VAL A 1 417 ? 27.243 -4.997 23.509 1.00 19.01 417 VAL A CA 1
ATOM 2854 C C . VAL A 1 417 ? 27.934 -6.111 22.733 1.00 19.87 417 VAL A C 1
ATOM 2855 O O . VAL A 1 417 ? 27.434 -7.236 22.651 1.00 20.07 417 VAL A O 1
ATOM 2859 N N . SER A 1 418 ? 29.084 -5.780 22.161 1.00 20.40 418 SER A N 1
ATOM 2860 C CA . SER A 1 418 ? 29.955 -6.771 21.536 1.00 21.65 418 SER A CA 1
ATOM 2861 C C . SER A 1 418 ? 30.446 -7.756 22.609 1.00 21.86 418 SER A C 1
ATOM 2862 O O . SER A 1 418 ? 30.584 -7.384 23.773 1.00 21.54 418 SER A O 1
ATOM 2865 N N . ASP A 1 419 ? 30.682 -9.016 22.245 1.00 22.75 419 ASP A N 1
ATOM 2866 C CA . ASP A 1 419 ? 31.036 -10.020 23.266 1.00 23.24 419 ASP A CA 1
ATOM 2867 C C . ASP A 1 419 ? 32.533 -10.072 23.649 1.00 22.57 419 ASP A C 1
ATOM 2868 O O . ASP A 1 419 ? 32.962 -11.002 24.332 1.00 23.93 419 ASP A O 1
ATOM 2873 N N . GLY A 1 420 ? 33.306 -9.068 23.245 1.00 20.26 420 GLY A N 1
ATOM 2874 C CA . GLY A 1 420 ? 34.708 -8.911 23.684 1.00 19.04 420 GLY A CA 1
ATOM 2875 C C . GLY A 1 420 ? 34.834 -8.522 25.157 1.00 17.96 420 GLY A C 1
ATOM 2876 O O . GLY A 1 420 ? 33.864 -8.051 25.783 1.00 17.30 420 GLY A O 1
ATOM 2877 N N . GLU A 1 421 ? 36.022 -8.711 25.729 1.00 16.51 421 GLU A N 1
ATOM 2878 C CA . GLU A 1 421 ? 36.180 -8.563 27.179 1.00 16.36 421 GLU A CA 1
ATOM 2879 C C . GLU A 1 421 ? 35.729 -7.192 27.672 1.00 16.04 421 GLU A C 1
ATOM 2880 O O . GLU A 1 421 ? 34.903 -7.086 28.582 1.00 16.51 421 GLU A O 1
ATOM 2886 N N . PHE A 1 422 ? 36.294 -6.140 27.089 1.00 15.79 422 PHE A N 1
ATOM 2887 C CA . PHE A 1 422 ? 36.058 -4.793 27.607 1.00 15.88 422 PHE A CA 1
ATOM 2888 C C . PHE A 1 422 ? 34.757 -4.160 27.143 1.00 15.87 422 PHE A C 1
ATOM 2889 O O . PHE A 1 422 ? 34.257 -3.266 27.804 1.00 16.82 422 PHE A O 1
ATOM 2897 N N . GLU A 1 423 ? 34.173 -4.667 26.062 1.00 16.38 423 GLU A N 1
ATOM 2898 C CA . GLU A 1 423 ? 32.846 -4.214 25.664 1.00 16.53 423 GLU A CA 1
ATOM 2899 C C . GLU A 1 423 ? 31.811 -4.727 26.675 1.00 16.80 423 GLU A C 1
ATOM 2900 O O . GLU A 1 423 ? 30.956 -3.973 27.138 1.00 16.23 423 GLU A O 1
ATOM 2906 N N . LYS A 1 424 ? 31.913 -6.003 27.039 1.00 17.39 424 LYS A N 1
ATOM 2907 C CA . LYS A 1 424 ? 31.076 -6.564 28.097 1.00 18.65 424 LYS A CA 1
ATOM 2908 C C . LYS A 1 424 ? 31.264 -5.840 29.434 1.00 18.46 424 LYS A C 1
ATOM 2909 O O . LYS A 1 424 ? 30.286 -5.547 30.126 1.00 18.35 424 LYS A O 1
ATOM 2915 N N . LYS A 1 425 ? 32.513 -5.562 29.801 1.00 18.43 425 LYS A N 1
ATOM 2916 C CA . LYS A 1 425 ? 32.798 -4.883 31.066 1.00 19.06 425 LYS A CA 1
ATOM 2917 C C . LYS A 1 425 ? 32.268 -3.440 31.079 1.00 17.88 425 LYS A C 1
ATOM 2918 O O . LYS A 1 425 ? 31.803 -2.970 32.109 1.00 17.35 425 LYS A O 1
ATOM 2924 N N . ALA A 1 426 ? 32.339 -2.753 29.936 1.00 16.98 426 ALA A N 1
ATOM 2925 C CA . ALA A 1 426 ? 31.778 -1.404 29.818 1.00 16.59 426 ALA A CA 1
ATOM 2926 C C . ALA A 1 426 ? 30.261 -1.445 29.947 1.00 16.85 426 ALA A C 1
ATOM 2927 O O . ALA A 1 426 ? 29.667 -0.604 30.616 1.00 16.72 426 ALA A O 1
ATOM 2929 N N . GLY A 1 427 ? 29.641 -2.431 29.314 1.00 16.97 427 GLY A N 1
ATOM 2930 C CA . GLY A 1 427 ? 28.202 -2.646 29.446 1.00 17.46 427 GLY A CA 1
ATOM 2931 C C . GLY A 1 427 ? 27.769 -2.881 30.883 1.00 17.95 427 GLY A C 1
ATOM 2932 O O . GLY A 1 427 ? 26.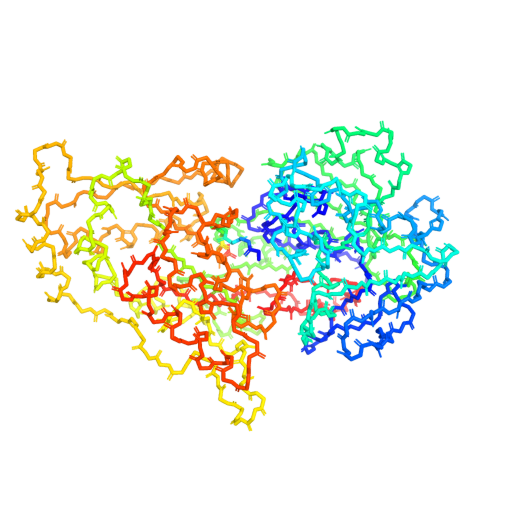744 -2.360 31.305 1.00 18.29 427 GLY A O 1
ATOM 2933 N N . GLU A 1 428 ? 28.551 -3.655 31.634 1.00 18.40 428 GLU A N 1
ATOM 2934 C CA . GLU A 1 428 ? 28.249 -3.910 33.053 1.00 19.58 428 GLU A CA 1
ATOM 2935 C C . GLU A 1 428 ? 28.454 -2.681 33.934 1.00 19.77 428 GLU A C 1
ATOM 2936 O O . GLU A 1 428 ? 27.720 -2.478 34.917 1.00 20.41 428 GLU A O 1
ATOM 2942 N N . PHE A 1 429 ? 29.455 -1.873 33.602 1.00 19.42 429 PHE A N 1
ATOM 2943 C CA . PHE A 1 429 ? 29.682 -0.613 34.306 1.00 20.34 429 PHE A CA 1
ATOM 2944 C C . PHE A 1 429 ? 28.477 0.311 34.092 1.00 19.83 429 PHE A C 1
ATOM 2945 O O . PHE A 1 429 ? 27.960 0.903 35.038 1.00 19.57 429 PHE A O 1
ATOM 2953 N N . LEU A 1 430 ? 28.030 0.424 32.844 1.00 19.58 430 LEU A N 1
ATOM 2954 C CA . LEU A 1 430 ? 26.886 1.277 32.528 1.00 19.69 430 LEU A CA 1
ATOM 2955 C C . LEU A 1 430 ? 25.621 0.774 33.203 1.00 20.20 430 LEU A C 1
ATOM 2956 O O . LEU A 1 430 ? 24.822 1.563 33.729 1.00 20.53 430 LEU A O 1
ATOM 2961 N N . GLN A 1 431 ? 25.438 -0.539 33.183 1.00 19.93 431 GLN A N 1
ATOM 2962 C CA . GLN A 1 431 ? 24.314 -1.169 33.864 1.00 20.48 431 GLN A CA 1
ATOM 2963 C C . GLN A 1 431 ? 24.222 -0.728 35.329 1.00 20.64 431 GLN A C 1
ATOM 2964 O O . GLN A 1 431 ? 23.164 -0.290 35.791 1.00 20.87 431 GLN A O 1
ATOM 2970 N N . GLY A 1 432 ? 25.335 -0.822 36.048 1.00 20.62 432 GLY A N 1
ATOM 2971 C CA . GLY A 1 432 ? 25.392 -0.415 37.455 1.00 21.50 432 GLY A CA 1
ATOM 2972 C C . GLY A 1 432 ? 25.131 1.067 37.680 1.00 21.83 432 GLY A C 1
ATOM 2973 O O . GLY A 1 432 ? 24.488 1.434 38.652 1.00 21.53 432 GLY A O 1
ATOM 2974 N N . GLN A 1 433 ? 25.638 1.909 36.775 1.00 21.85 433 GLN A N 1
ATOM 2975 C CA . GLN A 1 433 ? 25.399 3.360 36.823 1.00 22.45 433 GLN A CA 1
ATOM 2976 C C . GLN A 1 433 ? 23.928 3.703 36.627 1.00 22.28 433 GLN A C 1
ATOM 2977 O O . GLN A 1 433 ? 23.372 4.531 37.356 1.00 21.93 433 GLN A O 1
ATOM 2983 N N . LEU A 1 434 ? 23.301 3.060 35.649 1.00 21.86 434 LEU A N 1
ATOM 2984 C CA . LEU A 1 434 ? 21.906 3.328 35.357 1.00 22.69 434 LEU A CA 1
ATOM 2985 C C . LEU A 1 434 ? 21.020 2.811 36.497 1.00 23.37 434 LEU A C 1
ATOM 2986 O O . LEU A 1 434 ? 20.141 3.522 36.978 1.00 23.59 434 LEU A O 1
ATOM 2991 N N . GLN A 1 435 ? 21.287 1.594 36.955 1.00 24.14 435 GLN A N 1
ATOM 2992 C CA . GLN A 1 435 ? 20.527 1.014 38.072 1.00 25.26 435 GLN A CA 1
ATOM 2993 C C . GLN A 1 435 ? 20.682 1.826 39.360 1.00 26.37 435 GLN A C 1
ATOM 2994 O O . GLN A 1 435 ? 19.731 1.953 40.118 1.00 26.86 435 GLN A O 1
ATOM 3000 N N . ASP A 1 436 ? 21.855 2.422 39.571 1.00 27.15 436 ASP A N 1
ATOM 3001 C CA . ASP A 1 436 ? 22.118 3.208 40.786 1.00 28.58 436 ASP A CA 1
ATOM 3002 C C . ASP A 1 436 ? 21.410 4.568 40.841 1.00 28.30 436 ASP A C 1
ATOM 3003 O O . ASP A 1 436 ? 21.143 5.076 41.936 1.00 28.88 436 ASP A O 1
ATOM 3008 N N . SER A 1 437 ? 21.143 5.170 39.685 1.00 27.53 437 SER A N 1
ATOM 3009 C CA . SER A 1 437 ? 20.510 6.494 39.629 1.00 27.60 437 SER A CA 1
ATOM 3010 C C . SER A 1 437 ? 19.050 6.486 39.190 1.00 27.44 437 SER A C 1
ATOM 3011 O O . SER A 1 437 ? 18.328 7.454 39.441 1.00 27.71 437 SER A O 1
ATOM 3014 N N . LEU A 1 438 ? 18.624 5.424 38.514 1.00 27.13 438 LEU A N 1
ATOM 3015 C CA . LEU A 1 438 ? 17.245 5.294 38.075 1.00 27.48 438 LEU A CA 1
ATOM 3016 C C . LEU A 1 438 ? 16.615 4.180 38.900 1.00 28.52 438 LEU A C 1
ATOM 3017 O O . LEU A 1 438 ? 16.542 3.028 38.459 1.00 27.60 438 LEU A O 1
ATOM 3022 N N . GLU A 1 439 ? 16.174 4.539 40.106 1.00 29.86 439 GLU A N 1
ATOM 3023 C CA . GLU A 1 439 ? 15.702 3.549 41.075 1.00 31.35 439 GLU A CA 1
ATOM 3024 C C . GLU A 1 439 ? 14.574 2.740 40.448 1.00 31.46 439 GLU A C 1
ATOM 3025 O O . GLU A 1 439 ? 13.631 3.300 39.898 1.00 31.15 439 GLU A O 1
ATOM 3031 N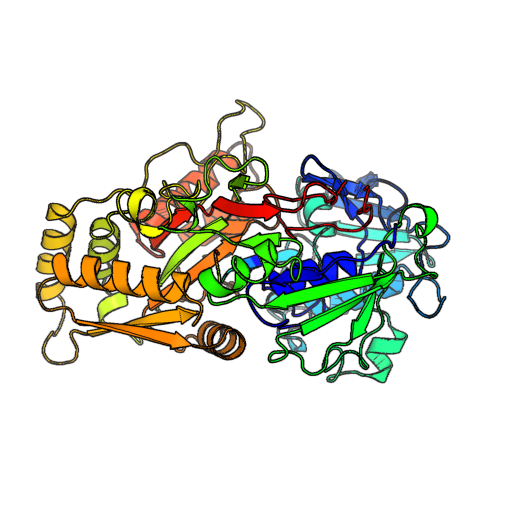 N . GLY A 1 440 ? 14.698 1.421 40.512 1.00 31.95 440 GLY A N 1
ATOM 3032 C CA . GLY A 1 440 ? 13.662 0.532 40.017 1.00 32.39 440 GLY A CA 1
ATOM 3033 C C . GLY A 1 440 ? 13.891 0.052 38.601 1.00 32.08 440 GLY A C 1
ATOM 3034 O O . GLY A 1 440 ? 13.309 -0.950 38.199 1.00 32.53 440 GLY A O 1
ATOM 3035 N N . LEU A 1 441 ? 14.730 0.754 37.839 1.00 31.33 441 LEU A N 1
ATOM 3036 C CA . LEU A 1 441 ? 15.032 0.339 36.474 1.00 30.98 441 LEU A CA 1
ATOM 3037 C C . LEU A 1 441 ? 15.957 -0.871 36.490 1.00 30.64 441 LEU A C 1
ATOM 3038 O O . LEU A 1 441 ? 17.000 -0.849 37.149 1.00 30.61 441 LEU A O 1
ATOM 3043 N N . LYS A 1 442 ? 15.581 -1.916 35.757 1.00 30.16 442 LYS A N 1
ATOM 3044 C CA . LYS A 1 442 ? 16.475 -3.044 35.528 1.00 30.11 442 LYS A CA 1
ATOM 3045 C C . LYS A 1 442 ? 17.141 -2.889 34.170 1.00 28.73 442 LYS A C 1
ATOM 3046 O O . LYS A 1 442 ? 16.462 -2.653 33.174 1.00 28.17 442 LYS A O 1
ATOM 3052 N N . VAL A 1 443 ? 18.464 -3.029 34.134 1.00 27.74 443 VAL A N 1
ATOM 3053 C CA . VAL A 1 443 ? 19.202 -3.072 32.874 1.00 27.09 443 VAL A CA 1
ATOM 3054 C C . VAL A 1 443 ? 19.829 -4.453 32.679 1.00 26.90 443 VAL A C 1
ATOM 3055 O O . VAL A 1 443 ? 20.573 -4.929 33.533 1.00 27.08 443 VAL A O 1
ATOM 3059 N N . THR A 1 444 ? 19.500 -5.102 31.565 1.00 26.56 444 THR A N 1
ATOM 3060 C CA . THR A 1 444 ? 20.123 -6.368 31.199 1.00 26.47 444 THR A CA 1
ATOM 3061 C C . THR A 1 444 ? 21.228 -6.080 30.193 1.00 25.23 444 THR A C 1
ATOM 3062 O O . THR A 1 444 ? 21.083 -5.198 29.343 1.00 25.51 444 THR A O 1
ATOM 3066 N N . VAL A 1 445 ? 22.341 -6.793 30.302 1.00 24.46 445 VAL A N 1
ATOM 3067 C CA . VAL A 1 445 ? 23.428 -6.655 29.342 1.00 22.90 445 VAL A CA 1
ATOM 3068 C C . VAL A 1 445 ? 23.463 -7.897 28.476 1.00 22.94 445 VAL A C 1
ATOM 3069 O O . VAL A 1 445 ? 23.508 -9.010 29.004 1.00 23.12 445 VAL A O 1
ATOM 3073 N N . THR A 1 446 ? 23.443 -7.712 27.155 1.00 22.03 446 THR A N 1
ATOM 3074 C CA . THR A 1 446 ? 23.405 -8.836 26.215 1.00 22.63 446 THR A CA 1
ATOM 3075 C C . THR A 1 446 ? 24.607 -8.770 25.265 1.00 21.80 446 THR A C 1
ATOM 3076 O O . THR A 1 446 ? 24.578 -8.035 24.279 1.00 21.53 446 THR A O 1
ATOM 3080 N N . PRO A 1 447 ? 25.681 -9.516 25.582 1.00 22.00 447 PRO A N 1
ATOM 3081 C CA . PRO A 1 447 ? 26.836 -9.589 24.692 1.00 21.47 447 PRO A CA 1
ATOM 3082 C C . PRO A 1 447 ? 26.588 -10.500 23.498 1.00 21.56 447 PRO A C 1
ATOM 3083 O O . PRO A 1 447 ? 26.191 -11.667 23.675 1.00 22.05 447 PRO A O 1
ATOM 3087 N N . ILE A 1 448 ? 26.840 -9.983 22.298 1.00 20.46 448 ILE A N 1
ATOM 3088 C CA . ILE A 1 448 ? 26.620 -10.728 21.072 1.00 20.51 448 ILE A CA 1
ATOM 3089 C C . ILE A 1 448 ? 27.776 -10.576 20.086 1.00 20.17 448 ILE A C 1
ATOM 3090 O O . ILE A 1 448 ? 28.547 -9.600 20.155 1.00 19.50 448 ILE A O 1
ATOM 3095 N N . PRO A 1 449 ? 27.905 -11.545 19.161 1.00 20.37 449 PRO A N 1
ATOM 3096 C CA . PRO A 1 449 ? 28.895 -11.459 18.092 1.00 20.58 449 PRO A CA 1
ATOM 3097 C C . PRO A 1 449 ? 28.660 -10.272 17.160 1.00 20.11 449 PRO A C 1
ATOM 3098 O O . PRO A 1 449 ? 27.527 -9.828 16.990 1.00 19.81 449 PRO A O 1
ATOM 3102 N N . ALA A 1 450 ? 29.731 -9.812 16.530 1.00 20.06 450 ALA A N 1
ATOM 3103 C CA . ALA A 1 450 ? 29.707 -8.606 15.710 1.00 20.10 450 ALA A CA 1
ATOM 3104 C C . ALA A 1 450 ? 28.742 -8.689 14.528 1.00 20.16 450 ALA A C 1
ATOM 3105 O O . ALA A 1 450 ? 28.021 -7.732 14.270 1.00 19.39 450 ALA A O 1
ATOM 3107 N N . ASN A 1 451 ? 28.719 -9.815 13.816 1.00 20.88 451 ASN A N 1
ATOM 3108 C CA . ASN A 1 451 ? 27.802 -9.948 12.672 1.00 21.43 451 ASN A CA 1
ATOM 3109 C C . ASN A 1 451 ? 26.326 -9.900 13.084 1.00 21.11 451 ASN A C 1
ATOM 3110 O O . ASN A 1 451 ? 25.513 -9.307 12.383 1.00 21.93 451 ASN A O 1
ATOM 3115 N N . VAL A 1 452 ? 25.993 -10.499 14.227 1.00 21.10 452 VAL A N 1
ATOM 3116 C CA . VAL A 1 452 ? 24.639 -10.437 14.783 1.00 20.61 452 VAL A CA 1
ATOM 3117 C C . VAL A 1 452 ? 24.295 -9.010 15.259 1.00 20.23 452 VAL A C 1
ATOM 3118 O O . VAL A 1 452 ? 23.187 -8.519 15.032 1.00 19.42 452 VAL A O 1
ATOM 3122 N N . PHE A 1 453 ? 25.257 -8.359 15.908 1.00 19.78 453 PHE A N 1
ATOM 3123 C CA . PHE A 1 453 ? 25.094 -6.988 16.389 1.00 19.90 453 PHE A CA 1
ATOM 3124 C C . PHE A 1 453 ? 24.809 -6.039 15.209 1.00 20.13 453 PHE A C 1
ATOM 3125 O O . PHE A 1 453 ? 23.864 -5.264 15.258 1.00 20.18 453 PHE A O 1
ATOM 3133 N N . MET A 1 454 ? 25.599 -6.115 14.140 1.00 21.08 454 MET A N 1
ATOM 3134 C CA . MET A 1 454 ? 25.372 -5.245 12.978 1.00 21.96 454 MET A CA 1
ATOM 3135 C C . MET A 1 454 ? 23.976 -5.428 12.404 1.00 22.09 454 MET A C 1
ATOM 3136 O O . MET A 1 454 ? 23.309 -4.447 12.078 1.00 21.62 454 MET A O 1
ATOM 3141 N N . GLU A 1 455 ? 23.529 -6.682 12.307 1.00 22.53 455 GLU A N 1
ATOM 3142 C CA . GLU A 1 455 ? 22.214 -6.995 11.754 1.00 23.52 455 GLU A CA 1
ATOM 3143 C C . GLU A 1 455 ? 21.081 -6.431 12.629 1.00 23.24 455 GLU A C 1
ATOM 3144 O O . GLU A 1 455 ? 20.111 -5.864 12.116 1.00 22.58 455 GLU A O 1
ATOM 3150 N N . ARG A 1 456 ? 21.209 -6.576 13.943 1.00 22.32 456 ARG A N 1
ATOM 3151 C CA . ARG A 1 456 ? 20.187 -6.061 14.851 1.00 22.48 456 ARG A CA 1
ATOM 3152 C C . ARG A 1 456 ? 20.129 -4.529 14.846 1.00 22.02 456 ARG A C 1
ATOM 3153 O O . ARG A 1 456 ? 19.054 -3.961 14.961 1.00 21.93 456 ARG A O 1
ATOM 3161 N N . LEU A 1 457 ? 21.274 -3.871 14.687 1.00 21.99 457 LEU A N 1
ATOM 3162 C CA . LEU A 1 457 ? 21.291 -2.409 14.549 1.00 22.40 457 LEU A CA 1
ATOM 3163 C C . LEU A 1 457 ? 20.572 -1.983 13.276 1.00 22.93 457 LEU A C 1
ATOM 3164 O O . LEU A 1 457 ? 19.759 -1.065 13.311 1.00 22.54 457 LEU A O 1
ATOM 3169 N N . THR A 1 458 ? 20.862 -2.669 12.167 1.00 23.53 458 THR A N 1
ATOM 3170 C CA . THR A 1 458 ? 20.241 -2.350 10.879 1.00 23.80 458 THR A CA 1
ATOM 3171 C C . THR A 1 458 ? 18.727 -2.510 10.939 1.00 24.71 458 THR A C 1
ATOM 3172 O O . THR A 1 458 ? 18.007 -1.695 10.378 1.00 24.65 458 THR A O 1
ATOM 3176 N N . LYS A 1 459 ? 18.253 -3.544 11.638 1.00 25.46 459 LYS A N 1
ATOM 3177 C CA . LYS A 1 459 ? 16.818 -3.810 11.770 1.00 26.47 459 LYS A CA 1
ATOM 3178 C C . LYS A 1 459 ? 16.153 -3.057 12.930 1.00 26.22 459 LYS A C 1
ATOM 3179 O O . LYS A 1 459 ? 14.938 -3.146 13.105 1.00 26.58 459 LYS A O 1
ATOM 3185 N N . LYS A 1 460 ? 16.943 -2.320 13.712 1.00 25.37 460 LYS A N 1
ATOM 3186 C CA . LYS A 1 460 ? 16.471 -1.646 14.940 1.00 25.17 460 LYS A CA 1
ATOM 3187 C C . LYS A 1 460 ? 15.901 -2.620 15.974 1.00 25.05 460 LYS A C 1
ATOM 3188 O O . LYS A 1 460 ? 14.994 -2.291 16.747 1.00 25.36 460 LYS A O 1
ATOM 3194 N N . ASP A 1 461 ? 16.474 -3.816 16.004 1.00 24.77 461 ASP A N 1
ATOM 3195 C CA . ASP A 1 461 ? 16.072 -4.870 16.932 1.00 24.61 461 ASP A CA 1
ATOM 3196 C C . ASP A 1 461 ? 16.901 -4.706 18.206 1.00 23.24 461 ASP A C 1
ATOM 3197 O O . ASP A 1 461 ? 17.723 -5.553 18.562 1.00 22.28 461 ASP A O 1
ATOM 3202 N N . PHE A 1 462 ? 16.681 -3.584 18.877 1.00 21.77 462 PHE A N 1
ATOM 3203 C CA . PHE A 1 462 ? 17.385 -3.271 20.106 1.00 21.06 462 PHE A CA 1
ATOM 3204 C C . PHE A 1 462 ? 16.640 -2.202 20.897 1.00 20.57 462 PHE A C 1
ATOM 3205 O O . PHE A 1 462 ? 15.722 -1.561 20.391 1.00 19.96 462 PHE A O 1
ATOM 3213 N N . THR A 1 463 ? 17.064 -2.028 22.135 1.00 19.95 463 THR A N 1
ATOM 3214 C CA . THR A 1 463 ? 16.551 -0.994 23.005 1.00 20.60 463 THR A CA 1
ATOM 3215 C C . THR A 1 463 ? 17.657 0.036 23.234 1.00 19.69 463 THR A C 1
ATOM 3216 O O . THR A 1 463 ? 17.581 1.152 22.705 1.00 19.72 463 THR A O 1
ATOM 3220 N N . LEU A 1 464 ? 18.687 -0.351 23.982 1.00 19.24 464 LEU A N 1
ATOM 3221 C CA . LEU A 1 464 ? 19.926 0.415 24.082 1.00 18.51 464 LEU A CA 1
ATOM 3222 C C . LEU A 1 464 ? 21.043 -0.342 23.379 1.00 18.21 464 LEU A C 1
ATOM 3223 O O . LEU A 1 464 ? 21.074 -1.582 23.361 1.00 17.87 464 LEU A O 1
ATOM 3228 N N . SER A 1 465 ? 22.010 0.412 22.874 1.00 17.50 465 SER A N 1
ATOM 3229 C CA . SER A 1 465 ? 23.161 -0.175 22.208 1.00 17.23 465 SER A CA 1
ATOM 3230 C C . SER A 1 465 ? 24.451 0.567 22.550 1.00 16.65 465 SER A C 1
ATOM 3231 O O . SER A 1 465 ? 24.514 1.787 22.415 1.00 16.33 465 SER A O 1
ATOM 3234 N N . LEU A 1 466 ? 25.473 -0.175 22.972 1.00 16.04 466 LEU A N 1
ATOM 3235 C CA . LEU A 1 466 ? 26.811 0.388 23.133 1.00 15.88 466 LEU A CA 1
ATOM 3236 C C . LEU A 1 466 ? 27.511 0.260 21.791 1.00 15.91 466 LEU A C 1
ATOM 3237 O O . LEU A 1 466 ? 28.068 -0.796 21.462 1.00 16.25 466 LEU A O 1
ATOM 3242 N N . SER A 1 467 ? 27.451 1.331 21.016 1.00 16.14 467 SER A N 1
ATOM 3243 C CA . SER A 1 467 ? 28.051 1.381 19.687 1.00 16.63 467 SER A CA 1
ATOM 3244 C C . SER A 1 467 ? 28.580 2.796 19.427 1.00 16.39 467 SER A C 1
ATOM 3245 O O . SER A 1 467 ? 28.166 3.768 20.082 1.00 17.02 467 SER A O 1
ATOM 3248 N N . GLY A 1 468 ? 29.506 2.905 18.485 1.00 15.53 468 GLY A N 1
ATOM 3249 C CA . GLY A 1 468 ? 30.183 4.165 18.223 1.00 15.30 468 GLY A CA 1
ATOM 3250 C C . GLY A 1 468 ? 30.479 4.437 16.768 1.00 14.95 468 GLY A C 1
ATOM 3251 O O . GLY A 1 468 ? 30.158 3.638 15.880 1.00 14.43 468 GLY A O 1
ATOM 3252 N N . TRP A 1 469 ? 31.088 5.596 16.536 1.00 14.43 469 TRP A N 1
ATOM 3253 C CA . TRP A 1 469 ? 31.422 6.058 15.197 1.00 14.09 469 TRP A CA 1
ATOM 3254 C C . TRP A 1 469 ? 32.834 6.596 15.244 1.00 14.00 469 TRP A C 1
ATOM 3255 O O . TRP A 1 469 ? 33.182 7.339 16.182 1.00 13.54 469 TRP A O 1
ATOM 3266 N N . GLN A 1 470 ? 33.658 6.212 14.267 1.00 13.86 470 GLN A N 1
ATOM 3267 C CA . GLN A 1 470 ? 34.919 6.907 14.024 1.00 14.51 470 GLN A CA 1
ATOM 3268 C C . GLN A 1 470 ? 34.770 7.767 12.776 1.00 13.77 470 GLN A C 1
ATOM 3269 O O . GLN A 1 470 ? 34.312 7.276 11.745 1.00 13.32 470 GLN A O 1
ATOM 3275 N N . ALA A 1 471 ? 35.179 9.032 12.870 1.00 13.51 471 ALA A N 1
ATOM 3276 C CA . ALA A 1 471 ? 35.084 9.947 11.743 1.00 13.70 471 ALA A CA 1
ATOM 3277 C C . ALA A 1 471 ? 35.767 9.326 10.538 1.00 13.71 471 ALA A C 1
ATOM 3278 O O . ALA A 1 471 ? 36.816 8.710 10.681 1.00 13.50 471 ALA A O 1
ATOM 3280 N N . ASP A 1 472 ? 35.154 9.488 9.372 1.00 14.18 472 ASP A N 1
ATOM 3281 C CA . ASP A 1 472 ? 35.742 9.053 8.109 1.00 14.99 472 ASP A CA 1
ATOM 3282 C C . ASP A 1 472 ? 36.618 10.168 7.536 1.00 14.92 472 ASP A C 1
ATOM 3283 O O . ASP A 1 472 ? 37.548 9.896 6.785 1.00 15.73 472 ASP A O 1
ATOM 3288 N N . TYR A 1 473 ? 36.301 11.418 7.878 1.00 15.46 473 TYR A N 1
ATOM 3289 C CA . TYR A 1 473 ? 37.091 12.595 7.469 1.00 15.58 473 TYR A CA 1
ATOM 3290 C C . TYR A 1 473 ? 36.999 13.702 8.544 1.00 16.23 473 TYR A C 1
ATOM 3291 O O . TYR A 1 473 ? 36.098 13.668 9.386 1.00 15.62 473 TYR A O 1
ATOM 3300 N N . ALA A 1 474 ? 37.928 14.662 8.525 1.00 16.54 474 ALA A N 1
ATOM 3301 C CA . ALA A 1 474 ? 38.064 15.652 9.620 1.00 17.61 474 ALA A CA 1
ATOM 3302 C C . ALA A 1 474 ? 37.086 16.824 9.532 1.00 17.76 474 ALA A C 1
ATOM 3303 O O . ALA A 1 474 ? 37.496 17.975 9.387 1.00 18.97 474 ALA A O 1
ATOM 3305 N N . ASP A 1 475 ? 35.795 16.532 9.600 1.00 16.94 475 ASP A N 1
ATOM 3306 C CA . ASP A 1 475 ? 34.778 17.565 9.632 1.00 16.20 475 ASP A CA 1
ATOM 3307 C C . ASP A 1 475 ? 33.661 17.070 10.551 1.00 15.62 475 ASP A C 1
ATOM 3308 O O . ASP A 1 475 ? 33.330 15.874 10.538 1.00 15.66 475 ASP A O 1
ATOM 3313 N N . PRO A 1 476 ? 33.083 17.975 11.359 1.00 15.37 476 PRO A N 1
ATOM 3314 C CA . PRO A 1 476 ? 32.018 17.565 12.277 1.00 15.11 476 PRO A CA 1
ATOM 3315 C C . PRO A 1 476 ? 30.855 16.828 11.595 1.00 14.35 476 PRO A C 1
ATOM 3316 O O . PRO A 1 476 ? 30.207 15.977 12.231 1.00 13.85 476 PRO A O 1
ATOM 3320 N N . ILE A 1 477 ? 30.611 17.118 10.317 1.00 13.67 477 ILE A N 1
ATOM 3321 C CA . ILE A 1 477 ? 29.493 16.501 9.597 1.00 14.15 477 ILE A CA 1
ATOM 3322 C C . ILE A 1 477 ? 29.645 14.970 9.448 1.00 14.03 477 ILE A C 1
ATOM 3323 O O . ILE A 1 477 ? 28.651 14.282 9.306 1.00 14.33 477 ILE A O 1
ATOM 3328 N N . SER A 1 478 ? 30.861 14.428 9.518 1.00 14.39 478 SER A N 1
ATOM 3329 C CA . SER A 1 478 ? 31.016 12.957 9.477 1.00 14.62 478 SER A CA 1
ATOM 3330 C C . SER A 1 478 ? 30.197 12.316 10.614 1.00 14.72 478 SER A C 1
ATOM 3331 O O . SER A 1 478 ? 29.505 11.314 10.399 1.00 14.27 478 SER A O 1
ATOM 3334 N N . PHE A 1 479 ? 30.223 12.935 11.800 1.00 13.98 479 PHE A N 1
ATOM 3335 C CA . PHE A 1 479 ? 29.384 12.487 12.915 1.00 13.55 479 PHE A CA 1
ATOM 3336 C C . PHE A 1 479 ? 27.920 12.908 12.821 1.00 13.56 479 PHE A C 1
ATOM 3337 O O . PHE A 1 479 ? 27.013 12.084 13.008 1.00 13.59 479 PHE A O 1
ATOM 3345 N N . LEU A 1 480 ? 27.694 14.197 12.568 1.00 12.78 480 LEU A N 1
ATOM 3346 C CA . LEU A 1 480 ? 26.361 14.786 12.708 1.00 13.27 480 LEU A CA 1
ATOM 3347 C C . LEU A 1 480 ? 25.375 14.288 11.644 1.00 13.66 480 LEU A C 1
ATOM 3348 O O . LEU A 1 480 ? 24.173 14.146 11.923 1.00 14.13 480 LEU A O 1
ATOM 3353 N N . ALA A 1 481 ? 25.878 13.955 10.453 1.00 13.92 481 ALA A N 1
ATOM 3354 C CA . ALA A 1 481 ? 25.030 13.369 9.397 1.00 14.78 481 ALA A CA 1
ATOM 3355 C C . ALA A 1 481 ? 24.341 12.064 9.822 1.00 15.33 481 ALA A C 1
ATOM 3356 O O . ALA A 1 481 ? 23.264 11.744 9.322 1.00 15.85 481 ALA A O 1
ATOM 3358 N N . ASN A 1 482 ? 24.934 11.329 10.765 1.00 15.46 482 ASN A N 1
ATOM 3359 C CA . ASN A 1 482 ? 24.360 10.056 11.222 1.00 15.73 482 ASN A CA 1
ATOM 3360 C C . ASN A 1 482 ? 23.051 10.180 11.990 1.00 16.30 482 ASN A C 1
ATOM 3361 O O . ASN A 1 482 ? 22.366 9.185 12.185 1.00 16.40 482 ASN A O 1
ATOM 3366 N N . PHE A 1 483 ? 22.729 11.381 12.465 1.00 15.97 483 PHE A N 1
ATOM 3367 C CA . PHE A 1 483 ? 21.491 11.598 13.185 1.00 16.88 483 PHE A CA 1
ATOM 3368 C C . PHE A 1 483 ? 20.426 12.306 12.360 1.00 17.43 483 PHE A C 1
ATOM 3369 O O . PHE A 1 483 ? 19.362 12.651 12.887 1.00 17.63 483 PHE A O 1
ATOM 3377 N N A GLU A 1 484 ? 20.704 12.511 11.076 0.50 17.81 484 GLU A N 1
ATOM 3378 N N B GLU A 1 484 ? 20.700 12.493 11.064 0.50 17.66 484 GLU A N 1
ATOM 3379 C CA A GLU A 1 484 ? 19.702 13.019 10.153 0.50 18.86 484 GLU A CA 1
ATOM 3380 C CA B GLU A 1 484 ? 19.697 12.992 10.119 0.50 18.60 484 GLU A CA 1
ATOM 3381 C C A GLU A 1 484 ? 18.581 11.992 9.995 0.50 19.36 484 GLU A C 1
ATOM 3382 C C B GLU A 1 484 ? 18.570 11.981 10.016 0.50 19.21 484 GLU A C 1
ATOM 3383 O O A GLU A 1 484 ? 18.827 10.780 10.022 0.50 19.00 484 GLU A O 1
ATOM 3384 O O B GLU A 1 484 ? 18.800 10.768 10.089 0.50 18.87 484 GLU A O 1
ATOM 3395 N N . THR A 1 485 ? 17.358 12.488 9.831 1.00 20.18 485 THR A N 1
ATOM 3396 C CA . THR A 1 485 ? 16.160 11.666 9.879 1.00 21.74 485 THR A CA 1
ATOM 3397 C C . THR A 1 485 ? 16.247 10.293 9.217 1.00 23.56 485 THR A C 1
ATOM 3398 O O . THR A 1 485 ? 16.100 9.279 9.894 1.00 25.07 485 THR A O 1
ATOM 3402 N N . ASN A 1 486 ? 16.463 10.187 7.923 1.00 25.20 486 ASN A N 1
ATOM 3403 C CA . ASN A 1 486 ? 16.476 8.789 7.431 1.00 26.41 486 ASN A CA 1
ATOM 3404 C C . ASN A 1 486 ? 17.870 8.294 7.032 1.00 25.44 486 ASN A C 1
ATOM 3405 O O . ASN A 1 486 ? 18.014 7.498 6.113 1.00 26.53 486 ASN A O 1
ATOM 3410 N N . SER A 1 487 ? 18.887 8.735 7.773 1.00 23.84 487 SER A N 1
ATOM 3411 C CA . SER A 1 487 ? 20.251 8.233 7.584 1.00 22.80 487 SER A CA 1
ATOM 3412 C C . SER A 1 487 ? 20.358 6.735 7.941 1.00 22.13 487 SER A C 1
ATOM 3413 O O . SER A 1 487 ? 19.850 6.305 8.971 1.00 21.54 487 SER A O 1
ATOM 3416 N N . PRO A 1 488 ? 21.042 5.942 7.099 1.00 21.97 488 PRO A N 1
ATOM 3417 C CA . PRO A 1 488 ? 21.260 4.516 7.405 1.00 21.66 488 PRO A CA 1
ATOM 3418 C C . PRO A 1 488 ? 21.988 4.250 8.727 1.00 20.78 488 PRO A C 1
ATOM 3419 O O . PRO A 1 488 ? 21.843 3.171 9.305 1.00 19.82 488 PRO A O 1
ATOM 3423 N N . MET A 1 489 ? 22.795 5.212 9.177 1.00 19.78 489 MET A N 1
ATOM 3424 C CA . MET A 1 489 ? 23.527 5.089 10.440 1.00 19.64 489 MET A CA 1
ATOM 3425 C C . MET A 1 489 ? 22.730 5.558 11.663 1.00 18.84 489 MET A C 1
ATOM 3426 O O . MET A 1 489 ? 23.214 5.447 12.790 1.00 18.40 489 MET A O 1
ATOM 3431 N N . ASN A 1 490 ? 21.516 6.062 11.443 1.00 18.01 490 ASN A N 1
ATOM 3432 C CA . ASN A 1 490 ? 20.641 6.522 12.527 1.00 18.11 490 ASN A CA 1
ATOM 3433 C C . ASN A 1 490 ? 19.882 5.326 13.104 1.00 17.94 490 ASN A C 1
ATOM 3434 O O . ASN A 1 490 ? 18.696 5.157 12.864 1.00 18.50 490 ASN A O 1
ATOM 3439 N N . HIS A 1 491 ? 20.590 4.500 13.867 1.00 17.85 491 HIS A N 1
ATOM 3440 C CA . HIS A 1 491 ? 20.055 3.209 14.333 1.00 18.12 491 HIS A CA 1
ATOM 3441 C C . HIS A 1 491 ? 18.867 3.374 15.289 1.00 18.32 491 HIS A C 1
ATOM 3442 O O . HIS A 1 491 ? 17.954 2.547 15.310 1.00 17.82 491 HIS A O 1
ATOM 3449 N N . GLY A 1 492 ? 18.895 4.448 16.076 1.00 18.19 492 GLY A N 1
ATOM 3450 C CA . GLY A 1 492 ? 17.837 4.750 17.033 1.00 18.01 492 GLY A CA 1
ATOM 3451 C C . GLY A 1 492 ? 16.573 5.380 16.465 1.00 17.94 492 GLY A C 1
ATOM 3452 O O . GLY A 1 492 ? 15.548 5.432 17.143 1.00 18.16 492 GLY A O 1
ATOM 3453 N N . GLY A 1 493 ? 16.627 5.858 15.228 1.00 17.66 493 GLY A N 1
ATOM 3454 C CA . GLY A 1 493 ? 15.471 6.514 14.614 1.00 17.78 493 GLY A CA 1
ATOM 3455 C C . GLY A 1 493 ? 15.144 7.886 15.187 1.00 17.35 493 GLY A C 1
ATOM 3456 O O . GLY A 1 493 ? 13.986 8.294 15.202 1.00 18.49 493 GLY A O 1
ATOM 3457 N N . TYR A 1 494 ? 16.155 8.599 15.673 1.00 16.69 494 TYR A N 1
ATOM 3458 C CA . TYR A 1 494 ? 15.969 9.992 16.081 1.00 16.31 494 TYR A CA 1
ATOM 3459 C C . TYR A 1 494 ? 15.564 10.849 14.876 1.00 15.88 494 TYR A C 1
ATOM 3460 O O . TYR A 1 494 ? 16.121 10.689 13.797 1.00 15.18 494 TYR A O 1
ATOM 3469 N N . SER A 1 495 ? 14.593 11.748 15.061 1.00 16.39 495 SER A N 1
ATOM 3470 C CA . SER A 1 495 ? 14.202 12.673 13.995 1.00 16.18 495 SER A CA 1
ATOM 3471 C C . SER A 1 495 ? 13.806 14.051 14.507 1.00 16.07 495 SER A C 1
ATOM 3472 O O . SER A 1 495 ? 12.823 14.215 15.247 1.00 16.50 495 SER A O 1
ATOM 3475 N N . ASN A 1 496 ? 14.582 15.039 14.099 1.00 15.07 496 ASN A N 1
ATOM 3476 C CA . ASN A 1 496 ? 14.276 16.434 14.362 1.00 15.02 496 ASN A CA 1
ATOM 3477 C C . ASN A 1 496 ? 14.525 17.165 13.047 1.00 14.55 496 ASN A C 1
ATOM 3478 O O . ASN A 1 496 ? 15.649 17.173 12.529 1.00 13.89 496 ASN A O 1
ATOM 3483 N N . LYS A 1 497 ? 13.467 17.738 12.483 1.00 15.35 497 LYS A N 1
ATOM 3484 C CA . LYS A 1 497 ? 13.557 18.357 11.152 1.00 15.84 497 LYS A CA 1
ATOM 3485 C C . LYS A 1 497 ? 14.379 19.638 11.163 1.00 15.94 497 LYS A C 1
ATOM 3486 O O . LYS A 1 497 ? 14.964 20.032 10.151 1.00 15.29 497 LYS A O 1
ATOM 3492 N N . ASN A 1 498 ? 14.413 20.301 12.310 1.00 16.21 498 ASN A N 1
ATOM 3493 C CA . ASN A 1 498 ? 15.237 21.499 12.443 1.00 16.31 498 ASN A CA 1
ATOM 3494 C C . ASN A 1 498 ? 16.725 21.150 12.515 1.00 15.58 498 ASN A C 1
ATOM 3495 O O . ASN A 1 498 ? 17.556 21.879 11.948 1.00 15.35 498 ASN A O 1
ATOM 3500 N N . TYR A 1 499 ? 17.055 20.025 13.167 1.00 14.99 499 TYR A N 1
ATOM 3501 C CA . TYR A 1 499 ? 18.411 19.459 13.133 1.00 14.62 499 TYR A CA 1
ATOM 3502 C C . TYR A 1 499 ? 18.820 19.142 11.694 1.00 14.34 499 TYR A C 1
ATOM 3503 O O . TYR A 1 499 ? 19.893 19.540 11.264 1.00 14.44 499 TYR A O 1
ATOM 3512 N N . ASP A 1 500 ? 17.944 18.456 10.953 1.00 14.75 500 ASP A N 1
ATOM 3513 C CA . ASP A 1 500 ? 18.199 18.090 9.562 1.00 14.88 500 ASP A CA 1
ATOM 3514 C C . ASP A 1 500 ? 18.601 19.320 8.722 1.00 15.22 500 ASP A C 1
ATOM 3515 O O . ASP A 1 500 ? 19.541 19.256 7.911 1.00 15.52 500 ASP A O 1
ATOM 3520 N N . GLU A 1 501 ? 17.902 20.434 8.940 1.00 15.06 501 GLU A N 1
ATOM 3521 C CA . GLU A 1 501 ? 18.095 21.650 8.153 1.00 15.63 501 GLU A CA 1
ATOM 3522 C C . GLU A 1 501 ? 19.406 22.358 8.516 1.00 16.25 501 GLU A C 1
ATOM 3523 O O . GLU A 1 501 ? 20.110 22.814 7.625 1.00 15.12 501 GLU A O 1
ATOM 3529 N N . LEU A 1 502 ? 19.735 22.427 9.809 1.00 17.21 502 LEU A N 1
ATOM 3530 C CA . LEU A 1 502 ? 21.043 22.983 10.263 1.00 18.05 502 LEU A CA 1
ATOM 3531 C C . LEU A 1 502 ? 22.237 22.303 9.596 1.00 18.72 502 LEU A C 1
ATOM 3532 O O . LEU A 1 502 ? 23.218 22.967 9.232 1.00 19.26 502 LEU A O 1
ATOM 3537 N N . LEU A 1 503 ? 22.140 20.988 9.404 1.00 19.19 503 LEU A N 1
ATOM 3538 C CA . LEU A 1 503 ? 23.173 20.234 8.696 1.00 20.10 503 LEU A CA 1
ATOM 3539 C C . LEU A 1 503 ? 23.420 20.702 7.261 1.00 21.10 503 LEU A C 1
ATOM 3540 O O . LEU A 1 503 ? 24.482 20.424 6.716 1.00 20.45 503 LEU A O 1
ATOM 3545 N N . LYS A 1 504 ? 22.452 21.386 6.648 1.00 21.93 504 LYS A N 1
ATOM 3546 C CA . LYS A 1 504 ? 22.569 21.768 5.232 1.00 23.57 504 LYS A CA 1
ATOM 3547 C C . LYS A 1 504 ? 23.248 23.117 5.018 1.00 24.23 504 LYS A C 1
ATOM 3548 O O . LYS A 1 504 ? 23.491 23.525 3.878 1.00 24.80 504 LYS A O 1
ATOM 3554 N N . ASP A 1 505 ? 23.573 23.808 6.103 1.00 24.89 505 ASP A N 1
ATOM 3555 C CA . ASP A 1 505 ? 24.120 25.148 5.989 1.00 25.93 505 ASP A CA 1
ATOM 3556 C C . ASP A 1 505 ? 25.442 25.159 5.224 1.00 26.38 505 ASP A C 1
ATOM 3557 O O . ASP A 1 505 ? 26.346 24.384 5.527 1.00 25.75 505 ASP A O 1
ATOM 3562 N N . SER A 1 506 ? 25.540 26.036 4.226 1.00 27.16 506 SER A N 1
ATOM 3563 C CA . SER A 1 506 ? 26.759 26.176 3.442 1.00 27.93 506 SER A CA 1
ATOM 3564 C C . SER A 1 506 ? 27.321 27.598 3.507 1.00 28.46 506 SER A C 1
ATOM 3565 O O . SER A 1 506 ? 28.162 27.962 2.693 1.00 29.07 506 SER A O 1
ATOM 3568 N N . SER A 1 507 ? 26.877 28.386 4.491 1.00 28.61 507 SER A N 1
ATOM 3569 C CA . SER A 1 507 ? 27.245 29.801 4.598 1.00 28.70 507 SER A CA 1
ATOM 3570 C C . SER A 1 507 ? 28.574 29.996 5.327 1.00 28.73 507 SER A C 1
ATOM 3571 O O . SER A 1 507 ? 29.205 29.028 5.760 1.00 28.06 507 SER A O 1
ATOM 3574 N N . SER A 1 508 ? 28.970 31.262 5.491 1.00 28.75 508 SER A N 1
ATOM 3575 C CA . SER A 1 508 ? 30.131 31.615 6.314 1.00 28.73 508 SER A CA 1
ATOM 3576 C C . SER A 1 508 ? 29.948 31.230 7.789 1.00 27.87 508 SER A C 1
ATOM 3577 O O . SER A 1 508 ? 30.914 31.190 8.543 1.00 27.86 508 SER A O 1
ATOM 3580 N N . LYS A 1 509 ? 28.706 30.969 8.189 1.00 27.18 509 LYS A N 1
ATOM 3581 C CA . LYS A 1 509 ? 28.380 30.563 9.549 1.00 26.61 509 LYS A CA 1
ATOM 3582 C C . LYS A 1 509 ? 28.218 29.044 9.724 1.00 24.80 509 LYS A C 1
ATOM 3583 O O . LYS A 1 509 ? 27.747 28.613 10.766 1.00 24.08 509 LYS A O 1
ATOM 3589 N N . ARG A 1 510 ? 28.634 28.249 8.736 1.00 23.15 510 ARG A N 1
ATOM 3590 C CA . ARG A 1 510 ? 28.417 26.796 8.756 1.00 21.95 510 ARG A CA 1
ATOM 3591 C C . ARG A 1 510 ? 28.855 26.169 10.083 1.00 21.34 510 ARG A C 1
ATOM 3592 O O . ARG A 1 510 ? 28.097 25.408 10.690 1.00 20.57 510 ARG A O 1
ATOM 3600 N N . TRP A 1 511 ? 30.068 26.511 10.522 1.00 20.85 511 TRP A N 1
ATOM 3601 C CA . TRP A 1 511 ? 30.649 26.003 11.766 1.00 20.58 511 TRP A CA 1
ATOM 3602 C C . TRP A 1 511 ? 29.723 26.227 12.948 1.00 20.03 511 TRP A C 1
ATOM 3603 O O . TRP A 1 511 ? 29.486 25.327 13.756 1.00 18.94 511 TRP A O 1
ATOM 3614 N N . GLN A 1 512 ? 29.180 27.433 13.020 1.00 19.56 512 GLN A N 1
ATOM 3615 C CA . GLN A 1 512 ? 28.319 27.816 14.112 1.00 19.72 512 GLN A CA 1
ATOM 3616 C C . GLN A 1 512 ? 26.987 27.071 14.011 1.00 18.48 512 GLN A C 1
ATOM 3617 O O . GLN A 1 512 ? 26.411 26.679 15.028 1.00 17.91 512 GLN A O 1
ATOM 3623 N N . GLU A 1 513 ? 26.512 26.867 12.785 1.00 17.58 513 GLU A N 1
ATOM 3624 C CA . GLU A 1 513 ? 25.231 26.193 12.583 1.00 17.67 513 GLU A CA 1
ATOM 3625 C C . GLU A 1 513 ? 25.316 24.716 12.920 1.00 16.41 513 GLU A C 1
ATOM 3626 O O . GLU A 1 513 ? 24.387 24.168 13.516 1.00 16.40 513 GLU A O 1
ATOM 3632 N N . LEU A 1 514 ? 26.422 24.074 12.554 1.00 15.04 514 LEU A N 1
ATOM 3633 C CA . LEU A 1 514 ? 26.651 22.684 12.938 1.00 14.47 514 LEU A CA 1
ATOM 3634 C C . LEU A 1 514 ? 26.765 22.527 14.453 1.00 13.89 514 LEU A C 1
ATOM 3635 O O . LEU A 1 514 ? 26.315 21.529 14.998 1.00 12.69 514 LEU A O 1
ATOM 3640 N N . LYS A 1 515 ? 27.345 23.509 15.138 1.00 13.51 515 LYS A N 1
ATOM 3641 C CA . LYS A 1 515 ? 27.407 23.452 16.604 1.00 13.81 515 LYS A CA 1
ATOM 3642 C C . LYS A 1 515 ? 26.012 23.586 17.209 1.00 14.05 515 LYS A C 1
ATOM 3643 O O . LYS A 1 515 ? 25.697 22.942 18.219 1.00 13.77 515 LYS A O 1
ATOM 3649 N N . LYS A 1 516 ? 25.169 24.405 16.584 1.00 14.64 516 LYS A N 1
ATOM 3650 C CA . LYS A 1 516 ? 23.779 24.516 17.012 1.00 14.96 516 LYS A CA 1
ATOM 3651 C C . LYS A 1 516 ? 23.084 23.166 16.861 1.00 13.94 516 LYS A C 1
ATOM 3652 O O . LYS A 1 516 ? 22.298 22.778 17.722 1.00 14.03 516 LYS A O 1
ATOM 3658 N N . ALA A 1 517 ? 23.354 22.474 15.756 1.00 12.99 517 ALA A N 1
ATOM 3659 C CA . ALA A 1 517 ? 22.753 21.159 15.518 1.00 12.68 517 ALA A CA 1
ATOM 3660 C C . ALA A 1 517 ? 23.184 20.189 16.613 1.00 12.64 517 ALA A C 1
ATOM 3661 O O . ALA A 1 517 ? 22.351 19.509 17.193 1.00 12.32 517 ALA A O 1
ATOM 3663 N N . GLU A 1 518 ? 24.478 20.145 16.926 1.00 12.86 518 GLU A N 1
ATOM 3664 C CA . GLU A 1 518 ? 24.953 19.262 18.008 1.00 13.19 518 GLU A CA 1
ATOM 3665 C C . GLU A 1 518 ? 24.205 19.553 19.311 1.00 13.56 518 GLU A C 1
ATOM 3666 O O . GLU A 1 518 ? 23.725 18.626 19.983 1.00 13.24 518 GLU A O 1
ATOM 3672 N N . LYS A 1 519 ? 24.048 20.835 19.637 1.00 13.90 519 LYS A N 1
ATOM 3673 C CA . LYS A 1 519 ? 23.344 21.221 20.850 1.00 14.56 519 LYS A CA 1
ATOM 3674 C C . LYS A 1 519 ? 21.865 20.804 20.832 1.00 14.61 519 LYS A C 1
ATOM 3675 O O . LYS A 1 519 ? 21.353 20.334 21.847 1.00 15.44 519 LYS A O 1
ATOM 3681 N N . LEU A 1 520 ? 21.189 20.959 19.696 1.00 14.56 520 LEU A N 1
ATOM 3682 C CA . LEU A 1 520 ? 19.802 20.507 19.569 1.00 15.21 520 LEU A CA 1
ATOM 3683 C C . LEU A 1 520 ? 19.699 18.976 19.804 1.00 14.36 520 LEU A C 1
ATOM 3684 O O . LEU A 1 520 ? 18.811 18.498 20.504 1.00 14.33 520 LEU A O 1
ATOM 3689 N N . LEU A 1 521 ? 20.616 18.219 19.221 1.00 13.44 521 LEU A N 1
ATOM 3690 C CA . LEU A 1 521 ? 20.655 16.765 19.432 1.00 13.38 521 LEU A CA 1
ATOM 3691 C C . LEU A 1 521 ? 20.834 16.412 20.913 1.00 13.56 521 LEU A C 1
ATOM 3692 O O . LEU A 1 521 ? 20.169 15.522 21.446 1.00 13.69 521 LEU A O 1
ATOM 3697 N N . ILE A 1 522 ? 21.714 17.137 21.592 1.00 13.45 522 ILE A N 1
ATOM 3698 C CA . ILE A 1 522 ? 21.965 16.900 23.021 1.00 13.67 522 ILE A CA 1
ATOM 3699 C C . ILE A 1 522 ? 20.788 17.373 23.883 1.00 14.10 522 ILE A C 1
ATOM 3700 O O . ILE A 1 522 ? 20.394 16.690 24.846 1.00 13.38 522 ILE A O 1
ATOM 3705 N N . ASN A 1 523 ? 20.186 18.498 23.505 1.00 14.36 523 ASN A N 1
ATOM 3706 C CA . ASN A 1 523 ? 19.027 19.012 24.228 1.00 15.33 523 ASN A CA 1
ATOM 3707 C C . ASN A 1 523 ? 17.805 18.101 24.105 1.00 16.04 523 ASN A C 1
ATOM 3708 O O . ASN A 1 523 ? 17.010 18.012 25.033 1.00 15.03 523 ASN A O 1
ATOM 3713 N N . ASP A 1 524 ? 17.666 17.440 22.957 1.00 15.56 524 ASP A N 1
ATOM 3714 C CA . ASP A 1 524 ? 16.624 16.418 22.752 1.00 16.44 524 ASP A CA 1
ATOM 3715 C C . ASP A 1 524 ? 17.028 15.090 23.401 1.00 16.39 524 ASP A C 1
ATOM 3716 O O . ASP A 1 524 ? 16.194 14.203 23.568 1.00 17.05 524 ASP A O 1
ATOM 3721 N N . MET A 1 525 ? 18.312 14.986 23.754 1.00 16.43 525 MET A N 1
ATOM 3722 C CA . MET A 1 525 ? 19.041 13.745 24.080 1.00 17.04 525 MET A CA 1
ATOM 3723 C C . MET A 1 525 ? 18.690 12.571 23.171 1.00 16.25 525 MET A C 1
ATOM 3724 O O . MET A 1 525 ? 18.204 11.530 23.626 1.00 16.37 525 MET A O 1
ATOM 3729 N N . GLY A 1 526 ? 18.964 12.756 21.889 1.00 15.33 526 GLY A N 1
ATOM 3730 C CA . GLY A 1 526 ? 18.712 11.741 20.877 1.00 14.95 526 GLY A CA 1
ATOM 3731 C C . GLY A 1 526 ? 19.752 10.635 20.819 1.00 14.59 526 GLY A C 1
ATOM 3732 O O . GLY A 1 526 ? 19.508 9.590 20.211 1.00 14.50 526 GLY A O 1
ATOM 3733 N N . VAL A 1 527 ? 20.903 10.881 21.444 1.00 14.55 527 VAL A N 1
ATOM 3734 C CA . VAL A 1 527 ? 22.010 9.926 21.547 1.00 14.55 527 VAL A CA 1
ATOM 3735 C C . VAL A 1 527 ? 22.840 10.337 22.769 1.00 14.66 527 VAL A C 1
ATOM 3736 O O . VAL A 1 527 ? 22.933 11.529 23.060 1.00 15.25 527 VAL A O 1
ATOM 3740 N N . VAL A 1 528 ? 23.400 9.369 23.495 1.00 14.55 528 VAL A N 1
ATOM 3741 C CA . VAL A 1 528 ? 24.188 9.659 24.709 1.00 15.35 528 VAL A CA 1
ATOM 3742 C C . VAL A 1 528 ? 25.676 9.410 24.432 1.00 14.66 528 VAL A C 1
ATOM 3743 O O . VAL A 1 528 ? 26.077 8.258 24.286 1.00 14.83 528 VAL A O 1
ATOM 3747 N N . PRO A 1 529 ? 26.486 10.476 24.342 1.00 14.62 529 PRO A N 1
ATOM 3748 C CA . PRO A 1 529 ? 27.934 10.271 24.182 1.00 14.39 529 PRO A CA 1
ATOM 3749 C C . PRO A 1 529 ? 28.585 9.896 25.505 1.00 14.72 529 PRO A C 1
ATOM 3750 O O . PRO A 1 529 ? 28.299 10.509 26.553 1.00 14.25 529 PRO A O 1
ATOM 3754 N N . ILE A 1 530 ? 29.440 8.879 25.457 1.00 14.08 530 ILE A N 1
ATOM 3755 C CA . ILE A 1 530 ? 30.020 8.317 26.658 1.00 14.58 530 ILE A CA 1
ATOM 3756 C C . ILE A 1 530 ? 31.483 8.697 26.748 1.00 14.00 530 ILE A C 1
ATOM 3757 O O . ILE A 1 530 ? 31.856 9.484 27.607 1.00 14.01 530 ILE A O 1
ATOM 3762 N N . PHE A 1 531 ? 32.310 8.131 25.870 1.00 13.97 531 PHE A N 1
ATOM 3763 C CA . PHE A 1 531 ? 33.739 8.428 25.878 1.00 13.89 531 PHE A CA 1
ATOM 3764 C C . PHE A 1 531 ? 34.352 8.449 24.480 1.00 13.72 531 PHE A C 1
ATOM 3765 O O . PHE A 1 531 ? 33.792 7.911 23.531 1.00 13.33 531 PHE A O 1
ATOM 3773 N N . GLN A 1 532 ? 35.499 9.119 24.386 1.00 13.55 532 GLN A N 1
ATOM 3774 C CA . GLN A 1 532 ? 36.305 9.189 23.182 1.00 12.63 532 GLN A CA 1
ATOM 3775 C C . GLN A 1 532 ? 37.419 8.170 23.342 1.00 13.58 532 GLN A C 1
ATOM 3776 O O . GLN A 1 532 ? 38.147 8.165 24.351 1.00 13.15 532 GLN A O 1
ATOM 3782 N N . VAL A 1 533 ? 37.546 7.326 22.323 1.00 13.80 533 VAL A N 1
ATOM 3783 C CA . VAL A 1 533 ? 38.387 6.147 22.357 1.00 13.86 533 VAL A CA 1
ATOM 3784 C C . VAL A 1 533 ? 39.860 6.494 22.194 1.00 14.37 533 VAL A C 1
ATOM 3785 O O . VAL A 1 533 ? 40.249 7.153 21.222 1.00 13.97 533 VAL A O 1
ATOM 3789 N N . GLY A 1 534 ? 40.659 6.036 23.151 1.00 14.50 534 GLY A N 1
ATOM 3790 C CA . GLY A 1 534 ? 42.108 5.944 23.004 1.00 15.38 534 GLY A CA 1
ATOM 3791 C C . GLY A 1 534 ? 42.501 4.494 22.746 1.00 16.43 534 GLY A C 1
ATOM 3792 O O . GLY A 1 534 ? 41.996 3.594 23.416 1.00 16.58 534 GLY A O 1
ATOM 3793 N N . THR A 1 535 ? 43.405 4.286 21.787 1.00 16.32 535 THR A N 1
ATOM 3794 C CA . THR A 1 535 ? 43.886 2.966 21.400 1.00 17.18 535 THR A CA 1
ATOM 3795 C C . THR A 1 535 ? 45.251 2.733 22.040 1.00 17.26 535 THR A C 1
ATOM 3796 O O . THR A 1 535 ? 46.230 3.402 21.671 1.00 18.57 535 THR A O 1
ATOM 3800 N N . ALA A 1 536 ? 45.301 1.820 23.010 1.00 17.24 536 ALA A N 1
ATOM 3801 C CA . ALA A 1 536 ? 46.537 1.496 23.727 1.00 17.51 536 ALA A CA 1
ATOM 3802 C C . ALA A 1 536 ? 46.949 0.088 23.402 1.00 17.09 536 ALA A C 1
ATOM 3803 O O . ALA A 1 536 ? 46.111 -0.811 23.275 1.00 16.42 536 ALA A O 1
ATOM 3805 N N . LYS A 1 537 ? 48.253 -0.109 23.295 1.00 17.38 537 LYS A N 1
ATOM 3806 C CA . LYS A 1 537 ? 48.778 -1.393 22.861 1.00 17.87 537 LYS A CA 1
ATOM 3807 C C . LYS A 1 537 ? 50.259 -1.515 23.112 1.00 17.73 537 LYS A C 1
ATOM 3808 O O . LYS A 1 537 ? 50.943 -0.514 23.287 1.00 17.85 537 LYS A O 1
ATOM 3814 N N . LEU A 1 538 ? 50.738 -2.755 23.123 1.00 17.90 538 LEU A N 1
ATOM 3815 C CA . LEU A 1 538 ? 52.148 -3.047 23.010 1.00 18.19 538 LEU A CA 1
ATOM 3816 C C . LEU A 1 538 ? 52.430 -3.300 21.544 1.00 18.02 538 LEU A C 1
ATOM 3817 O O . LEU A 1 538 ? 51.606 -3.885 20.853 1.00 17.42 538 LEU A O 1
ATOM 3822 N N . GLU A 1 539 ? 53.590 -2.868 21.056 1.00 18.63 539 GLU A N 1
ATOM 3823 C CA . GLU A 1 539 ? 53.993 -3.194 19.691 1.00 18.84 539 GLU A CA 1
ATOM 3824 C C . GLU A 1 539 ? 55.485 -3.467 19.646 1.00 18.95 539 GLU A C 1
ATOM 3825 O O . GLU A 1 539 ? 56.271 -2.724 20.218 1.00 19.21 539 GLU A O 1
ATOM 3831 N N . LYS A 1 540 ? 55.873 -4.555 18.993 1.00 19.15 540 LYS A N 1
ATOM 3832 C CA . LYS A 1 540 ? 57.275 -4.962 19.000 1.00 19.76 540 LYS A CA 1
ATOM 3833 C C . LYS A 1 540 ? 58.091 -3.860 18.324 1.00 19.96 540 LYS A C 1
ATOM 3834 O O . LYS A 1 540 ? 57.649 -3.273 17.331 1.00 19.28 540 LYS A O 1
ATOM 3840 N N A SER A 1 541 ? 59.275 -3.602 18.877 0.50 20.70 541 SER A N 1
ATOM 3841 N N B SER A 1 541 ? 59.276 -3.580 18.855 0.50 20.85 541 SER A N 1
ATOM 3842 C CA A SER A 1 541 ? 60.184 -2.553 18.397 0.50 20.91 541 SER A CA 1
ATOM 3843 C CA B SER A 1 541 ? 60.111 -2.483 18.346 0.50 21.14 541 SER A CA 1
ATOM 3844 C C A SER A 1 541 ? 60.584 -2.747 16.939 0.50 21.34 541 SER A C 1
ATOM 3845 C C B SER A 1 541 ? 60.690 -2.746 16.953 0.50 21.52 541 SER A C 1
ATOM 3846 O O A SER A 1 541 ? 60.782 -1.773 16.214 0.50 21.25 541 SER A O 1
ATOM 3847 O O B SER A 1 541 ? 61.152 -1.814 16.295 0.50 21.47 541 SER A O 1
ATOM 3852 N N . LYS A 1 542 ? 60.691 -4.004 16.513 1.00 21.85 542 LYS A N 1
ATOM 3853 C CA . LYS A 1 542 ? 61.139 -4.341 15.151 1.00 22.29 542 LYS A CA 1
ATOM 3854 C C . LYS A 1 542 ? 60.177 -3.843 14.054 1.00 21.84 542 LYS A C 1
ATOM 3855 O O . LYS A 1 542 ? 60.579 -3.706 12.895 1.00 21.27 542 LYS A O 1
ATOM 3861 N N . ILE A 1 543 ? 58.913 -3.596 14.412 1.00 21.17 543 ILE A N 1
ATOM 3862 C CA . ILE A 1 543 ? 57.917 -3.106 13.458 1.00 20.92 543 ILE A CA 1
ATOM 3863 C C . ILE A 1 543 ? 58.161 -1.640 13.138 1.00 20.77 543 ILE A C 1
ATOM 3864 O O . ILE A 1 543 ? 58.097 -0.797 14.031 1.00 20.32 543 ILE A O 1
ATOM 3869 N N . LYS A 1 544 ? 58.408 -1.341 11.864 1.00 20.77 544 LYS A N 1
ATOM 3870 C CA . LYS A 1 544 ? 58.648 0.030 11.426 1.00 20.68 544 LYS A CA 1
ATOM 3871 C C . LYS A 1 544 ? 57.661 0.500 10.365 1.00 20.33 544 LYS A C 1
ATOM 3872 O O . LYS A 1 544 ? 57.134 -0.300 9.582 1.00 19.67 544 LYS A O 1
ATOM 3878 N N A ASN A 1 545 ? 57.418 1.809 10.371 0.50 19.87 545 ASN A N 1
ATOM 3879 N N B ASN A 1 545 ? 57.436 1.814 10.346 0.50 20.25 545 ASN A N 1
ATOM 3880 C CA A ASN A 1 545 ? 56.742 2.519 9.291 0.50 19.67 545 ASN A CA 1
ATOM 3881 C CA B ASN A 1 545 ? 56.736 2.506 9.263 0.50 20.35 545 ASN A CA 1
ATOM 3882 C C A ASN A 1 545 ? 55.302 2.114 9.020 0.50 19.08 545 ASN A C 1
ATOM 3883 C C B ASN A 1 545 ? 55.303 2.072 9.009 0.50 19.47 545 ASN A C 1
ATOM 3884 O O A ASN A 1 545 ? 54.871 2.109 7.877 0.50 19.23 545 ASN A O 1
ATOM 3885 O O B ASN A 1 545 ? 54.880 1.995 7.865 0.50 19.65 545 ASN A O 1
ATOM 3894 N N . VAL A 1 546 ? 54.563 1.792 10.071 1.00 19.14 546 VAL A N 1
ATOM 3895 C CA . VAL A 1 546 ? 53.131 1.561 9.957 1.00 18.74 546 VAL A CA 1
ATOM 3896 C C . VAL A 1 546 ? 52.464 2.917 10.148 1.00 18.71 546 VAL A C 1
ATOM 3897 O O . VAL A 1 546 ? 52.773 3.615 11.106 1.00 18.52 546 VAL A O 1
ATOM 3901 N N . LEU A 1 547 ? 51.549 3.278 9.254 1.00 18.54 547 LEU A N 1
ATOM 3902 C CA . LEU A 1 547 ? 50.826 4.542 9.367 1.00 18.94 547 LEU A CA 1
ATOM 3903 C C . LEU A 1 547 ? 49.542 4.288 10.180 1.00 18.24 547 LEU A C 1
ATOM 3904 O O . LEU A 1 547 ? 48.762 3.409 9.841 1.00 17.73 547 LEU A O 1
ATOM 3909 N N . MET A 1 548 ? 49.344 5.041 11.253 1.00 17.73 548 MET A N 1
ATOM 3910 C CA . MET A 1 548 ? 48.144 4.925 12.085 1.00 17.74 548 MET A CA 1
ATOM 3911 C C . MET A 1 548 ? 47.333 6.221 11.951 1.00 17.43 548 MET A C 1
ATOM 3912 O O . MET A 1 548 ? 47.892 7.299 12.099 1.00 18.34 548 MET A O 1
ATOM 3917 N N . HIS A 1 549 ? 46.034 6.118 11.659 1.00 16.62 549 HIS A N 1
ATOM 3918 C CA . HIS A 1 549 ? 45.194 7.286 11.406 1.00 15.90 549 HIS A CA 1
ATOM 3919 C C . HIS A 1 549 ? 44.138 7.437 12.505 1.00 15.92 549 HIS A C 1
ATOM 3920 O O . HIS A 1 549 ? 43.482 6.453 12.873 1.00 15.71 549 HIS A O 1
ATOM 3927 N N . SER A 1 550 ? 43.957 8.656 13.015 1.00 15.78 550 SER A N 1
ATOM 3928 C CA . SER A 1 550 ? 42.876 8.939 13.980 1.00 15.61 550 SER A CA 1
ATOM 3929 C C . SER A 1 550 ? 41.492 9.101 13.301 1.00 15.93 550 SER A C 1
ATOM 3930 O O . SER A 1 550 ? 40.453 9.113 13.980 1.00 14.84 550 SER A O 1
ATOM 3933 N N . ILE A 1 551 ? 41.494 9.239 11.977 1.00 16.40 551 ILE A N 1
ATOM 3934 C CA . ILE A 1 551 ? 40.276 9.241 11.160 1.00 17.29 551 ILE A CA 1
ATOM 3935 C C . ILE A 1 551 ? 40.384 8.204 10.025 1.00 17.63 551 ILE A C 1
ATOM 3936 O O . ILE A 1 551 ? 41.485 7.866 9.583 1.00 18.20 551 ILE A O 1
ATOM 3941 N N . GLY A 1 552 ? 39.243 7.721 9.554 1.00 17.06 552 GLY A N 1
ATOM 3942 C CA . GLY A 1 552 ? 39.193 6.769 8.446 1.00 17.27 552 GLY A CA 1
ATOM 3943 C C . GLY A 1 552 ? 39.733 5.406 8.836 1.00 17.09 552 GLY A C 1
ATOM 3944 O O . GLY A 1 552 ? 39.706 5.024 10.011 1.00 17.21 552 GLY A O 1
ATOM 3945 N N . ALA A 1 553 ? 40.232 4.671 7.847 1.00 16.63 553 ALA A N 1
ATOM 3946 C CA . ALA A 1 553 ? 40.778 3.337 8.085 1.00 16.78 553 ALA A CA 1
ATOM 3947 C C . ALA A 1 553 ? 42.013 3.483 8.978 1.00 16.62 553 ALA A C 1
ATOM 3948 O O . ALA A 1 553 ? 42.914 4.230 8.648 1.00 17.05 553 ALA A O 1
ATOM 3950 N N . LYS A 1 554 ? 42.045 2.771 10.099 1.00 17.07 554 LYS A N 1
ATOM 3951 C CA . LYS A 1 554 ? 43.011 3.037 11.167 1.00 16.84 554 LYS A CA 1
ATOM 3952 C C . LYS A 1 554 ? 44.471 2.746 10.807 1.00 16.66 554 LYS A C 1
ATOM 3953 O O . LYS A 1 554 ? 45.368 3.488 11.234 1.00 15.83 554 LYS A O 1
ATOM 3959 N N . TYR A 1 555 ? 44.724 1.665 10.069 1.00 16.11 555 TYR A N 1
ATOM 3960 C CA . TYR A 1 555 ? 46.112 1.263 9.787 1.00 16.28 555 TYR A CA 1
ATOM 3961 C C . TYR A 1 555 ? 46.391 1.158 8.298 1.00 15.88 555 TYR A C 1
ATOM 3962 O O . TYR A 1 555 ? 45.569 0.641 7.546 1.00 15.26 555 TYR A O 1
ATOM 3971 N N . ASP A 1 556 ? 47.556 1.662 7.892 1.00 15.46 556 ASP A N 1
ATOM 3972 C CA . ASP A 1 556 ? 48.081 1.474 6.547 1.00 15.68 556 ASP A CA 1
ATOM 3973 C C . ASP A 1 556 ? 49.442 0.785 6.659 1.00 15.56 556 ASP A C 1
ATOM 3974 O O . ASP A 1 556 ? 50.416 1.361 7.159 1.00 14.38 556 ASP A O 1
ATOM 3979 N N . TYR A 1 557 ? 49.485 -0.460 6.207 1.00 15.10 557 TYR A N 1
ATOM 3980 C CA . TYR A 1 557 ? 50.681 -1.289 6.303 1.00 15.62 557 TYR A CA 1
ATOM 3981 C C . TYR A 1 557 ? 51.543 -1.268 5.031 1.00 15.98 557 TYR A C 1
ATOM 3982 O O . TYR A 1 557 ? 52.528 -2.001 4.937 1.00 15.60 557 TYR A O 1
ATOM 3991 N N . LYS A 1 558 ? 51.177 -0.431 4.061 1.00 16.26 558 LYS A N 1
ATOM 3992 C CA . LYS A 1 558 ? 51.826 -0.423 2.753 1.00 16.73 558 LYS A CA 1
ATOM 3993 C C . LYS A 1 558 ? 53.359 -0.413 2.844 1.00 17.84 558 LYS A C 1
ATOM 3994 O O . LYS A 1 558 ? 54.025 -1.192 2.173 1.00 18.16 558 LYS A O 1
ATOM 4000 N N . LYS A 1 559 ? 53.902 0.482 3.661 1.00 18.94 559 LYS A N 1
ATOM 4001 C CA . LYS A 1 559 ? 55.346 0.682 3.736 1.00 19.91 559 LYS A CA 1
ATOM 4002 C C . LYS A 1 559 ? 55.951 0.036 4.988 1.00 20.44 559 LYS A C 1
ATOM 4003 O O . LYS A 1 559 ? 57.117 0.272 5.317 1.00 20.49 559 LYS A O 1
ATOM 4009 N N . MET A 1 560 ? 55.168 -0.809 5.658 1.00 20.13 560 MET A N 1
ATOM 4010 C CA . MET A 1 560 ? 55.622 -1.543 6.841 1.00 21.05 560 MET A CA 1
ATOM 4011 C C . MET A 1 560 ? 56.873 -2.364 6.532 1.00 21.76 560 MET A C 1
ATOM 4012 O O . MET A 1 560 ? 56.991 -2.921 5.441 1.00 22.06 560 MET A O 1
ATOM 4017 N N . ARG A 1 561 ? 57.795 -2.436 7.490 1.00 22.21 561 ARG A N 1
ATOM 4018 C CA . ARG A 1 561 ? 58.954 -3.332 7.388 1.00 23.66 561 ARG A CA 1
ATOM 4019 C C . ARG A 1 561 ? 59.424 -3.817 8.762 1.00 23.68 561 ARG A C 1
ATOM 4020 O O . ARG A 1 561 ? 59.101 -3.213 9.782 1.00 22.58 561 ARG A O 1
ATOM 4028 N N . ILE A 1 562 ? 60.179 -4.914 8.775 1.00 24.76 562 ILE A N 1
ATOM 4029 C CA . ILE A 1 562 ? 60.706 -5.498 10.000 1.00 25.91 562 ILE A CA 1
ATOM 4030 C C . ILE A 1 562 ? 62.210 -5.249 10.024 1.00 27.96 562 ILE A C 1
ATOM 4031 O O . ILE A 1 562 ? 62.917 -5.656 9.105 1.00 27.52 562 ILE A O 1
ATOM 4036 N N . GLU A 1 563 ? 62.684 -4.570 11.068 1.00 30.32 563 GLU A N 1
ATOM 4037 C CA . GLU A 1 563 ? 64.114 -4.333 11.281 1.00 32.92 563 GLU A CA 1
ATOM 4038 C C . GLU A 1 563 ? 64.560 -4.974 12.592 1.00 34.45 563 GLU A C 1
ATOM 4039 O O . GLU A 1 563 ? 64.071 -4.588 13.654 1.00 34.83 563 GLU A O 1
ATOM 4045 N N . LYS A 1 564 ? 65.495 -5.921 12.520 1.00 36.35 564 LYS A N 1
ATOM 4046 C CA . LYS A 1 564 ? 66.080 -6.578 13.711 1.00 37.71 564 LYS A CA 1
ATOM 4047 C C . LYS A 1 564 ? 65.047 -7.221 14.646 1.00 37.72 564 LYS A C 1
ATOM 4048 O O . LYS A 1 564 ? 64.823 -8.434 14.608 1.00 38.14 564 LYS A O 1
ATOM 4054 N N . LEU B 2 1 ? 32.881 5.515 9.999 1.00 15.33 1 LEU B N 1
ATOM 4055 C CA . LEU B 2 1 ? 32.696 4.045 10.137 1.00 15.50 1 LEU B CA 1
ATOM 4056 C C . LEU B 2 1 ? 32.240 3.640 11.554 1.00 15.31 1 LEU B C 1
ATOM 4057 O O . LEU B 2 1 ? 32.471 4.360 12.545 1.00 14.95 1 LEU B O 1
ATOM 4062 N N . VAL B 2 2 ? 31.577 2.496 11.622 1.00 15.05 2 VAL B N 1
ATOM 4063 C CA . VAL B 2 2 ? 30.968 1.996 12.839 1.00 15.08 2 VAL B CA 1
ATOM 4064 C C . VAL B 2 2 ? 32.008 1.237 13.672 1.00 15.53 2 VAL B C 1
ATOM 4065 O O . VAL B 2 2 ? 32.754 0.415 13.149 1.00 15.78 2 VAL B O 1
ATOM 4069 N N . THR B 2 3 ? 32.056 1.517 14.968 1.00 16.18 3 THR B N 1
ATOM 4070 C CA . THR B 2 3 ? 32.961 0.809 15.877 1.00 16.57 3 THR B CA 1
ATOM 4071 C C . THR B 2 3 ? 32.121 0.126 16.952 1.00 17.24 3 THR B C 1
ATOM 4072 O O . THR B 2 3 ? 31.564 0.783 17.823 1.00 17.47 3 THR B O 1
ATOM 4076 N N . LEU B 2 4 ? 31.999 -1.197 16.844 1.00 17.53 4 LEU B N 1
ATOM 4077 C CA . LEU B 2 4 ? 31.337 -2.007 17.854 1.00 17.71 4 LEU B CA 1
ATOM 4078 C C . LEU B 2 4 ? 32.298 -2.383 18.977 1.00 17.41 4 LEU B C 1
ATOM 4079 O O . LEU B 2 4 ? 31.866 -2.658 20.099 1.00 17.53 4 LEU B O 1
ATOM 4084 N N A VAL B 2 5 ? 33.594 -2.364 18.668 0.50 17.36 5 VAL B N 1
ATOM 4085 N N B VAL B 2 5 ? 33.589 -2.429 18.666 0.50 17.20 5 VAL B N 1
ATOM 4086 C CA A VAL B 2 5 ? 34.656 -2.716 19.612 0.50 17.60 5 VAL B CA 1
ATOM 4087 C CA B VAL B 2 5 ? 34.619 -2.680 19.668 0.50 17.26 5 VAL B CA 1
ATOM 4088 C C A VAL B 2 5 ? 35.642 -1.552 19.760 0.50 17.60 5 VAL B C 1
ATOM 4089 C C B VAL B 2 5 ? 35.482 -1.440 19.816 0.50 17.40 5 VAL B C 1
ATOM 4090 O O A VAL B 2 5 ? 36.018 -0.915 18.765 0.50 17.79 5 VAL B O 1
ATOM 4091 O O B VAL B 2 5 ? 35.575 -0.617 18.898 0.50 17.45 5 VAL B O 1
ATOM 4098 N N . PHE B 2 6 ? 36.073 -1.289 20.991 1.00 17.64 6 PHE B N 1
ATOM 4099 C CA . PHE B 2 6 ? 36.988 -0.171 21.267 1.00 18.16 6 PHE B CA 1
ATOM 4100 C C . PHE B 2 6 ? 38.318 -0.552 21.944 1.00 18.60 6 PHE B C 1
ATOM 4101 O O . PHE B 2 6 ? 39.114 0.347 22.252 1.00 18.86 6 PHE B O 1
ATOM 4109 N N A VAL B 2 7 ? 38.559 -1.845 22.177 0.50 18.44 7 VAL B N 1
ATOM 4110 N N B VAL B 2 7 ? 38.533 -1.850 22.186 0.50 18.74 7 VAL B N 1
ATOM 4111 C CA A VAL B 2 7 ? 39.858 -2.320 22.669 0.50 18.53 7 VAL B CA 1
ATOM 4112 C CA B VAL B 2 7 ? 39.841 -2.387 22.575 0.50 19.05 7 VAL B CA 1
ATOM 4113 C C A VAL B 2 7 ? 40.425 -3.365 21.708 0.50 18.74 7 VAL B C 1
ATOM 4114 C C B VAL B 2 7 ? 40.131 -3.656 21.766 0.50 19.36 7 VAL B C 1
ATOM 4115 O O A VAL B 2 7 ? 41.347 -3.088 20.945 0.50 18.03 7 VAL B O 1
ATOM 4116 O O B VAL B 2 7 ? 39.215 -4.394 21.384 0.50 19.19 7 VAL B O 1
#

Solvent-accessible surface area: 21302 Å² total; per-residue (Å²): 125,136,34,38,2,35,3,24,18,22,14,21,2,34,15,1,9,2,1,55,2,10,9,29,18,0,14,17,6,0,9,2,0,1,2,0,0,1,43,21,29,123,153,35,99,15,76,44,3,0,0,59,28,93,20,144,68,56,76,131,26,55,16,15,42,2,72,1,56,110,27,0,69,1,36,71,29,66,72,4,35,0,42,7,0,25,39,3,0,32,47,3,9,20,80,185,40,122,4,34,9,45,54,30,0,51,21,0,83,30,7,142,54,1,79,86,59,152,48,62,86,101,49,6,20,12,110,42,88,67,90,70,28,0,52,0,40,2,88,72,79,10,128,44,0,21,29,5,0,14,15,9,4,0,14,0,4,9,59,145,3,37,167,132,80,37,216,89,15,10,99,29,48,159,5,19,26,8,2,0,2,0,42,19,75,79,2,155,22,41,11,100,18,67,122,9,17,0,25,48,1,166,76,4,70,9,65,157,44,8,48,0,82,74,0,28,13,33,14,17,85,68,4,85,68,0,12,91,60,6,84,99,50,115,3,11,8,0,15,1,0,4,105,53,0,121,120,57,78,188,55,181,34,36,50,64,51,57,1,4,4,1,0,7,0,15,0,7,30,67,21,150,30,101,3,0,94,22,91,22,0,16,46,0,0,5,63,1,0,27,6,92,16,0,11,134,138,15,1,23,4,39,11,53,16,8,22,2,0,1,5,78,105,14,3,99,9,103,135,72,145,117,24,3,4,87,65,136,43,5,90,72,66,54,147,77,0,64,109,53,4,68,114,0,74,176,104,33,84,54,108,104,82,39,36,1,36,0,0,0,3,50,2,42,5,5,91,87,1,0,73,43,1,46,36,40,0,69,99,4,0,132,57,6,124,2,54,33,45,51,17,62,8,64,58,0,37,101,57,2,107,147,79,79,14,25,0,0,2,0,6,21,1,0,13,15,55,17,0,16,7,1,0,16,13,10,44,29,138,9,52,21,6,14,4,22,11,64,22,142,104,0,15,112,36,19,127,40,78,60,114,125,56,42,78,29,0,19,111,0,1,72,44,0,13,96,18,4,4,1,0,0,0,1,4,2,1,18,4,18,3,43,42,65,64,14,71,75,34,48,54,8,32,7,3,18,31,25,13,5,18,98,0,90,12,76,215,3,4,8,8,31,14,39

Nearest PDB structures (foldseek):
  4faj-assembly1_A  TM=1.002E+00  e=0.000E+00  Enterococcus faecalis
  5kzt-assembly1_A  TM=9.600E-01  e=1.728E-63  Listeria monocytogenes 10403S
  6npo-assembly1_A  TM=9.549E-01  e=2.924E-59  Bacillus anthracis
  8arn-assembly1_A  TM=9.216E-01  e=1.396E-51  Bacillus subtilis subsp. subtilis str. 168
  8upi-assembly1_A  TM=8.570E-01  e=1.511E-37  Mesorhizobium sp. AP09

CATH classification: 3.40.190.10 (+2 more: 3.90.76.10, 3.10.105.10)

Secondary structure (DSSP, 8-state):
---EEEEEESS----S-TTT--BHHHHHHHHHH---SEEE-TTS-EEESSBSSSPEEETTTTEEEEEBPTT-B-TTSPBP-HHHHHHHHHHHH-GGG--TTGGGGTTBTTHHHHHTTSS-GGGSSEEEETTTEEEEEBSS--TTHHHHTTSGGG----HHHHHHHGGGTTSSTTS----SSEEEEE-S-TTT-SEEEEEE-TTSTTGGG---SEEEEEE---HHHHHHHHHTTS-SEEEE-HHHHHHHTT-TTEEEEEEEEEEEEEE--SSS-HHHHSHHHHHHHHHH--HHHIIIIII-SS-EE-SSSSPTTS-B-TTT--BS--S------HHHHHHHHHHHHTTS-TTT--EEEEEEESSHHHHHHHHHHHHHHHHHSTT-EEEEEEE-HHHHHHHHHHT--SEEEEEEE-SSSSTHHHHGGGSTT-TT-TT----HHHHHHTT--STTHHHHHHHHHHHHHHHT-SEEEEEEEEEEEE-TTEE--EE-SSSSSEE-TT-EE--/-EES---

Foldseek 3Di:
DAQEAEAEDAAFAAFCALLADDDQRVQLVQVAQAFFQFAQDLVGDTAGDQWPGAWDADDQQFKTKTFGDPQQDWLVLHHQWLVLLLVLLLLNLQVVNVGLCLVLLQFFPCSVCSNVVVDHSNPGQWDGDPGTMIMTGGPHRDVCNSLSRRASNSTGFDPVLCVVCPPCQRQDLVSGIHRHQWRFDADDGRQDDQKTKTAGRPSHSVNVLFDHGMYMYGYAQDQVVQVVCCVVVNHQKGWDFAPRCVVCVPPPQKDKDFFFKFWWWAFACPPPDPQSVDLLSLVLLQQLFQQQCCCVHLGVGPWFWQQFLTDWPQAADPVPRHTLSPHNLGHHDLVSSLVSLVVVPVVDDVVVDQEFEEEFAQGDSRQVSQVSSQCSSCVRNPPHHYHYDHDHPNVLVVCLQVLVHGIYGGMDGQQHRDCCSRLVLQDQPNSNSSNRHYDVQLNVLSPDPDPCNSVSPSVSRNVCVSSSNMHTRIGDMIMMGGHPQWDDWRAHSHHNGIHCSNIGGHD/DDDPDDD

Organism: Enterococcus faecalis (NCBI:txid1351)

Sequence (514 aa):
VEQVVATLTAGTPVQSLDPATAVDQTSITLLANVMEGLYRLDEKNQPQPAIAAGQPKVSNNGKTYTIVIRDGAKWSDGTQITASDFVAAWQRVVDPKTVSPNVELFSAIKNAKEIASGKQAKDTLAVKSIGEEKTLEIELVEPTPYFTDLLSLTAYYPVQQKAIKEYGKDYGVSQKAIVTNGAFNLTNLEGVGTSDDKWTISKNKEYWDQKDVSMDKINFQVVKEINTGINNLYNDGQLDEAPLAGEYAKQQYKKDKEYSTTLMANTMFLEMNQTGENKLLQNKNVRKAINYAIDRESSLVKKLLDNGSVASVGVVPKEMAFNPVNKKDFANEKLVEFNKKQAEEYWDKAKKEIDLSKNTSLDLLVSDGEFEKKAGEFLQGQLQDSLEGLKVTVTPIPANVFMERLTKKDFTLSLSGWQADYADPISFLANFEETNSPMNHGGYSNKNYDELLKDSSSKRWQELKKAEKLLINDMGVVPIFQVGTAKLEKSSKIKNNVLMHSIGAKYDYKKMRIEKLVTLVVFVV

B-factor: mean 23.27, std 8.33, range [10.4, 93.3]